Protein AF-0000000079921698 (afdb_homodimer)

Sequence (424 aa):
MKLTKLEHAALVLEESGRKLFVDPGSFTTPITDGAQADAIVVTHEHADHWTPEQLERIRSKSPDVQIFGPAGFASAASGFDVHVVKEGDRVEVGPFALEFFGSKHNEIHSSIPIIDNVGVLINNSVYYAGDSYTIPEGVDVDVMAVPAGAPWLKIGEVMDFVLAVKPRRTFPAHEMVLAKAGKEMANARIEWATTQNGGVFFPLAPGDTLDIMKLTKLEHAALVLEESGRKLFVDPGSFTTPITDGAQADAIVVTHEHADHWTPEQLERIRSKSPDVQIFGPAGFASAASGFDVHVVKEGDRVEVGPFALEFFGSKHNEIHSSIPIIDNVGVLINNSVYYAGDSYTIPEGVDVDVMAVPAGAPWLKIGEVMDFVLAVKPRRTFPAHEMVLAKAGKEMANARIEWATTQNGGVFFPLAPGDTLDI

Nearest PDB structures (foldseek):
  2i7t-assembly1_A  TM=4.892E-01  e=3.234E-06  Homo sapiens
  6flf-assembly1_A  TM=6.871E-01  e=3.183E-01  Vibrio phage phiVC8
  6fm3-assembly1_A-2  TM=6.922E-01  e=3.813E-01  Vibrio phage phiVC8
  6rm2-assembly1_A  TM=6.940E-01  e=6.172E-01  Vibrio phage phiVC8
  6fm0-assembly1_A  TM=3.144E-01  e=1.290E-01  Vibrio phage phiVC8

pLDDT: mean 98.56, std 0.6, range [95.44, 99.0]

Foldseek 3Di:
DKWAFAAFAWIWDDDPNAIEIWQPADRGDQDQPLARYFEYEFFAQDRSRHDPRNVCNNCVRVVNHAYEYAPRNCVNPVVDDYDHDDAQDWDDTPPKIKHKHDFWAADLDPVDDIGTGIWIDIPLEETEGPRDLTAPPPGAYAEYAQEQDDSRDDLVVSLVSCLVNQYQEYEYHNDSVDDPVSLVVSQVSSQVSNPVNPHHYDHDDHGDMDDD/DKWAFAAFAWIWDDDPNAIEIWQPADRGDADQPLARYFEYEFFAQDRSRHDPRNVCNNCVRVVNHAYEYAPRNCVNPVVDDYDHDDAQDWDDTPPKIKHKHDFWAADLDPVDDIGTGIWIDIPLEETEGPRDLTAPPPGAYAEYAQEQDDSRDDLVVSLVSCLVNQYQEYEYHNDSVDDPVSLVVSQVSSQVSNPVNPHHYDHDDHGDMDDD

Organism: NCBI:txid2079792

Radius of gyration: 23.83 Å; Cα contacts (8 Å, |Δi|>4): 1123; chains: 2; bounding box: 43×70×52 Å

Solvent-accessible surface area (backbone atoms only — not comparable to full-atom values): 20926 Å² total; per-residue (Å²): 78,40,37,32,35,41,36,27,52,18,35,38,38,36,42,96,84,31,28,36,40,31,15,53,15,67,67,30,77,84,58,80,83,22,56,53,28,45,34,35,41,32,30,33,64,52,49,59,27,34,38,72,67,44,51,48,43,26,35,75,53,15,77,80,41,42,37,36,25,18,62,54,23,39,64,73,41,64,91,50,81,54,47,71,50,49,54,75,41,70,47,80,49,85,86,40,38,38,36,31,34,48,60,49,32,53,62,43,34,96,89,47,83,72,47,43,18,27,16,42,31,43,62,81,30,41,34,38,33,53,67,36,80,58,68,63,79,97,53,78,37,43,32,30,52,36,68,53,47,53,60,55,43,31,49,33,59,46,28,51,42,39,54,70,52,51,31,47,24,38,29,65,20,30,37,64,37,30,19,73,66,30,45,52,54,37,49,53,47,48,36,54,29,27,44,75,70,72,19,46,64,42,87,59,48,66,71,35,71,47,84,96,78,40,35,32,37,39,36,26,52,18,35,38,39,37,42,96,84,30,29,36,39,31,15,50,16,67,67,29,77,86,57,80,83,24,55,51,29,46,35,35,40,30,31,32,62,53,48,61,28,33,37,73,66,45,51,47,42,25,35,75,54,14,78,81,42,41,35,35,26,19,61,54,23,39,64,71,41,65,92,50,82,54,48,69,49,50,54,75,43,72,47,78,49,85,86,41,38,40,38,31,34,50,59,50,33,53,62,44,33,93,91,46,84,71,47,44,19,28,16,43,32,43,63,81,30,40,34,38,34,54,67,38,80,57,68,63,79,97,55,79,37,42,33,30,52,36,68,52,50,52,58,56,40,31,48,33,60,48,29,50,42,39,54,70,53,51,29,46,24,36,30,64,21,29,37,63,37,30,19,72,66,31,45,53,55,36,48,54,47,48,34,54,29,29,43,74,69,73,18,46,63,43,88,59,49,66,70,35,70,46,84,95

Structure (mmCIF, N/CA/C/O backbone):
data_AF-0000000079921698-model_v1
#
loop_
_entity.id
_entity.type
_entity.pdbx_description
1 polymer 'MBL fold metallo-hydrolase'
#
loop_
_atom_site.group_PDB
_atom_site.id
_atom_site.type_symbol
_atom_site.label_atom_id
_atom_site.label_alt_id
_atom_site.label_comp_id
_atom_site.label_asym_id
_atom_site.label_entity_id
_atom_site.label_seq_id
_atom_site.pdbx_PDB_ins_code
_atom_site.Cartn_x
_atom_site.Cartn_y
_atom_site.Cartn_z
_atom_site.occupancy
_atom_site.B_iso_or_equiv
_atom_site.auth_seq_id
_atom_site.auth_comp_id
_atom_site.auth_asym_id
_atom_site.auth_atom_id
_atom_site.pdbx_PDB_model_num
ATOM 1 N N . MET A 1 1 ? 12.414 25.375 15.492 1 97.88 1 MET A N 1
ATOM 2 C CA . MET A 1 1 ? 11.188 24.594 15.547 1 97.88 1 MET A CA 1
ATOM 3 C C . MET A 1 1 ? 11.492 23.109 15.633 1 97.88 1 MET A C 1
ATOM 5 O O . MET A 1 1 ? 12.414 22.609 14.984 1 97.88 1 MET A O 1
ATOM 9 N N . LYS A 1 2 ? 10.758 22.375 16.562 1 98.62 2 LYS A N 1
ATOM 10 C CA . LYS A 1 2 ? 10.914 20.938 16.734 1 98.62 2 LYS A CA 1
ATOM 11 C C . LYS A 1 2 ? 9.719 20.188 16.172 1 98.62 2 LYS A C 1
ATOM 13 O O . LYS A 1 2 ? 8.57 20.484 16.5 1 98.62 2 LYS A O 1
ATOM 18 N N . LEU A 1 3 ? 10.023 19.25 15.32 1 98.88 3 LEU A N 1
ATOM 19 C CA . LEU A 1 3 ? 8.992 18.391 14.742 1 98.88 3 LEU A CA 1
ATOM 20 C C . LEU A 1 3 ? 9.008 17.016 15.375 1 98.88 3 LEU A C 1
ATOM 22 O O . LEU A 1 3 ? 10.062 16.391 15.5 1 98.88 3 LEU A O 1
ATOM 26 N N . THR A 1 4 ? 7.898 16.547 15.836 1 98.81 4 THR A N 1
ATOM 27 C CA . THR A 1 4 ? 7.711 15.172 16.297 1 98.81 4 THR A CA 1
ATOM 28 C C . THR A 1 4 ? 6.742 14.43 15.383 1 98.81 4 THR A C 1
ATOM 30 O O . THR A 1 4 ? 5.621 14.883 15.156 1 98.81 4 THR A O 1
ATOM 33 N N . LYS A 1 5 ? 7.238 13.352 14.867 1 98.81 5 LYS A N 1
ATOM 34 C CA . LYS A 1 5 ? 6.348 12.461 14.125 1 98.81 5 LYS A CA 1
ATOM 35 C C . LYS A 1 5 ? 5.57 11.547 15.07 1 98.81 5 LYS A C 1
ATOM 37 O O . LYS A 1 5 ? 6.168 10.844 15.891 1 98.81 5 LYS A O 1
ATOM 42 N N . LEU A 1 6 ? 4.297 11.602 15.023 1 98.69 6 LEU A N 1
ATOM 43 C CA . LEU A 1 6 ? 3.482 10.578 15.68 1 98.69 6 LEU A CA 1
ATOM 44 C C . LEU A 1 6 ? 3.111 9.469 14.695 1 98.69 6 LEU A C 1
ATOM 46 O O . LEU A 1 6 ? 3.771 9.297 13.672 1 98.69 6 LEU A O 1
ATOM 50 N N . GLU A 1 7 ? 2.145 8.641 15.102 1 98.62 7 GLU A N 1
ATOM 51 C CA . GLU A 1 7 ? 1.796 7.539 14.211 1 98.62 7 GLU A CA 1
ATOM 52 C C . GLU A 1 7 ? 1.041 8.039 12.984 1 98.62 7 GLU A C 1
ATOM 54 O O . GLU A 1 7 ? 0.283 9.008 13.062 1 98.62 7 GLU A O 1
ATOM 59 N N . HIS A 1 8 ? 1.249 7.359 11.844 1 98.38 8 HIS A N 1
ATOM 60 C CA . HIS A 1 8 ? 0.489 7.473 10.602 1 98.38 8 HIS A CA 1
ATOM 61 C C . HIS A 1 8 ? 0.68 8.844 9.961 1 98.38 8 HIS A C 1
ATOM 63 O O . HIS A 1 8 ? 1.734 9.125 9.391 1 98.38 8 HIS A O 1
ATOM 69 N N . ALA A 1 9 ? -0.215 9.828 10.18 1 98.5 9 ALA A N 1
ATOM 70 C CA . ALA A 1 9 ? -0.114 11.117 9.5 1 98.5 9 ALA A CA 1
ATOM 71 C C . ALA A 1 9 ? 0.046 12.25 10.508 1 98.5 9 ALA A C 1
ATOM 73 O O . ALA A 1 9 ? 0.216 13.414 10.125 1 98.5 9 ALA A O 1
ATOM 74 N N . ALA A 1 10 ? 0.049 11.953 11.789 1 98.88 10 ALA A N 1
ATOM 75 C CA . ALA A 1 10 ? -0.002 12.977 12.82 1 98.88 10 ALA A CA 1
ATOM 76 C C . ALA A 1 10 ? 1.385 13.555 13.094 1 98.88 10 ALA A C 1
ATOM 78 O O . ALA A 1 10 ? 2.359 12.805 13.219 1 98.88 10 ALA A O 1
ATOM 79 N N . LEU A 1 11 ? 1.464 14.844 13.18 1 98.88 11 LEU A N 1
ATOM 80 C CA . LEU A 1 11 ? 2.684 15.57 13.5 1 98.88 11 LEU A CA 1
ATOM 81 C C . LEU A 1 11 ? 2.436 16.562 14.633 1 98.88 11 LEU A C 1
ATOM 83 O O . LEU A 1 11 ? 1.338 17.109 14.75 1 98.88 11 LEU A O 1
ATOM 87 N N . VAL A 1 12 ? 3.445 16.797 15.359 1 98.88 12 VAL A N 1
ATOM 88 C CA . VAL A 1 12 ? 3.475 17.891 16.328 1 98.88 12 VAL A CA 1
ATOM 89 C C . VAL A 1 12 ? 4.668 18.797 16.031 1 98.88 12 VAL A C 1
ATOM 91 O O . VAL A 1 12 ? 5.805 18.328 15.938 1 98.88 12 VAL A O 1
ATOM 94 N N . LEU A 1 13 ? 4.406 20.016 15.836 1 98.88 13 LEU A N 1
ATOM 95 C CA . LEU A 1 13 ? 5.449 21.031 15.703 1 98.88 13 LEU A CA 1
ATOM 96 C C . LEU A 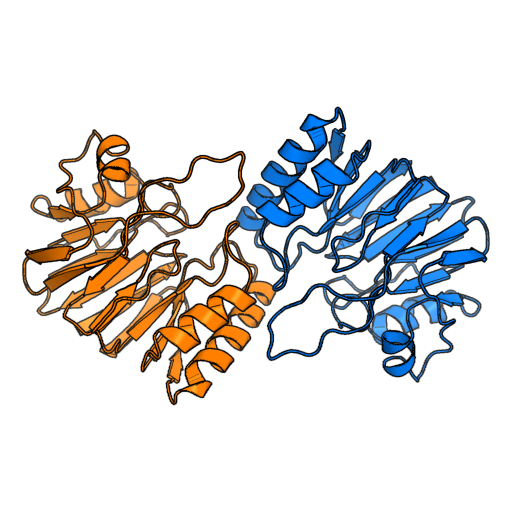1 13 ? 5.48 21.953 16.922 1 98.88 13 LEU A C 1
ATOM 98 O O . LEU A 1 13 ? 4.441 22.453 17.344 1 98.88 13 LEU A O 1
ATOM 102 N N . GLU A 1 14 ? 6.57 22.109 17.484 1 98.81 14 GLU A N 1
ATOM 103 C CA . GLU A 1 14 ? 6.742 22.984 18.656 1 98.81 14 GLU A CA 1
ATOM 104 C C . GLU A 1 14 ? 7.668 24.156 18.344 1 98.81 14 GLU A C 1
ATOM 106 O O . GLU A 1 14 ? 8.766 23.953 17.812 1 98.81 14 GLU A O 1
ATOM 111 N N . GLU A 1 15 ? 7.184 25.266 18.547 1 98.56 15 GLU A N 1
ATOM 112 C CA . GLU A 1 15 ? 7.918 26.516 18.375 1 98.56 15 GLU A CA 1
ATOM 113 C C . GLU A 1 15 ? 7.602 27.516 19.484 1 98.56 15 GLU A C 1
ATOM 115 O O . GLU A 1 15 ? 6.434 27.812 19.734 1 98.56 15 GLU A O 1
ATOM 120 N N . SER A 1 16 ? 8.695 28.016 20.25 1 98.19 16 SER A N 1
ATOM 121 C CA . SER A 1 16 ? 8.555 29 21.312 1 98.19 16 SER A CA 1
ATOM 122 C C . SER A 1 16 ? 7.574 28.531 22.391 1 98.19 16 SER A C 1
ATOM 124 O O . SER A 1 16 ? 6.715 29.297 22.828 1 98.19 16 SER A O 1
ATOM 126 N N . GLY A 1 17 ? 7.625 27.25 22.641 1 98 17 GLY A N 1
ATOM 127 C CA . GLY A 1 17 ? 6.832 26.672 23.719 1 98 17 GLY A CA 1
ATOM 128 C C . GLY A 1 17 ? 5.387 26.422 23.312 1 98 17 GLY A C 1
ATOM 129 O O . GLY A 1 17 ? 4.574 26 24.141 1 98 17 GLY A O 1
ATOM 130 N N . ARG A 1 18 ? 5.039 26.719 22.047 1 98.81 18 ARG A N 1
ATOM 131 C CA . ARG A 1 18 ? 3.689 26.516 21.531 1 98.81 18 ARG A CA 1
ATOM 132 C C . ARG A 1 18 ? 3.645 25.344 20.578 1 98.81 18 ARG A C 1
ATOM 134 O O . ARG A 1 18 ? 4.656 24.984 19.953 1 98.81 18 ARG A O 1
ATOM 141 N N . LYS A 1 19 ? 2.416 24.766 20.422 1 98.88 19 LYS A N 1
ATOM 142 C CA . LYS A 1 19 ? 2.291 23.562 19.609 1 98.88 19 LYS A CA 1
ATOM 143 C C . LYS A 1 19 ? 1.305 23.766 18.469 1 98.88 19 LYS A C 1
ATOM 145 O O . LYS A 1 19 ? 0.326 24.5 18.609 1 98.88 19 LYS A O 1
ATOM 150 N N . LEU A 1 20 ? 1.607 23.156 17.406 1 98.94 20 LEU A N 1
ATOM 151 C CA . LEU A 1 20 ? 0.725 22.922 16.266 1 98.94 20 LEU A CA 1
ATOM 152 C C . LEU A 1 20 ? 0.573 21.438 15.992 1 98.94 20 LEU A C 1
ATOM 154 O O . LEU A 1 20 ? 1.568 20.719 15.883 1 98.94 20 LEU A O 1
ATOM 158 N N . PHE A 1 21 ? -0.632 20.938 15.953 1 98.94 21 PHE A N 1
ATOM 159 C CA . PHE A 1 21 ? -0.908 19.547 15.578 1 98.94 21 PHE A CA 1
ATOM 160 C C . PHE A 1 21 ? -1.393 19.469 14.133 1 98.94 21 PHE A C 1
ATOM 162 O O . PHE A 1 21 ? -2.18 20.312 13.688 1 98.94 21 PHE A O 1
ATOM 169 N N . VAL A 1 22 ? -0.909 18.484 13.398 1 98.94 22 VAL A N 1
ATOM 170 C CA . VAL A 1 22 ? -1.373 18.203 12.047 1 98.94 22 VAL A CA 1
ATOM 171 C C . VAL A 1 22 ? -1.955 16.797 11.992 1 98.94 22 VAL A C 1
ATOM 173 O O . VAL A 1 22 ? -1.306 15.828 12.398 1 98.94 22 VAL A O 1
ATOM 176 N N . ASP A 1 23 ? -3.15 16.641 11.547 1 98.94 23 ASP A N 1
ATOM 177 C CA . ASP A 1 23 ? -3.828 15.398 11.195 1 98.94 23 ASP A CA 1
ATOM 178 C C . ASP A 1 23 ? -3.801 14.406 12.367 1 98.94 23 ASP A C 1
ATOM 180 O O . ASP A 1 23 ? -3.377 13.266 12.203 1 98.94 23 ASP A O 1
ATOM 184 N N . PRO A 1 24 ? -4.312 14.82 13.523 1 98.88 24 PRO A N 1
ATOM 185 C CA . PRO A 1 24 ? -4.457 13.867 14.633 1 98.88 24 PRO A CA 1
ATOM 186 C C . PRO A 1 24 ? -5.594 12.875 14.406 1 98.88 24 PRO A C 1
ATOM 188 O O . PRO A 1 24 ? -6.691 13.055 14.945 1 98.88 24 PRO A O 1
ATOM 191 N N . GLY A 1 25 ? -5.301 11.781 13.703 1 98.69 25 GLY A N 1
ATOM 192 C CA . GLY A 1 25 ? -6.328 10.852 13.242 1 98.69 25 GLY A CA 1
ATOM 193 C C . GLY A 1 25 ? -6.363 9.562 14.039 1 98.69 25 GLY A C 1
ATOM 194 O O . GLY A 1 25 ? -5.766 9.477 15.117 1 98.69 25 GLY A O 1
ATOM 195 N N . SER A 1 26 ? -7.094 8.516 13.602 1 98 26 SER A N 1
ATOM 196 C CA . SER A 1 26 ? -7.473 7.312 14.336 1 98 26 SER A CA 1
ATOM 197 C C . SER A 1 26 ? -6.301 6.344 14.445 1 98 26 SER A C 1
ATOM 199 O O . SER A 1 26 ? -6.273 5.492 15.336 1 98 26 SER A O 1
ATOM 201 N N . PHE A 1 27 ? -5.309 6.34 13.586 1 98.06 27 PHE A N 1
ATOM 202 C CA . PHE A 1 27 ? -4.164 5.445 13.688 1 98.06 27 PHE A CA 1
ATOM 203 C C . PHE A 1 27 ? -3.076 6.059 14.57 1 98.06 27 PHE A C 1
ATOM 205 O O . PHE A 1 27 ? -1.925 5.617 14.531 1 98.06 27 PHE A O 1
ATOM 212 N N . THR A 1 28 ? -3.398 6.996 15.352 1 98.38 28 THR A N 1
ATOM 213 C CA . THR A 1 28 ? -2.508 7.66 16.297 1 98.38 28 THR A CA 1
ATOM 214 C C . THR A 1 28 ? -2.953 7.398 17.734 1 98.38 28 THR A C 1
ATOM 216 O O . THR A 1 28 ? -4.137 7.531 18.047 1 98.38 28 THR A O 1
ATOM 219 N N . THR A 1 29 ? -1.989 6.984 18.562 1 98.25 29 THR A N 1
ATOM 220 C CA . THR A 1 29 ? -2.285 6.809 19.969 1 98.25 29 THR A CA 1
ATOM 221 C C . THR A 1 29 ? -2.914 8.07 20.562 1 98.25 29 THR A C 1
ATOM 223 O O . THR A 1 29 ? -2.578 9.188 20.141 1 98.25 29 THR A O 1
ATOM 226 N N . PRO A 1 30 ? -3.818 7.887 21.484 1 98.38 30 PRO A N 1
ATOM 227 C CA . PRO A 1 30 ? -4.453 9.062 22.078 1 98.38 30 PRO A CA 1
ATOM 228 C C . PRO A 1 30 ? -3.447 10.133 22.484 1 98.38 30 PRO A C 1
ATOM 230 O O . PRO A 1 30 ? -2.498 9.844 23.219 1 98.38 30 PRO A O 1
ATOM 233 N N . ILE A 1 31 ? -3.68 11.297 22.016 1 98.06 31 ILE A N 1
ATOM 234 C CA . ILE A 1 31 ? -2.816 12.43 22.328 1 98.06 31 ILE A CA 1
ATOM 235 C C . ILE A 1 31 ? -3.139 12.953 23.734 1 98.06 31 ILE A C 1
ATOM 237 O O . ILE A 1 31 ? -4.23 13.477 23.969 1 98.06 31 ILE A O 1
ATOM 241 N N . THR A 1 32 ? -2.246 12.844 24.594 1 96.12 32 THR A N 1
ATOM 242 C CA . THR A 1 32 ? -2.492 13.234 25.969 1 96.12 32 THR A CA 1
ATOM 243 C C . THR A 1 32 ? -1.805 14.555 26.297 1 96.12 32 THR A C 1
ATOM 245 O O . THR A 1 32 ? -2.178 15.234 27.25 1 96.12 32 THR A O 1
ATOM 248 N N . ASP A 1 33 ? -0.82 14.891 25.547 1 96.06 33 ASP A N 1
ATOM 249 C CA . ASP A 1 33 ? -0.105 16.141 25.75 1 96.06 33 ASP A CA 1
ATOM 250 C C . ASP A 1 33 ? -0.56 17.203 24.75 1 96.06 33 ASP A C 1
ATOM 252 O O . ASP A 1 33 ? 0.216 17.625 23.891 1 96.06 33 ASP A O 1
ATOM 256 N N . GLY A 1 34 ? -1.767 17.734 24.984 1 97.56 34 GLY A N 1
ATOM 257 C CA . GLY A 1 34 ? -2.377 18.688 24.062 1 97.56 34 GLY A CA 1
ATOM 258 C C . GLY A 1 34 ? -2.316 20.109 24.562 1 97.56 34 GLY A C 1
ATOM 259 O O . GLY A 1 34 ? -2.953 21 23.984 1 97.56 34 GLY A O 1
ATOM 260 N N . ALA A 1 35 ? -1.513 20.344 25.672 1 97.88 35 ALA A N 1
ATOM 261 C CA . ALA A 1 35 ? -1.434 21.688 26.25 1 97.88 35 ALA A CA 1
ATOM 262 C C . ALA A 1 35 ? -0.621 22.609 25.344 1 97.88 35 ALA A C 1
ATOM 264 O O . ALA A 1 35 ? 0.212 22.156 24.562 1 97.88 35 ALA A O 1
ATOM 265 N N . GLN A 1 36 ? -0.857 23.875 25.438 1 98.5 36 GLN A N 1
ATOM 266 C CA . GLN A 1 36 ? -0.126 24.922 24.75 1 98.5 36 GLN A CA 1
ATOM 267 C C . GLN A 1 36 ? -0.28 24.812 23.234 1 98.5 36 GLN A C 1
ATOM 269 O O . GLN A 1 36 ? 0.635 25.156 22.484 1 98.5 36 GLN A O 1
ATOM 274 N N . ALA A 1 37 ? -1.396 24.25 22.812 1 98.88 37 ALA A N 1
ATOM 275 C CA . ALA A 1 37 ? -1.679 24.172 21.375 1 98.88 37 ALA A CA 1
ATOM 276 C C . ALA A 1 37 ? -2.307 25.453 20.859 1 98.88 37 ALA A C 1
ATOM 278 O O . ALA A 1 37 ? -3.299 25.938 21.422 1 98.88 37 ALA A O 1
ATOM 279 N N . ASP A 1 38 ? -1.73 25.984 19.828 1 98.88 38 ASP A N 1
ATOM 280 C CA . ASP A 1 38 ? -2.295 27.188 19.203 1 98.88 38 ASP A CA 1
ATOM 281 C C . ASP A 1 38 ? -3.184 26.812 18.016 1 98.88 38 ASP A C 1
ATOM 283 O O . ASP A 1 38 ? -4.141 27.531 17.703 1 98.88 38 ASP A O 1
ATOM 287 N N . ALA A 1 39 ? -2.832 25.656 17.406 1 98.94 39 ALA A N 1
ATOM 288 C CA . ALA A 1 39 ? -3.555 25.328 16.188 1 98.94 39 ALA A CA 1
ATOM 289 C C . ALA A 1 39 ? -3.582 23.828 15.953 1 98.94 39 ALA A C 1
ATOM 291 O O . ALA A 1 39 ? -2.678 23.109 16.391 1 98.94 39 ALA A O 1
ATOM 292 N N . ILE A 1 40 ? -4.602 23.391 15.336 1 98.94 40 ILE A N 1
ATOM 293 C CA . ILE A 1 40 ? -4.723 22.078 14.703 1 98.94 40 ILE A CA 1
ATOM 294 C C . ILE A 1 40 ? -5.027 22.25 13.211 1 98.94 40 ILE A C 1
ATOM 296 O O . ILE A 1 40 ? -5.914 23.031 12.844 1 98.94 40 ILE A O 1
ATOM 300 N N . VAL A 1 41 ? -4.25 21.656 12.383 1 99 41 VAL A N 1
ATOM 301 C CA . VAL A 1 41 ? -4.555 21.609 10.953 1 99 41 VAL A CA 1
ATOM 302 C C . VAL A 1 41 ? -4.996 20.188 10.562 1 99 41 VAL A C 1
ATOM 304 O O . VAL A 1 41 ? -4.32 19.219 10.891 1 99 41 VAL A O 1
ATOM 307 N N . VAL A 1 42 ? -6.121 20.047 9.969 1 99 42 VAL A N 1
ATOM 308 C CA . VAL A 1 42 ? -6.613 18.797 9.398 1 99 42 VAL A CA 1
ATOM 309 C C . VAL A 1 42 ? -6.719 18.906 7.883 1 99 42 VAL A C 1
ATOM 311 O O . VAL A 1 42 ? -7.438 19.781 7.371 1 99 42 VAL A O 1
ATOM 314 N N . THR A 1 43 ? -6.066 18.047 7.219 1 98.94 43 THR A N 1
ATOM 315 C CA . THR A 1 43 ? -5.914 18.203 5.777 1 98.94 43 THR A CA 1
ATOM 316 C C . THR A 1 43 ? -7.203 17.828 5.055 1 98.94 43 THR A C 1
ATOM 318 O O . THR A 1 43 ? -7.52 18.391 4.004 1 98.94 43 THR A O 1
ATOM 321 N N . HIS A 1 44 ? -7.934 16.828 5.566 1 98.94 44 HIS A N 1
ATOM 322 C CA . HIS A 1 44 ? -9.188 16.422 4.945 1 98.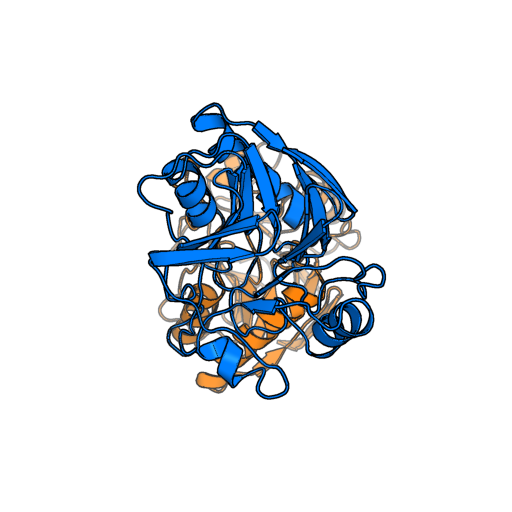94 44 HIS A CA 1
ATOM 323 C C . HIS A 1 44 ? -10.008 15.547 5.891 1 98.94 44 HIS A C 1
ATOM 325 O O . HIS A 1 44 ? -9.578 15.258 7.012 1 98.94 44 HIS A O 1
ATOM 331 N N . GLU A 1 45 ? -11.141 15.07 5.477 1 98.88 45 GLU A N 1
ATOM 332 C CA . GLU A 1 45 ? -12.18 14.617 6.398 1 98.88 45 GLU A CA 1
ATOM 333 C C . GLU A 1 45 ? -12.039 13.133 6.703 1 98.88 45 GLU A C 1
ATOM 335 O O . GLU A 1 45 ? -12.805 12.578 7.496 1 98.88 45 GLU A O 1
ATOM 340 N N . HIS A 1 46 ? -11.07 12.414 6.156 1 98.81 46 HIS A N 1
ATOM 341 C CA . HIS A 1 46 ? -10.961 10.992 6.453 1 98.81 46 HIS A CA 1
ATOM 342 C C . HIS A 1 46 ? -10.547 10.758 7.902 1 98.81 46 HIS A C 1
ATOM 344 O O . HIS A 1 46 ? -9.703 11.492 8.438 1 98.81 46 HIS A O 1
ATOM 350 N N . ALA A 1 47 ? -10.977 9.711 8.469 1 98.5 47 ALA A N 1
ATOM 351 C CA . ALA A 1 47 ? -10.852 9.422 9.898 1 98.5 47 ALA A CA 1
ATOM 352 C C . ALA A 1 47 ? -9.391 9.203 10.281 1 98.5 47 ALA A C 1
ATOM 354 O O . ALA A 1 47 ? -9 9.469 11.422 1 98.5 47 ALA A O 1
ATOM 355 N N . ASP A 1 48 ? -8.617 8.711 9.352 1 98.62 48 ASP A N 1
ATOM 356 C CA . ASP A 1 48 ? -7.215 8.484 9.688 1 98.62 48 ASP A CA 1
ATOM 357 C C . ASP A 1 48 ? -6.449 9.797 9.781 1 98.62 48 ASP A C 1
ATOM 359 O O . ASP A 1 48 ? -5.297 9.828 10.219 1 98.62 48 ASP A O 1
ATOM 363 N N . HIS A 1 49 ? -7.117 10.938 9.539 1 98.88 49 HIS A N 1
ATOM 364 C CA . HIS A 1 49 ? -6.484 12.25 9.633 1 98.88 49 HIS A CA 1
ATOM 365 C C . HIS A 1 49 ? -7.105 13.078 10.758 1 98.88 49 HIS A C 1
ATOM 367 O O . HIS A 1 49 ? -6.531 14.078 11.18 1 98.88 49 HIS A O 1
ATOM 373 N N . TRP A 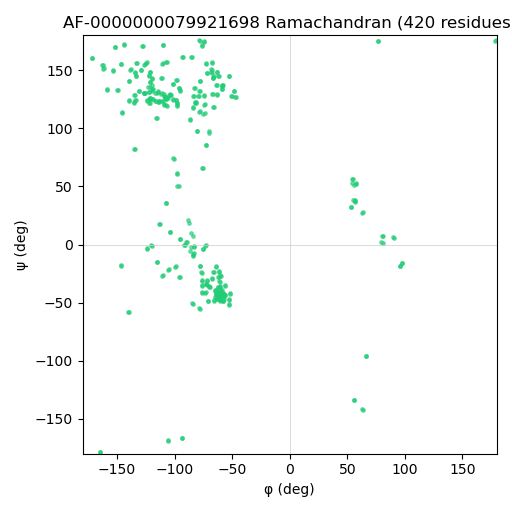1 50 ? -8.219 12.672 11.234 1 98.81 50 TRP A N 1
ATOM 374 C CA . TRP A 1 50 ? -8.805 13.336 12.398 1 98.81 50 TRP A CA 1
ATOM 375 C C . TRP A 1 50 ? -9.867 12.453 13.047 1 98.81 50 TRP A C 1
ATOM 377 O O . TRP A 1 50 ? -10.461 11.602 12.391 1 98.81 50 TRP A O 1
ATOM 387 N N . THR A 1 51 ? -10.023 12.633 14.328 1 98.75 51 THR A N 1
ATOM 388 C CA . THR A 1 51 ? -11.195 12.125 15.031 1 98.75 51 THR A CA 1
ATOM 389 C C . THR A 1 51 ? -11.711 13.148 16.031 1 98.75 51 THR A C 1
ATOM 391 O O . THR A 1 51 ? -10.945 13.969 16.547 1 98.75 51 THR A O 1
ATOM 394 N N . PRO A 1 52 ? -13.016 13.078 16.25 1 98.69 52 PRO A N 1
ATOM 395 C CA . PRO A 1 52 ? -13.531 13.969 17.297 1 98.69 52 PRO A CA 1
ATOM 396 C C . PRO A 1 52 ? -12.828 13.766 18.641 1 98.69 52 PRO A C 1
ATOM 398 O O . PRO A 1 52 ? -12.609 14.727 19.375 1 98.69 52 PRO A O 1
ATOM 401 N N . GLU A 1 53 ? -12.484 12.516 18.938 1 98.56 53 GLU A N 1
ATOM 402 C CA . GLU A 1 53 ? -11.844 12.203 20.203 1 98.56 53 GLU A CA 1
ATOM 403 C C . GLU A 1 53 ? -10.469 12.867 20.312 1 98.56 53 GLU A C 1
ATOM 405 O O . GLU A 1 53 ? -10.125 13.438 21.344 1 98.56 53 GLU A O 1
ATOM 410 N N . GLN A 1 54 ? -9.688 12.773 19.25 1 98.81 54 GLN A N 1
ATOM 411 C CA . GLN A 1 54 ? -8.367 13.406 19.25 1 98.81 54 GLN A CA 1
ATOM 412 C C . GLN A 1 54 ? -8.484 14.922 19.391 1 98.81 54 GLN A C 1
ATOM 414 O O . GLN A 1 54 ? -7.746 15.539 20.156 1 98.81 54 GLN A O 1
ATOM 419 N N . LEU A 1 55 ? -9.398 15.508 18.609 1 98.81 55 LEU A N 1
ATOM 420 C CA . LEU A 1 55 ? -9.594 16.953 18.672 1 98.81 55 LEU A CA 1
ATOM 421 C C . LEU A 1 55 ? -10.008 17.375 20.078 1 98.81 55 LEU A C 1
ATOM 423 O O . LEU A 1 55 ? -9.508 18.375 20.594 1 98.81 55 LEU A O 1
ATOM 427 N N . GLU A 1 56 ? -10.906 16.641 20.703 1 98.44 56 GLU A N 1
ATOM 428 C CA . GLU A 1 56 ? -11.391 16.969 22.047 1 98.44 56 GLU A CA 1
ATOM 429 C C . GLU A 1 56 ? -10.266 16.859 23.062 1 98.44 56 GLU A C 1
ATOM 431 O O . GLU A 1 56 ? -10.195 17.656 24.016 1 98.44 56 GLU A O 1
ATOM 436 N N . ARG A 1 57 ? -9.438 15.867 22.906 1 98.56 57 ARG A N 1
ATOM 437 C CA . ARG A 1 57 ? -8.312 15.688 23.828 1 98.56 57 ARG A CA 1
ATOM 438 C C . ARG A 1 57 ? -7.395 16.906 23.797 1 98.56 57 ARG A C 1
ATOM 440 O O . ARG A 1 57 ? -6.902 17.344 24.844 1 98.56 57 ARG A O 1
ATOM 447 N N . ILE A 1 58 ? -7.148 17.406 22.609 1 98.75 58 ILE A N 1
ATOM 448 C CA . ILE A 1 58 ? -6.285 18.578 22.469 1 98.75 58 ILE A CA 1
ATOM 449 C C . ILE A 1 58 ? -7.012 19.812 23 1 98.75 58 ILE A C 1
ATOM 451 O O . ILE A 1 58 ? -6.465 20.562 23.797 1 98.75 58 ILE A O 1
ATOM 455 N N . ARG A 1 59 ? -8.242 20.016 22.594 1 98.19 59 ARG A N 1
ATOM 456 C CA . ARG A 1 59 ? -9.031 21.203 22.953 1 98.19 59 ARG A CA 1
ATOM 457 C C . ARG A 1 59 ? -9.25 21.281 24.453 1 98.19 59 ARG A C 1
ATOM 459 O O . ARG A 1 59 ? -9.266 22.375 25.031 1 98.19 59 ARG A O 1
ATOM 466 N N . SER A 1 60 ? -9.438 20.141 25.094 1 98.06 60 SER A N 1
ATOM 467 C CA . SER A 1 60 ? -9.672 20.125 26.531 1 98.06 60 SER A CA 1
ATOM 468 C C . SER A 1 60 ? -8.484 20.688 27.297 1 98.06 60 SER A C 1
ATOM 470 O O . SER A 1 60 ? -8.648 21.25 28.391 1 98.06 60 SER A O 1
ATOM 472 N N . LYS A 1 61 ? -7.332 20.578 26.75 1 98.56 61 LYS A N 1
ATOM 473 C CA . LYS A 1 61 ? -6.113 21.062 27.391 1 98.56 61 LYS A CA 1
ATOM 474 C C . LYS A 1 61 ? -5.711 22.422 26.844 1 98.56 61 LYS A C 1
ATOM 476 O O . LYS A 1 61 ? -4.918 23.141 27.469 1 98.56 61 LYS A O 1
ATOM 481 N N . SER A 1 62 ? -6.242 22.75 25.688 1 98.75 62 SER A N 1
ATOM 482 C CA . SER A 1 62 ? -6.031 24.031 25.031 1 98.75 62 SER A CA 1
ATOM 483 C C . SER A 1 62 ? -7.344 24.594 24.5 1 98.75 62 SER A C 1
ATOM 485 O O . SER A 1 62 ? -7.582 24.594 23.281 1 98.75 62 SER A O 1
ATOM 487 N N . PRO A 1 63 ? -8.125 25.219 25.297 1 97.81 63 PRO A N 1
ATOM 488 C CA . PRO A 1 63 ? -9.484 25.594 24.938 1 97.81 63 PRO A CA 1
ATOM 489 C C . PRO A 1 63 ? -9.523 26.656 23.828 1 97.81 63 PRO A C 1
ATOM 491 O O . PRO A 1 63 ? -10.531 26.781 23.125 1 97.81 63 PRO A O 1
ATOM 494 N N . ASP A 1 64 ? -8.484 27.422 23.656 1 98.06 64 ASP A N 1
ATOM 495 C CA . ASP A 1 64 ? -8.469 28.5 22.688 1 98.06 64 ASP A CA 1
ATOM 496 C C . ASP A 1 64 ? -7.848 28.047 21.359 1 98.06 64 ASP A C 1
ATOM 498 O O . ASP A 1 64 ? -7.629 28.859 20.453 1 98.06 64 ASP A O 1
ATOM 502 N N . VAL A 1 65 ? -7.527 26.719 21.297 1 98.81 65 VAL A N 1
ATOM 503 C CA . VAL A 1 65 ? -6.871 26.219 20.109 1 98.81 65 VAL A CA 1
ATOM 504 C C . VAL A 1 65 ? -7.742 26.484 18.875 1 98.81 65 VAL A C 1
ATOM 506 O O . VAL A 1 65 ? -8.961 26.328 18.938 1 98.81 65 VAL A O 1
ATOM 509 N N . GLN A 1 66 ? -7.168 26.922 17.812 1 98.94 66 GLN A N 1
ATOM 510 C CA . GLN A 1 66 ? -7.867 27.141 16.547 1 98.94 66 GLN A CA 1
ATOM 511 C C . GLN A 1 66 ? -7.711 25.938 15.617 1 98.94 66 GLN A C 1
ATOM 513 O O . GLN A 1 66 ? -6.625 25.359 15.516 1 98.94 66 GLN A O 1
ATOM 518 N N . ILE A 1 67 ? -8.773 25.531 15.016 1 98.94 67 ILE A N 1
ATOM 519 C CA . ILE A 1 67 ? -8.781 24.375 14.117 1 98.94 67 ILE A CA 1
ATOM 520 C C . ILE A 1 67 ? -8.953 24.844 12.672 1 98.94 67 ILE A C 1
ATOM 522 O O . ILE A 1 67 ? -9.867 25.625 12.375 1 98.94 67 ILE A O 1
ATOM 526 N N . PHE A 1 68 ? -8.062 24.422 11.781 1 99 68 PHE A N 1
ATOM 527 C CA . PHE A 1 68 ? -8.094 24.828 10.383 1 99 68 PHE A CA 1
ATOM 528 C C . PHE A 1 68 ? -8.258 23.609 9.477 1 99 68 PHE A C 1
ATOM 530 O O . PHE A 1 68 ? -7.68 22.547 9.734 1 99 68 PHE A O 1
ATOM 537 N N . GLY A 1 69 ? -8.977 23.688 8.422 1 98.94 69 GLY A N 1
ATOM 538 C CA . GLY A 1 69 ? -9.109 22.656 7.406 1 98.94 69 GLY A CA 1
ATOM 539 C C . GLY A 1 69 ? -10.055 23.047 6.285 1 98.94 69 GLY A C 1
ATOM 540 O O . GLY A 1 69 ? -10.641 24.125 6.312 1 98.94 69 GLY A O 1
ATOM 541 N N . PRO A 1 70 ? -10.195 22.25 5.285 1 98.94 70 PRO A N 1
ATOM 542 C CA . PRO A 1 70 ? -11.055 22.578 4.152 1 98.94 70 PRO A CA 1
ATOM 543 C C . PRO A 1 70 ? -12.539 22.406 4.465 1 98.94 70 PRO A C 1
ATOM 545 O O . PRO A 1 70 ? -12.891 21.859 5.52 1 98.94 70 PRO A O 1
ATOM 548 N N . ALA A 1 71 ? -13.383 22.844 3.535 1 98.81 71 ALA A N 1
ATOM 549 C CA . ALA A 1 71 ? -14.828 22.875 3.734 1 98.81 71 ALA A CA 1
ATOM 550 C C . ALA A 1 71 ? -15.375 21.484 4.031 1 98.81 71 ALA A C 1
ATOM 552 O O . ALA A 1 71 ? -16.266 21.328 4.863 1 98.81 71 ALA A O 1
ATOM 553 N N . GLY A 1 72 ? -14.914 20.5 3.293 1 98.75 72 GLY A N 1
ATOM 554 C CA . GLY A 1 72 ? -15.375 19.141 3.533 1 98.75 72 GLY A CA 1
ATOM 555 C C . GLY A 1 72 ? -15.141 18.672 4.957 1 98.75 72 GLY A C 1
ATOM 556 O O . GLY A 1 72 ? -16 18.031 5.551 1 98.75 72 GLY A O 1
ATOM 557 N N . PHE A 1 73 ? -13.992 18.984 5.449 1 98.81 73 PHE A N 1
ATOM 558 C CA . PHE A 1 73 ? -13.695 18.656 6.84 1 98.81 73 PHE A CA 1
ATOM 559 C C . PHE A 1 73 ? -14.586 19.453 7.785 1 98.81 73 PHE A C 1
ATOM 561 O O . PHE A 1 73 ? -15.133 18.906 8.742 1 98.81 73 PHE A O 1
ATOM 568 N N . ALA A 1 74 ? -14.695 20.734 7.586 1 98.88 74 ALA A N 1
ATOM 569 C CA . ALA A 1 74 ? -15.555 21.562 8.43 1 98.88 74 ALA A CA 1
ATOM 570 C C . ALA A 1 74 ? -16.969 20.984 8.523 1 98.88 74 ALA A C 1
ATOM 572 O O . ALA A 1 74 ? -17.562 20.984 9.602 1 98.88 74 ALA A O 1
ATOM 573 N N . SER A 1 75 ? -17.469 20.531 7.414 1 98.69 75 SER A N 1
ATOM 574 C CA . SER A 1 75 ? -18.797 19.922 7.383 1 98.69 75 SER A CA 1
ATOM 575 C C . SER A 1 75 ? -18.844 18.641 8.219 1 98.69 75 SER A C 1
ATOM 577 O O . SER A 1 75 ? -19.828 18.391 8.914 1 98.69 75 SER A O 1
ATOM 579 N N . ALA A 1 76 ? -17.797 17.859 8.156 1 98.56 76 ALA A N 1
ATOM 580 C CA . ALA A 1 76 ? -17.719 16.594 8.891 1 98.56 76 ALA A CA 1
ATOM 581 C C . ALA A 1 76 ? -17.547 16.844 10.383 1 98.56 76 ALA A C 1
ATOM 583 O O . ALA A 1 76 ? -18.031 16.047 11.211 1 98.56 76 ALA A O 1
ATOM 584 N N . ALA A 1 77 ? -16.859 17.844 10.695 1 98.38 77 ALA A N 1
ATOM 585 C CA . ALA A 1 77 ? -16.562 18.188 12.086 1 98.38 77 ALA A CA 1
ATOM 586 C C . ALA A 1 77 ? -17.516 19.25 12.609 1 98.38 77 ALA A C 1
ATOM 588 O O . ALA A 1 77 ? -17.094 20.266 13.172 1 98.38 77 ALA A O 1
ATOM 589 N N . SER A 1 78 ? -18.75 19.078 12.453 1 95.44 78 SER A N 1
ATOM 590 C CA . SER A 1 78 ? -19.781 20.078 12.727 1 95.44 78 SER A CA 1
ATOM 591 C C . SER A 1 78 ? -19.812 20.438 14.211 1 95.44 78 SER A C 1
ATOM 593 O O . SER A 1 78 ? -20.297 21.5 14.586 1 95.44 78 SER A O 1
ATOM 595 N N . GLY A 1 79 ? -19.266 19.609 15.078 1 95.56 79 GLY A N 1
ATOM 596 C CA . GLY A 1 79 ? -19.234 19.875 16.5 1 95.56 79 GLY A CA 1
ATOM 597 C C . GLY A 1 79 ? -18.094 20.781 16.922 1 95.56 79 GLY A C 1
ATOM 598 O O . GLY A 1 79 ? -17.984 21.156 18.094 1 95.56 79 GLY A O 1
ATOM 599 N N . PHE A 1 80 ? -17.328 21.125 15.969 1 98.25 80 PHE A N 1
ATOM 600 C CA . PHE A 1 80 ? -16.172 21.969 16.234 1 98.25 80 PHE A CA 1
ATOM 601 C C . PHE A 1 80 ? -16.234 23.266 15.422 1 98.25 80 PHE A C 1
ATOM 603 O O . PHE A 1 80 ? -16.875 23.297 14.367 1 98.25 80 PHE A O 1
ATOM 610 N N . ASP A 1 81 ? -15.695 24.359 15.945 1 98 81 ASP A N 1
ATOM 611 C CA . ASP A 1 81 ? -15.531 25.609 15.203 1 98 81 ASP A CA 1
ATOM 612 C C . ASP A 1 81 ? -14.297 25.562 14.312 1 98 81 ASP A C 1
ATOM 614 O O . ASP A 1 81 ? -13.18 25.828 14.766 1 98 81 ASP A O 1
ATOM 618 N N . VAL A 1 82 ? -14.508 25.25 13.039 1 98.88 82 VAL A N 1
ATOM 619 C CA . VAL A 1 82 ? -13.406 25.062 12.102 1 98.88 82 VAL A CA 1
ATOM 620 C C . VAL A 1 82 ? -13.25 26.328 11.242 1 98.88 82 VAL A C 1
ATOM 622 O O . VAL A 1 82 ? -14.227 26.812 10.672 1 98.88 82 VAL A O 1
ATOM 625 N N . HIS A 1 83 ? -12.078 26.906 11.211 1 98.88 83 HIS A N 1
ATOM 626 C CA . HIS A 1 83 ? -11.734 27.922 10.219 1 98.88 83 HIS A CA 1
ATOM 627 C C . HIS A 1 83 ? -11.469 27.281 8.859 1 98.88 83 HIS A C 1
ATOM 629 O O . HIS A 1 83 ? -10.461 26.609 8.664 1 98.88 83 HIS A O 1
ATOM 635 N N . VAL A 1 84 ? -12.352 27.562 7.914 1 98.94 84 VAL A N 1
ATOM 636 C CA . VAL A 1 84 ? -12.219 26.969 6.586 1 98.94 84 VAL A CA 1
ATOM 637 C C . VAL A 1 84 ? -11.086 27.656 5.824 1 98.94 84 VAL A C 1
ATOM 639 O O . VAL A 1 84 ? -11.016 28.875 5.77 1 98.94 84 VAL A O 1
ATOM 642 N N . VAL A 1 85 ? -10.18 26.859 5.301 1 98.94 85 VAL A N 1
ATOM 643 C CA . VAL A 1 85 ? -9.062 27.375 4.52 1 98.94 85 VAL A CA 1
ATOM 644 C C . VAL A 1 85 ? -9.055 26.719 3.139 1 98.94 85 VAL A C 1
ATOM 646 O O . VAL A 1 85 ? -9.625 25.641 2.951 1 98.94 85 VAL A O 1
ATOM 649 N N . LYS A 1 86 ? -8.445 27.375 2.17 1 98.75 86 LYS A N 1
ATOM 650 C CA . LYS A 1 86 ? -8.312 26.906 0.793 1 98.75 86 LYS A CA 1
ATOM 651 C C . LYS A 1 86 ? -6.965 27.312 0.206 1 98.75 86 LYS A C 1
ATOM 653 O O . LYS A 1 86 ? -6.176 28 0.86 1 98.75 86 LYS A O 1
ATOM 658 N N . GLU A 1 87 ? -6.715 26.797 -0.954 1 98.5 87 GLU A N 1
ATOM 659 C CA . GLU A 1 87 ? -5.477 27.125 -1.646 1 98.5 87 GLU A CA 1
ATOM 660 C C . GLU A 1 87 ? -5.242 28.641 -1.65 1 98.5 87 GLU A C 1
ATOM 662 O O . GLU A 1 87 ? -6.152 29.406 -1.961 1 98.5 87 GLU A O 1
ATOM 667 N N . GLY A 1 88 ? -4.059 29 -1.299 1 98.19 88 GLY A N 1
ATOM 668 C CA . GLY A 1 88 ? -3.67 30.406 -1.363 1 98.19 88 GLY A CA 1
ATOM 669 C C . GLY A 1 88 ? -3.822 31.125 -0.039 1 98.19 88 GLY A C 1
ATOM 670 O O . GLY A 1 88 ? -3.254 32.188 0.156 1 98.19 88 GLY A O 1
ATOM 671 N N . ASP A 1 89 ? -4.602 30.594 0.894 1 98.81 89 ASP A N 1
ATOM 672 C CA . ASP A 1 89 ? -4.781 31.234 2.195 1 98.81 89 ASP A CA 1
ATOM 673 C C . ASP A 1 89 ? -3.48 31.234 2.994 1 98.81 89 ASP A C 1
ATOM 675 O O . ASP A 1 89 ? -2.693 30.281 2.902 1 98.81 89 ASP A O 1
ATOM 679 N N . ARG A 1 90 ? -3.262 32.25 3.727 1 98.75 90 ARG A N 1
ATOM 680 C CA . ARG A 1 90 ? -2.188 32.406 4.703 1 98.75 90 ARG A CA 1
ATOM 681 C C . ARG A 1 90 ? -2.742 32.812 6.066 1 98.75 90 ARG A C 1
ATOM 683 O O . ARG A 1 90 ? -3.617 33.688 6.164 1 98.75 90 ARG A O 1
ATOM 690 N N . VAL A 1 91 ? -2.307 32.094 7.043 1 98.75 91 VAL A N 1
ATOM 691 C CA . VAL A 1 91 ? -2.801 32.312 8.398 1 98.75 91 VAL A CA 1
ATOM 692 C C . VAL A 1 91 ? -1.624 32.406 9.367 1 98.75 91 VAL A C 1
ATOM 694 O O . VAL A 1 91 ? -0.664 31.656 9.273 1 98.75 91 VAL A O 1
ATOM 697 N N . GLU A 1 92 ? -1.659 33.406 10.18 1 98.81 92 GLU A N 1
ATOM 698 C CA . GLU A 1 92 ? -0.745 33.469 11.312 1 98.81 92 GLU A CA 1
ATOM 699 C C . GLU A 1 92 ? -1.454 33.125 12.617 1 98.81 92 GLU A C 1
ATOM 701 O O . GLU A 1 92 ? -2.508 33.688 12.93 1 98.81 92 GLU A O 1
ATOM 706 N N . VAL A 1 93 ? -0.894 32.219 13.375 1 98.75 93 VAL A N 1
ATOM 707 C CA . VAL A 1 93 ? -1.462 31.766 14.641 1 98.75 93 VAL A CA 1
ATOM 708 C C . VAL A 1 93 ? -0.341 31.438 15.625 1 98.75 93 VAL A C 1
ATOM 710 O O . VAL A 1 93 ? 0.397 30.469 15.438 1 98.75 93 VAL A O 1
ATOM 713 N N . GLY A 1 94 ? -0.232 32.188 16.656 1 98.5 94 GLY A N 1
ATOM 714 C CA . GLY A 1 94 ? 0.953 32.062 17.484 1 98.5 94 GLY A CA 1
ATOM 715 C C . GLY A 1 94 ? 2.246 32.25 16.719 1 98.5 94 GLY A C 1
ATOM 716 O O . GLY A 1 94 ? 2.408 33.219 15.969 1 98.5 94 GLY A O 1
ATOM 717 N N . PRO A 1 95 ? 3.172 31.344 16.984 1 98.81 95 PRO A N 1
ATOM 718 C CA . PRO A 1 95 ? 4.441 31.453 16.266 1 98.81 95 PRO A CA 1
ATOM 719 C C . PRO A 1 95 ? 4.402 30.75 14.906 1 98.81 95 PRO A C 1
ATOM 721 O O . PRO A 1 95 ? 5.438 30.609 14.25 1 98.81 95 PRO A O 1
ATOM 724 N N . PHE A 1 96 ? 3.273 30.328 14.469 1 98.88 96 PHE A N 1
ATOM 725 C CA . PHE A 1 96 ? 3.178 29.531 13.25 1 98.88 96 PHE A CA 1
ATOM 726 C C . PHE A 1 96 ? 2.596 30.344 12.109 1 98.88 96 PHE A C 1
ATOM 728 O O . PHE A 1 96 ? 1.562 31 12.266 1 98.88 96 PHE A O 1
ATOM 735 N N . ALA A 1 97 ? 3.312 30.391 10.992 1 98.88 97 ALA A N 1
ATOM 736 C CA . ALA A 1 97 ? 2.801 30.859 9.711 1 98.88 97 ALA A CA 1
ATOM 737 C C . ALA A 1 97 ? 2.383 29.688 8.828 1 98.88 97 ALA A C 1
ATOM 739 O O . ALA A 1 97 ? 3.197 28.812 8.516 1 98.88 97 ALA A O 1
ATOM 740 N N . LEU A 1 98 ? 1.119 29.641 8.453 1 98.94 98 LEU A N 1
ATOM 741 C CA . LEU A 1 98 ? 0.56 28.547 7.672 1 98.94 98 LEU A CA 1
ATOM 742 C C . LEU A 1 98 ? 0.19 29.016 6.27 1 98.94 98 LEU A C 1
ATOM 744 O O . LEU A 1 98 ? -0.412 30.078 6.105 1 98.94 98 LEU A O 1
ATOM 748 N N . GLU A 1 99 ? 0.62 28.328 5.293 1 98.94 99 GLU A N 1
ATOM 749 C CA . GLU A 1 99 ? 0.187 28.516 3.914 1 98.94 99 GLU A CA 1
ATOM 750 C C . GLU A 1 99 ? -0.415 27.25 3.336 1 98.94 99 GLU A C 1
ATOM 752 O O . GLU A 1 99 ? 0.118 26.156 3.541 1 98.94 99 GLU A O 1
ATOM 757 N N . PHE A 1 100 ? -1.518 27.406 2.664 1 98.94 100 PHE A N 1
ATOM 758 C CA . PHE A 1 100 ? -2.266 26.219 2.242 1 98.94 100 PHE A CA 1
ATOM 759 C C . PHE A 1 100 ? -2.219 26.062 0.728 1 98.94 100 PHE A C 1
ATOM 761 O O . PHE A 1 100 ? -2.215 27.062 -0.006 1 98.94 100 PHE A O 1
ATOM 768 N N . PHE A 1 101 ? -2.146 24.844 0.25 1 98.88 101 PHE A N 1
ATOM 769 C CA . PHE A 1 101 ? -1.995 24.516 -1.16 1 98.88 101 PHE A CA 1
ATOM 770 C C . PHE A 1 101 ? -2.957 23.406 -1.558 1 98.88 101 PHE A C 1
ATOM 772 O O . PHE A 1 101 ? -3.262 22.516 -0.752 1 98.88 101 PHE A O 1
ATOM 779 N N . GLY A 1 102 ? -3.414 23.438 -2.812 1 98.75 102 GLY A N 1
ATOM 780 C CA . GLY A 1 102 ? -4.242 22.375 -3.352 1 98.75 102 GLY A CA 1
ATOM 781 C C . GLY A 1 102 ? -5.68 22.422 -2.869 1 98.75 102 GLY A C 1
ATOM 782 O O . GLY A 1 102 ? -6.02 23.25 -2.012 1 98.75 102 GLY A O 1
ATOM 783 N N . SER A 1 103 ? -6.543 21.469 -3.453 1 98.69 103 SER A N 1
ATOM 784 C CA . SER A 1 103 ? -7.961 21.578 -3.125 1 98.69 103 SER A CA 1
ATOM 785 C C . SER A 1 103 ? -8.625 20.219 -3.064 1 98.69 103 SER A C 1
ATOM 787 O O . SER A 1 103 ? -9.734 20.078 -2.543 1 98.69 103 SER A O 1
ATOM 789 N N . LYS A 1 104 ? -7.965 19.219 -3.652 1 98.81 104 LYS A N 1
ATOM 790 C CA . LYS A 1 104 ? -8.664 17.938 -3.752 1 98.81 104 LYS A CA 1
ATOM 791 C C . LYS A 1 104 ? -7.758 16.781 -3.33 1 98.81 104 LYS A C 1
ATOM 793 O O . LYS A 1 104 ? -6.543 16.828 -3.535 1 98.81 104 LYS A O 1
ATOM 798 N N . HIS A 1 105 ? -8.367 15.805 -2.719 1 98.88 105 HIS A N 1
ATOM 799 C CA . HIS A 1 105 ? -7.781 14.492 -2.469 1 98.88 105 HIS A CA 1
ATOM 800 C C . HIS A 1 105 ? -7.449 13.781 -3.775 1 98.88 105 HIS A C 1
ATOM 802 O O . HIS A 1 105 ? -8.164 13.93 -4.766 1 98.88 105 HIS A O 1
ATOM 808 N N . ASN A 1 106 ? -6.348 13 -3.814 1 98.75 106 ASN A N 1
ATOM 809 C CA . ASN A 1 106 ? -6.129 12.133 -4.969 1 98.75 106 ASN A CA 1
ATOM 810 C C . ASN A 1 106 ? -7.23 11.086 -5.102 1 98.75 106 ASN A C 1
ATOM 812 O O . ASN A 1 106 ? -7.805 10.656 -4.098 1 98.75 106 ASN A O 1
ATOM 816 N N . GLU A 1 107 ? -7.492 10.742 -6.32 1 98.56 107 GLU A N 1
ATOM 817 C CA . GLU A 1 107 ? -8.562 9.781 -6.59 1 98.56 107 GLU A CA 1
ATOM 818 C C . GLU A 1 107 ? -8.211 8.398 -6.051 1 98.56 107 GLU A C 1
ATOM 820 O O . GLU A 1 107 ? -7.105 7.902 -6.266 1 98.56 107 GLU A O 1
ATOM 825 N N . ILE A 1 108 ? -9.094 7.828 -5.332 1 98.5 108 ILE A N 1
ATOM 826 C CA . ILE A 1 108 ? -8.945 6.445 -4.895 1 98.5 108 ILE A CA 1
ATOM 827 C C . ILE A 1 108 ? -9.445 5.5 -5.984 1 98.5 108 ILE A C 1
ATOM 829 O O . ILE A 1 108 ? -8.727 4.59 -6.402 1 98.5 108 ILE A O 1
ATOM 833 N N . HIS A 1 109 ? -10.602 5.746 -6.457 1 98.69 109 HIS A N 1
ATOM 834 C CA . HIS A 1 109 ? -11.281 5.023 -7.527 1 98.69 109 HIS A CA 1
ATOM 835 C C . HIS A 1 109 ? -12.438 5.844 -8.094 1 98.69 109 HIS A C 1
ATOM 837 O O . HIS A 1 109 ? -13.016 6.676 -7.395 1 98.69 109 HIS A O 1
ATOM 843 N N . SER A 1 110 ? -12.797 5.586 -9.352 1 98.31 110 SER A N 1
ATOM 844 C CA . SER A 1 110 ? -13.828 6.359 -10.023 1 98.31 110 SER A CA 1
ATOM 845 C C . SER A 1 110 ? -15.172 6.23 -9.312 1 98.31 110 SER A C 1
ATOM 847 O O . SER A 1 110 ? -16.031 7.109 -9.422 1 98.31 110 SER A O 1
ATOM 849 N N . SER A 1 111 ? -15.406 5.145 -8.516 1 98.31 111 SER A N 1
ATOM 850 C CA . SER A 1 111 ? -16.656 4.918 -7.809 1 98.31 111 SER A CA 1
ATOM 851 C C . SER A 1 111 ? -16.688 5.664 -6.48 1 98.31 111 SER A C 1
ATOM 853 O O . SER A 1 111 ? -17.719 5.695 -5.801 1 98.31 111 SER A O 1
ATOM 855 N N . ILE A 1 112 ? -15.617 6.238 -6.086 1 98.31 112 ILE A N 1
ATOM 856 C CA . ILE A 1 112 ? -15.5 6.922 -4.805 1 98.31 112 ILE A CA 1
ATOM 857 C C . ILE A 1 112 ? -15.391 8.43 -5.031 1 98.31 112 ILE A C 1
ATOM 859 O O . ILE A 1 112 ? -14.5 8.898 -5.738 1 98.31 112 ILE A O 1
ATOM 863 N N . PRO A 1 113 ? -16.281 9.211 -4.434 1 98 113 PRO A N 1
ATOM 864 C CA . PRO A 1 113 ? -16.188 10.664 -4.613 1 98 113 PRO A CA 1
ATOM 865 C C . PRO A 1 113 ? -14.859 11.234 -4.156 1 98 113 PRO A C 1
ATOM 867 O O . PRO A 1 113 ? -14.312 10.805 -3.139 1 98 113 PRO A O 1
ATOM 870 N N . ILE A 1 114 ? -14.367 12.117 -4.965 1 98.69 114 ILE A N 1
ATOM 871 C CA . ILE A 1 114 ? -13.164 12.844 -4.566 1 98.69 114 ILE A CA 1
ATOM 872 C C . ILE A 1 114 ? -13.531 13.938 -3.564 1 98.69 114 ILE A C 1
ATOM 874 O O . ILE A 1 114 ? -14.453 14.719 -3.799 1 98.69 114 ILE A O 1
ATOM 878 N N . ILE A 1 115 ? -12.852 14.07 -2.479 1 98.75 115 ILE A N 1
ATOM 879 C CA . ILE A 1 115 ? -13.211 15 -1.409 1 98.75 115 ILE A CA 1
ATOM 880 C C . ILE A 1 115 ? -12.195 16.141 -1.343 1 98.75 115 ILE A C 1
ATOM 882 O O . ILE A 1 115 ? -11.195 16.125 -2.068 1 98.75 115 ILE A O 1
ATOM 886 N N . ASP A 1 116 ? -12.484 17.125 -0.54 1 98.88 116 ASP A N 1
ATOM 887 C CA . ASP A 1 116 ? -11.578 18.25 -0.333 1 98.88 116 ASP A CA 1
ATOM 888 C C . ASP A 1 116 ? -10.305 17.797 0.379 1 98.88 116 ASP A C 1
ATOM 890 O O . ASP A 1 116 ? -10.336 16.906 1.222 1 98.88 116 ASP A O 1
ATOM 894 N N . ASN A 1 117 ? -9.227 18.344 0.023 1 98.94 117 ASN A N 1
ATOM 895 C CA . ASN A 1 117 ? -7.918 18.172 0.646 1 98.94 117 ASN A CA 1
ATOM 896 C C . ASN A 1 117 ? -7.062 19.422 0.511 1 98.94 117 ASN A C 1
ATOM 898 O O . ASN A 1 117 ? -7 20.031 -0.561 1 98.94 117 ASN A O 1
ATOM 902 N N . VAL A 1 118 ? -6.402 19.906 1.583 1 98.88 118 VAL A N 1
ATOM 903 C CA . VAL A 1 118 ? -5.398 20.953 1.491 1 98.88 118 VAL A CA 1
ATOM 904 C C . VAL A 1 118 ? -4.066 20.453 2.049 1 98.88 118 VAL A C 1
ATOM 906 O O . VAL A 1 118 ? -4.043 19.703 3.021 1 98.88 118 VAL A O 1
ATOM 909 N N . GLY A 1 119 ? -3.004 20.828 1.378 1 98.88 119 GLY A N 1
ATOM 910 C CA . GLY A 1 119 ? -1.683 20.766 1.981 1 98.88 119 GLY A CA 1
ATOM 911 C C . GLY A 1 119 ? -1.337 21.984 2.807 1 98.88 119 GLY A C 1
ATOM 912 O O . GLY A 1 119 ? -1.966 23.031 2.662 1 98.88 119 GLY A O 1
ATOM 913 N N . VAL A 1 120 ? -0.329 21.859 3.701 1 98.94 120 VAL A N 1
ATOM 914 C CA . VAL A 1 120 ? 0.038 22.984 4.562 1 98.94 120 VAL A CA 1
ATOM 915 C C . VAL A 1 120 ? 1.558 23.125 4.602 1 98.94 120 VAL A C 1
ATOM 917 O O . VAL A 1 120 ? 2.279 22.141 4.719 1 98.94 120 VAL A O 1
ATOM 920 N N . LEU A 1 121 ? 2.037 24.297 4.348 1 98.94 121 LEU A N 1
ATOM 921 C CA . LEU A 1 121 ? 3.406 24.719 4.617 1 98.94 121 LEU A CA 1
ATOM 922 C C . LEU A 1 121 ? 3.486 25.484 5.938 1 98.94 121 LEU A C 1
ATOM 924 O O . LEU A 1 121 ? 2.775 26.469 6.133 1 98.94 121 LEU A O 1
ATOM 928 N N . ILE A 1 122 ? 4.301 24.984 6.828 1 98.94 122 ILE A N 1
ATOM 929 C CA . ILE A 1 122 ? 4.406 25.547 8.172 1 98.94 122 ILE A CA 1
ATOM 930 C C . ILE A 1 122 ? 5.73 26.297 8.312 1 98.94 122 ILE A C 1
ATOM 932 O O . ILE A 1 122 ? 6.805 25.703 8.148 1 98.94 122 ILE A O 1
ATOM 936 N N . ASN A 1 123 ? 5.676 27.594 8.602 1 98.75 123 ASN A N 1
ATOM 937 C CA . ASN A 1 123 ? 6.816 28.469 8.836 1 98.75 123 ASN A CA 1
ATOM 938 C C . ASN A 1 123 ? 7.797 28.438 7.664 1 98.75 123 ASN A C 1
ATOM 940 O O . ASN A 1 123 ? 9.008 28.375 7.867 1 98.75 123 ASN A O 1
ATOM 944 N N . ASN A 1 124 ? 7.219 28.375 6.473 1 98.19 124 ASN A N 1
ATOM 945 C CA . ASN A 1 124 ? 8.016 28.359 5.25 1 98.19 124 ASN A CA 1
ATOM 946 C C . ASN A 1 124 ? 9.078 27.266 5.289 1 98.19 124 ASN A C 1
ATOM 948 O O . ASN A 1 124 ? 10.18 27.453 4.77 1 98.19 124 ASN A O 1
ATOM 952 N N . SER A 1 125 ? 8.773 26.141 5.965 1 98.44 125 SER A N 1
ATOM 953 C CA . SER A 1 125 ? 9.805 25.125 6.176 1 98.44 125 SER A CA 1
ATOM 954 C C . SER A 1 125 ? 9.242 23.719 6.012 1 98.44 125 SER A C 1
ATOM 956 O O . SER A 1 125 ? 9.68 22.969 5.137 1 98.44 125 SER A O 1
ATOM 958 N N . VAL A 1 126 ? 8.234 23.328 6.766 1 98.94 126 VAL A N 1
ATOM 959 C CA . VAL A 1 126 ? 7.699 21.969 6.781 1 98.94 126 VAL A CA 1
ATOM 960 C C . VAL A 1 126 ? 6.457 21.891 5.895 1 98.94 126 VAL A C 1
ATOM 962 O O . VAL A 1 126 ? 5.5 22.641 6.09 1 98.94 126 VAL A O 1
ATOM 965 N N . TYR A 1 127 ? 6.496 20.969 4.945 1 98.94 127 TYR A N 1
ATOM 966 C CA . TYR A 1 127 ? 5.367 20.828 4.035 1 98.94 127 TYR A CA 1
ATOM 967 C C . TYR A 1 127 ? 4.758 19.422 4.141 1 98.94 127 TYR A C 1
ATOM 969 O O . TYR A 1 127 ? 5.48 18.422 4.18 1 98.94 127 TYR A O 1
ATOM 977 N N . TYR A 1 128 ? 3.465 19.344 4.223 1 98.94 128 TYR A N 1
ATOM 978 C CA . TYR A 1 128 ? 2.67 18.125 4.145 1 98.94 128 TYR A CA 1
ATOM 979 C C . TYR A 1 128 ? 1.453 18.328 3.248 1 98.94 128 TYR A C 1
ATOM 981 O O . TYR A 1 128 ? 0.619 19.188 3.508 1 98.94 128 TYR A O 1
ATOM 989 N N . ALA A 1 129 ? 1.288 17.562 2.232 1 98.88 129 ALA A N 1
ATOM 990 C CA . ALA A 1 129 ? 0.277 17.766 1.197 1 98.88 129 ALA A CA 1
ATOM 991 C C . ALA A 1 129 ? -1.024 17.047 1.556 1 98.88 129 ALA A C 1
ATOM 993 O O . ALA A 1 129 ? -2.002 17.109 0.805 1 98.88 129 ALA A O 1
ATOM 994 N N . GLY A 1 130 ? -1.09 16.375 2.787 1 98.75 130 GLY A N 1
ATOM 995 C CA . GLY A 1 130 ? -2.199 15.445 2.984 1 98.75 130 GLY A CA 1
ATOM 996 C C . GLY A 1 130 ? -2.189 14.281 2.016 1 98.75 130 GLY A C 1
ATOM 997 O O . GLY A 1 130 ? -1.142 13.68 1.77 1 98.75 130 GLY A O 1
ATOM 998 N N . ASP A 1 131 ? -3.383 13.914 1.59 1 98.81 131 ASP A N 1
ATOM 999 C CA . ASP A 1 131 ? -3.484 12.773 0.685 1 98.81 131 ASP A CA 1
ATOM 1000 C C . ASP A 1 131 ? -3.594 13.234 -0.767 1 98.81 131 ASP A C 1
ATOM 1002 O O . ASP A 1 131 ? -4.582 12.945 -1.442 1 98.81 131 ASP A O 1
ATOM 1006 N N . SER A 1 132 ? -2.557 13.938 -1.223 1 98.81 132 SER A N 1
ATOM 1007 C CA . SER A 1 132 ? -2.441 14.445 -2.586 1 98.81 132 SER A CA 1
ATOM 1008 C C . SER A 1 132 ? -0.981 14.562 -3.008 1 98.81 132 SER A C 1
ATOM 1010 O O . SER A 1 132 ? -0.076 14.406 -2.186 1 98.81 132 SER A O 1
ATOM 1012 N N . TYR A 1 133 ? -0.793 14.805 -4.27 1 98.81 133 TYR A N 1
ATOM 1013 C CA . TYR A 1 133 ? 0.53 15.094 -4.809 1 98.81 133 TYR A CA 1
ATOM 1014 C C . TYR A 1 133 ? 0.659 16.562 -5.176 1 98.81 133 TYR A C 1
ATOM 1016 O O . TYR A 1 133 ? 1.243 16.906 -6.203 1 98.81 133 TYR A O 1
ATOM 1024 N N . THR A 1 134 ? 0.035 17.422 -4.383 1 98.81 134 THR A N 1
ATOM 1025 C CA . THR A 1 134 ? 0.071 18.859 -4.633 1 98.81 134 THR A CA 1
ATOM 1026 C C . THR A 1 134 ? 1.484 19.406 -4.449 1 98.81 134 THR A C 1
ATOM 1028 O O . THR A 1 134 ? 2.059 19.312 -3.363 1 98.81 134 THR A O 1
ATOM 1031 N N . ILE A 1 135 ? 2.043 19.938 -5.465 1 98.75 135 ILE A N 1
ATOM 1032 C CA . ILE A 1 135 ? 3.34 20.609 -5.414 1 98.75 135 ILE A CA 1
ATOM 1033 C C . ILE A 1 135 ? 3.16 22.062 -4.961 1 98.75 135 ILE A C 1
ATOM 1035 O O . ILE A 1 135 ? 2.4 22.812 -5.566 1 98.75 135 ILE A O 1
ATOM 1039 N N . PRO A 1 136 ? 3.748 22.391 -3.844 1 98.5 136 PRO A N 1
ATOM 1040 C CA . PRO A 1 136 ? 3.674 23.797 -3.449 1 98.5 136 PRO A CA 1
ATOM 1041 C C . PRO A 1 136 ? 4.512 24.703 -4.348 1 98.5 136 PRO A C 1
ATOM 1043 O O . PRO A 1 136 ? 5.703 24.891 -4.102 1 98.5 136 PRO A O 1
ATOM 1046 N N . GLU A 1 137 ? 3.9 25.312 -5.297 1 96 137 GLU A N 1
ATOM 1047 C CA . GLU A 1 137 ? 4.605 26.109 -6.297 1 96 137 GLU A CA 1
ATOM 1048 C C . GLU A 1 137 ? 5.289 27.312 -5.656 1 96 137 GLU A C 1
ATOM 1050 O O . GLU A 1 137 ? 4.734 27.953 -4.758 1 96 137 GLU A O 1
ATOM 1055 N N . GLY A 1 138 ? 6.512 27.547 -6.086 1 95.5 138 GLY A N 1
ATOM 1056 C CA . GLY A 1 138 ? 7.25 28.719 -5.668 1 95.5 138 GLY A CA 1
ATOM 1057 C C . GLY A 1 138 ? 7.891 28.578 -4.301 1 95.5 138 GLY A C 1
ATOM 1058 O O . GLY A 1 138 ? 8.383 29.547 -3.732 1 95.5 138 GLY A O 1
ATOM 1059 N N . VAL A 1 139 ? 7.832 27.438 -3.77 1 97 139 VAL A N 1
ATOM 1060 C CA . VAL A 1 139 ? 8.367 27.219 -2.43 1 97 139 VAL A CA 1
ATOM 1061 C C . VAL A 1 139 ? 9.562 26.266 -2.5 1 97 139 VAL A C 1
ATOM 1063 O O . VAL A 1 139 ? 9.508 25.234 -3.186 1 97 139 VAL A O 1
ATOM 1066 N N 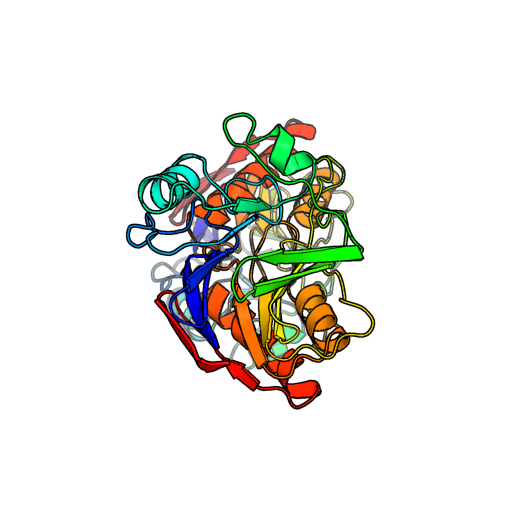. ASP A 1 140 ? 10.625 26.609 -1.874 1 97.56 140 ASP A N 1
ATOM 1067 C CA . ASP A 1 140 ? 11.695 25.672 -1.58 1 97.56 140 ASP A CA 1
ATOM 1068 C C . ASP A 1 140 ? 11.43 24.922 -0.272 1 97.56 140 ASP A C 1
ATOM 1070 O O . ASP A 1 140 ? 11.609 25.484 0.812 1 97.56 140 ASP A O 1
ATOM 1074 N N . VAL A 1 141 ? 11.086 23.672 -0.366 1 98.75 141 VAL A N 1
ATOM 1075 C CA . VAL A 1 141 ? 10.648 22.906 0.8 1 98.75 141 VAL A CA 1
ATOM 1076 C C . VAL A 1 141 ? 11.867 22.406 1.576 1 98.75 141 VAL A C 1
ATOM 1078 O O . VAL A 1 141 ? 12.703 21.672 1.033 1 98.75 141 VAL A O 1
ATOM 1081 N N . ASP A 1 142 ? 11.938 22.766 2.832 1 98.81 142 ASP A N 1
ATOM 1082 C CA . ASP A 1 142 ? 13.016 22.312 3.703 1 98.81 142 ASP A CA 1
ATOM 1083 C C . ASP A 1 142 ? 12.781 20.875 4.168 1 98.81 142 ASP A C 1
ATOM 1085 O O . ASP A 1 142 ? 13.633 20 3.965 1 98.81 142 ASP A O 1
ATOM 1089 N N . VAL A 1 143 ? 11.641 20.625 4.77 1 98.94 143 VAL A N 1
ATOM 1090 C CA . VAL A 1 143 ? 11.266 19.297 5.262 1 98.94 143 VAL A CA 1
ATOM 1091 C C . VAL A 1 143 ? 9.906 18.906 4.691 1 98.94 143 VAL A C 1
ATOM 1093 O O . VAL A 1 143 ? 8.953 19.688 4.742 1 98.94 143 VAL A O 1
ATOM 1096 N N . MET A 1 144 ? 9.836 17.734 4.148 1 98.94 144 MET A N 1
ATOM 1097 C CA . MET A 1 144 ? 8.578 17.234 3.588 1 98.94 144 MET A CA 1
ATOM 1098 C C . MET A 1 144 ? 8.156 15.938 4.254 1 98.94 144 MET A C 1
ATOM 1100 O O . MET A 1 144 ? 8.953 14.992 4.34 1 98.94 144 MET A O 1
ATOM 1104 N N . ALA A 1 145 ? 6.973 15.883 4.852 1 98.94 145 ALA A N 1
ATOM 1105 C CA . ALA A 1 145 ? 6.328 14.617 5.203 1 98.94 145 ALA A CA 1
ATOM 1106 C C . ALA A 1 145 ? 5.773 13.922 3.965 1 98.94 145 ALA A C 1
ATOM 1108 O O . ALA A 1 145 ? 4.93 14.477 3.258 1 98.94 145 ALA A O 1
ATOM 1109 N N . VAL A 1 146 ? 6.25 12.711 3.693 1 98.94 146 VAL A N 1
ATOM 1110 C CA . VAL A 1 146 ? 5.938 12.039 2.439 1 98.94 146 VAL A CA 1
ATOM 1111 C C . VAL A 1 146 ? 4.984 10.875 2.703 1 98.94 146 VAL A C 1
ATOM 1113 O O . VAL A 1 146 ? 5.301 9.969 3.48 1 98.94 146 VAL A O 1
ATOM 1116 N N . PRO A 1 147 ? 3.797 10.898 2.082 1 98.81 147 PRO A N 1
ATOM 1117 C CA . PRO A 1 147 ? 2.932 9.727 2.254 1 98.81 147 PRO A CA 1
ATOM 1118 C C . PRO A 1 147 ? 3.586 8.438 1.775 1 98.81 147 PRO A C 1
ATOM 1120 O O . PRO A 1 147 ? 4.109 8.383 0.659 1 98.81 147 PRO A O 1
ATOM 1123 N N . ALA A 1 148 ? 3.494 7.406 2.586 1 98.69 148 ALA A N 1
ATOM 1124 C CA . ALA A 1 148 ? 4.25 6.188 2.303 1 98.69 148 ALA A CA 1
ATOM 1125 C C . ALA A 1 148 ? 3.318 5.047 1.898 1 98.69 148 ALA A C 1
ATOM 1127 O O . ALA A 1 148 ? 3.736 4.113 1.213 1 98.69 148 ALA A O 1
ATOM 1128 N N . GLY A 1 149 ? 2.121 5.105 2.352 1 98.44 149 GLY A N 1
ATOM 1129 C CA . GLY A 1 149 ? 1.165 4.047 2.061 1 98.44 149 GLY A CA 1
ATOM 1130 C C . GLY A 1 149 ? -0.278 4.492 2.205 1 98.44 149 GLY A C 1
ATOM 1131 O O . GLY A 1 149 ? -0.649 5.094 3.215 1 98.44 149 GLY A O 1
ATOM 1132 N N . ALA A 1 150 ? -1.07 4.184 1.281 1 98.38 150 ALA A N 1
ATOM 1133 C CA . ALA A 1 150 ? -2.492 4.512 1.221 1 98.38 150 ALA A CA 1
ATOM 1134 C C . ALA A 1 150 ? -3.168 3.809 0.047 1 98.38 150 ALA A C 1
ATOM 1136 O O . ALA A 1 150 ? -2.506 3.42 -0.917 1 98.38 150 ALA A O 1
ATOM 1137 N N . PRO A 1 151 ? -4.492 3.68 0.094 1 97.94 151 PRO A N 1
ATOM 1138 C CA . PRO A 1 151 ? -5.219 3.066 -1.021 1 97.94 151 PRO A CA 1
ATOM 1139 C C . PRO A 1 151 ? -5.051 3.834 -2.33 1 97.94 151 PRO A C 1
ATOM 1141 O O . PRO A 1 151 ? -5.066 3.234 -3.408 1 97.94 151 PRO A O 1
ATOM 1144 N N . TRP A 1 152 ? -4.891 5.125 -2.262 1 98.38 152 TRP A N 1
ATOM 1145 C CA . TRP A 1 152 ? -4.891 5.973 -3.449 1 98.38 152 TRP A CA 1
ATOM 1146 C C . TRP A 1 152 ? -3.5 6.047 -4.066 1 98.38 152 TRP A C 1
ATOM 1148 O O . TRP A 1 152 ? -3.322 6.625 -5.145 1 98.38 152 TRP A O 1
ATOM 1158 N N . LEU A 1 153 ? -2.521 5.449 -3.398 1 97.38 153 LEU A N 1
ATOM 1159 C CA . LEU A 1 153 ? -1.15 5.762 -3.783 1 97.38 153 LEU A CA 1
ATOM 1160 C C . LEU A 1 153 ? -0.411 4.508 -4.234 1 97.38 153 LEU A C 1
ATOM 1162 O O . LEU A 1 153 ? -0.608 3.43 -3.664 1 97.38 153 LEU A O 1
ATOM 1166 N N . LYS A 1 154 ? 0.376 4.492 -5.281 1 98 154 LYS A N 1
ATOM 1167 C CA . LYS A 1 154 ? 1.467 3.572 -5.598 1 98 154 LYS A CA 1
ATOM 1168 C C . LYS A 1 154 ? 2.82 4.273 -5.504 1 98 154 LYS A C 1
ATOM 1170 O O . LYS A 1 154 ? 2.916 5.48 -5.719 1 98 154 LYS A O 1
ATOM 1175 N N . ILE A 1 155 ? 3.848 3.586 -5.293 1 98.81 155 ILE A N 1
ATOM 1176 C CA . ILE A 1 155 ? 5.102 4.168 -4.824 1 98.81 155 ILE A CA 1
ATOM 1177 C C . ILE A 1 155 ? 5.746 4.973 -5.949 1 98.81 155 ILE A C 1
ATOM 1179 O O . ILE A 1 155 ? 6.422 5.973 -5.695 1 98.81 155 ILE A O 1
ATOM 1183 N N . GLY A 1 156 ? 5.535 4.574 -7.164 1 98.88 156 GLY A N 1
ATOM 1184 C CA . GLY A 1 156 ? 6.121 5.309 -8.273 1 98.88 156 GLY A CA 1
ATOM 1185 C C . GLY A 1 156 ? 5.668 6.758 -8.328 1 98.88 156 GLY A C 1
ATOM 1186 O O . GLY A 1 156 ? 6.465 7.652 -8.625 1 98.88 156 GLY A O 1
ATOM 1187 N N . GLU A 1 157 ? 4.426 6.98 -8.047 1 98.81 157 GLU A N 1
ATOM 1188 C CA . GLU A 1 157 ? 3.891 8.336 -8.023 1 98.81 157 GLU A CA 1
ATOM 1189 C C . GLU A 1 157 ? 4.449 9.133 -6.852 1 98.81 157 GLU A C 1
ATOM 1191 O O . GLU A 1 157 ? 4.68 10.344 -6.961 1 98.81 157 GLU A O 1
ATOM 1196 N N . VAL A 1 158 ? 4.648 8.492 -5.723 1 98.88 158 VAL A N 1
ATOM 1197 C CA . VAL A 1 158 ? 5.277 9.125 -4.57 1 98.88 158 VAL A CA 1
ATOM 1198 C C . VAL A 1 158 ? 6.688 9.578 -4.938 1 98.88 158 VAL A C 1
ATOM 1200 O O . VAL A 1 158 ? 7.082 10.711 -4.629 1 98.88 158 VAL A O 1
ATOM 1203 N N . MET A 1 159 ? 7.391 8.688 -5.586 1 98.94 159 MET A N 1
ATOM 1204 C CA . MET A 1 159 ? 8.742 9.016 -6.031 1 98.94 159 MET A CA 1
ATOM 1205 C C . MET A 1 159 ? 8.734 10.242 -6.938 1 98.94 159 MET A C 1
ATOM 1207 O O . MET A 1 159 ? 9.523 11.172 -6.738 1 98.94 159 MET A O 1
ATOM 1211 N N . ASP A 1 160 ? 7.852 10.25 -7.883 1 98.94 160 ASP A N 1
ATOM 1212 C CA . ASP A 1 160 ? 7.758 11.383 -8.805 1 98.94 160 ASP A CA 1
ATOM 1213 C C . ASP A 1 160 ? 7.426 12.672 -8.062 1 98.94 160 ASP A C 1
ATOM 1215 O O . ASP A 1 160 ? 7.93 13.742 -8.406 1 98.94 160 ASP A O 1
ATOM 1219 N N . PHE A 1 161 ? 6.535 12.562 -7.102 1 98.94 161 PHE A N 1
ATOM 1220 C CA . PHE A 1 161 ? 6.156 13.695 -6.266 1 98.94 161 PHE A CA 1
ATOM 1221 C C . PHE A 1 161 ? 7.375 14.273 -5.555 1 98.94 161 PHE A C 1
ATOM 1223 O O . PHE A 1 161 ? 7.605 15.484 -5.602 1 98.94 161 PHE A O 1
ATOM 1230 N N . VAL A 1 162 ? 8.195 13.453 -4.926 1 98.94 162 VAL A N 1
ATOM 1231 C CA . VAL A 1 162 ? 9.398 13.867 -4.215 1 98.94 162 VAL A CA 1
ATOM 1232 C C . VAL A 1 162 ? 10.398 14.477 -5.199 1 98.94 162 VAL A C 1
ATOM 1234 O O . VAL A 1 162 ? 11 15.516 -4.918 1 98.94 162 VAL A O 1
ATOM 1237 N N . LEU A 1 163 ? 10.562 13.852 -6.363 1 98.88 163 LEU A N 1
ATOM 1238 C CA . LEU A 1 163 ? 11.469 14.352 -7.387 1 98.88 163 LEU A CA 1
ATOM 1239 C C . LEU A 1 163 ? 11.062 15.75 -7.84 1 98.88 163 LEU A C 1
ATOM 1241 O O . LEU A 1 163 ? 11.914 16.578 -8.148 1 98.88 163 LEU A O 1
ATOM 1245 N N . ALA A 1 164 ? 9.773 15.961 -7.891 1 98.81 164 ALA A N 1
ATOM 1246 C CA . ALA A 1 164 ? 9.25 17.234 -8.375 1 98.81 164 ALA A CA 1
ATOM 1247 C C . ALA A 1 164 ? 9.406 18.328 -7.32 1 98.81 164 ALA A C 1
ATOM 1249 O O . ALA A 1 164 ? 9.75 19.469 -7.641 1 98.81 164 ALA A O 1
ATOM 1250 N N . VAL A 1 165 ? 9.133 18.031 -6.035 1 98.88 165 VAL A N 1
ATOM 1251 C CA . VAL A 1 165 ? 9.141 19.016 -4.949 1 98.88 165 VAL A CA 1
ATOM 1252 C C . VAL A 1 165 ? 10.578 19.344 -4.562 1 98.88 165 VAL A C 1
ATOM 1254 O O . VAL A 1 165 ? 10.875 20.469 -4.148 1 98.88 165 VAL A O 1
ATOM 1257 N N . LYS A 1 166 ? 11.523 18.438 -4.68 1 98.69 166 LYS A N 1
ATOM 1258 C CA . LYS A 1 166 ? 12.945 18.578 -4.379 1 98.69 166 LYS A CA 1
ATOM 1259 C C . LYS A 1 166 ? 13.156 19.078 -2.949 1 98.69 166 LYS A C 1
ATOM 1261 O O . LYS A 1 166 ? 13.883 20.031 -2.717 1 98.69 166 LYS A O 1
ATOM 1266 N N . PRO A 1 167 ? 12.539 18.375 -1.979 1 98.94 167 PRO A N 1
ATOM 1267 C CA . PRO A 1 167 ? 12.75 18.797 -0.588 1 98.94 167 PRO A CA 1
ATOM 1268 C C . PRO A 1 167 ? 14.18 18.547 -0.108 1 98.94 167 PRO A C 1
ATOM 1270 O O . PRO A 1 167 ? 14.828 17.594 -0.56 1 98.94 167 PRO A O 1
ATOM 1273 N N . ARG A 1 168 ? 14.648 19.359 0.814 1 98.81 168 ARG A N 1
ATOM 1274 C CA . ARG A 1 168 ? 15.977 19.172 1.389 1 98.81 168 ARG A CA 1
ATOM 1275 C C . ARG A 1 168 ? 16 17.969 2.332 1 98.81 168 ARG A C 1
ATOM 1277 O O . ARG A 1 168 ? 17.016 17.266 2.422 1 98.81 168 ARG A O 1
ATOM 1284 N N . ARG A 1 169 ? 14.945 17.734 2.992 1 98.94 169 ARG A N 1
ATOM 1285 C CA . ARG A 1 169 ? 14.773 16.641 3.943 1 98.94 169 ARG A CA 1
ATOM 1286 C C . ARG A 1 169 ? 13.398 16.016 3.812 1 98.94 169 ARG A C 1
ATOM 1288 O O . ARG A 1 169 ? 12.406 16.719 3.566 1 98.94 169 ARG A O 1
ATOM 1295 N N . THR A 1 170 ? 13.375 14.695 3.939 1 98.94 170 THR A N 1
ATOM 1296 C CA . THR A 1 170 ? 12.086 14 3.916 1 98.94 170 THR A CA 1
ATOM 1297 C C . THR A 1 170 ? 11.992 12.984 5.051 1 98.94 170 THR A C 1
ATOM 1299 O O . THR A 1 170 ? 13.016 12.555 5.59 1 98.94 170 THR A O 1
ATOM 1302 N N . PHE A 1 171 ? 10.836 12.656 5.434 1 98.94 171 PHE A N 1
ATOM 1303 C CA . PHE A 1 171 ? 10.516 11.516 6.281 1 98.94 171 PHE A CA 1
ATOM 1304 C C . PHE A 1 171 ? 9.164 10.922 5.906 1 98.94 171 PHE A C 1
ATOM 1306 O O . PHE A 1 171 ? 8.328 11.602 5.309 1 98.94 171 PHE A O 1
ATOM 1313 N N . PRO A 1 172 ? 8.945 9.625 6.203 1 98.94 172 PRO A N 1
ATOM 1314 C CA . PRO A 1 172 ? 7.68 9.008 5.809 1 98.94 172 PRO A CA 1
ATOM 1315 C C . PRO A 1 172 ? 6.523 9.383 6.738 1 98.94 172 PRO A C 1
ATOM 1317 O O . PRO A 1 172 ? 6.719 9.508 7.949 1 98.94 172 PRO A O 1
ATOM 1320 N N . ALA A 1 173 ? 5.375 9.609 6.188 1 98.69 173 ALA A N 1
ATOM 1321 C CA . ALA A 1 173 ? 4.098 9.758 6.879 1 98.69 173 ALA A CA 1
ATOM 1322 C C . ALA A 1 173 ? 3.043 8.828 6.281 1 98.69 173 ALA A C 1
ATOM 1324 O O . ALA A 1 173 ? 3.297 8.148 5.281 1 98.69 173 ALA A O 1
ATOM 1325 N N . HIS A 1 174 ? 1.876 8.75 6.969 1 98.69 174 HIS A N 1
ATOM 1326 C CA . HIS A 1 174 ? 0.768 7.941 6.469 1 98.69 174 HIS A CA 1
ATOM 1327 C C . HIS A 1 174 ? 1.186 6.488 6.277 1 98.69 174 HIS A C 1
ATOM 1329 O O . HIS A 1 174 ? 0.995 5.918 5.203 1 98.69 174 HIS A O 1
ATOM 1335 N N . GLU A 1 175 ? 1.744 5.82 7.238 1 98.25 175 GLU A N 1
ATOM 1336 C CA . GLU A 1 175 ? 2.453 4.574 6.977 1 98.25 175 GLU A CA 1
ATOM 1337 C C . GLU A 1 175 ? 1.895 3.432 7.82 1 98.25 175 GLU A C 1
ATOM 1339 O O . GLU A 1 175 ? 2.328 2.285 7.688 1 98.25 175 GLU A O 1
ATOM 1344 N N . MET A 1 176 ? 0.921 3.723 8.711 1 98.5 176 MET A N 1
ATOM 1345 C CA . MET A 1 176 ? 0.515 2.705 9.672 1 98.5 176 MET A CA 1
ATOM 1346 C C . MET A 1 176 ? -0.352 1.642 9.008 1 98.5 176 MET A C 1
ATOM 1348 O O . MET A 1 176 ? -0.633 0.602 9.609 1 98.5 176 MET A O 1
ATOM 1352 N N . VAL A 1 177 ? -0.683 1.79 7.777 1 98.56 177 VAL A N 1
ATOM 1353 C CA . VAL A 1 177 ? -1.398 0.763 7.031 1 98.56 177 VAL A CA 1
ATOM 1354 C C . VAL A 1 177 ? -0.41 -0.268 6.492 1 98.56 177 VAL A C 1
ATOM 1356 O O . VAL A 1 177 ? -0.812 -1.319 5.988 1 98.56 177 VAL A O 1
ATOM 1359 N N . LEU A 1 178 ? 0.847 0.009 6.594 1 98.69 178 LEU A N 1
ATOM 1360 C CA . LEU A 1 178 ? 1.91 -0.876 6.133 1 98.69 178 LEU A CA 1
ATOM 1361 C C . LEU A 1 178 ? 2.477 -1.695 7.285 1 98.69 178 LEU A C 1
ATOM 1363 O O . LEU A 1 178 ? 2.625 -1.187 8.398 1 98.69 178 LEU A O 1
ATOM 1367 N N . ALA A 1 179 ? 2.791 -2.943 6.992 1 98.62 179 ALA A N 1
ATOM 1368 C CA . ALA A 1 179 ? 3.605 -3.744 7.902 1 98.62 179 ALA A CA 1
ATOM 1369 C C . ALA A 1 179 ? 5.07 -3.312 7.852 1 98.62 179 ALA A C 1
ATOM 1371 O O . ALA A 1 179 ? 5.434 -2.42 7.082 1 98.62 179 ALA A O 1
ATOM 1372 N N . LYS A 1 180 ? 5.871 -3.906 8.719 1 98.12 180 LYS A N 1
ATOM 1373 C CA . LYS A 1 180 ? 7.285 -3.545 8.773 1 98.12 180 LYS A CA 1
ATOM 1374 C C . LYS A 1 180 ? 7.934 -3.637 7.398 1 98.12 180 LYS A C 1
ATOM 1376 O O . LYS A 1 180 ? 8.617 -2.709 6.969 1 98.12 180 LYS A O 1
ATOM 1381 N N . ALA A 1 181 ? 7.703 -4.73 6.695 1 98.12 181 ALA A N 1
ATOM 1382 C CA . ALA A 1 181 ? 8.305 -4.922 5.375 1 98.12 181 ALA A CA 1
ATOM 1383 C C . ALA A 1 181 ? 7.824 -3.854 4.395 1 98.12 181 ALA A C 1
ATOM 1385 O O . ALA A 1 181 ? 8.609 -3.354 3.584 1 98.12 181 ALA A O 1
ATOM 1386 N N . GLY A 1 182 ? 6.516 -3.549 4.453 1 98.5 182 GLY A N 1
ATOM 1387 C CA . GLY A 1 182 ? 5.973 -2.496 3.609 1 98.5 182 GLY A CA 1
ATOM 1388 C C . GLY A 1 182 ? 6.59 -1.136 3.883 1 98.5 182 GLY A C 1
ATOM 1389 O O . GLY A 1 182 ? 6.887 -0.384 2.951 1 98.5 182 GLY A O 1
ATOM 1390 N N . LYS A 1 183 ? 6.777 -0.81 5.168 1 98.75 183 LYS A N 1
ATOM 1391 C CA . LYS A 1 183 ? 7.402 0.455 5.539 1 98.75 183 LYS A CA 1
ATOM 1392 C C . LYS A 1 183 ? 8.836 0.532 5.02 1 98.75 183 LYS A C 1
ATOM 1394 O O . LYS A 1 183 ? 9.266 1.571 4.508 1 98.75 183 LYS A O 1
ATOM 1399 N N . GLU A 1 184 ? 9.555 -0.562 5.148 1 98.56 184 GLU A N 1
ATOM 1400 C CA . GLU A 1 184 ? 10.938 -0.594 4.688 1 98.56 184 GLU A CA 1
ATOM 1401 C C . GLU A 1 184 ? 11.023 -0.396 3.176 1 98.56 184 GLU A C 1
ATOM 1403 O O . GLU A 1 184 ? 11.898 0.32 2.688 1 98.56 184 GLU A O 1
ATOM 1408 N N . MET A 1 185 ? 10.156 -1.02 2.439 1 98.5 185 MET A N 1
ATOM 1409 C CA . MET A 1 185 ? 10.125 -0.872 0.987 1 98.5 185 MET A CA 1
ATOM 1410 C C . MET A 1 185 ? 9.82 0.569 0.593 1 98.5 185 MET A C 1
ATOM 1412 O O . MET A 1 185 ? 10.484 1.135 -0.278 1 98.5 185 MET A O 1
ATOM 1416 N N . ALA A 1 186 ? 8.812 1.166 1.217 1 98.81 186 ALA A N 1
ATOM 1417 C CA . ALA A 1 186 ? 8.453 2.553 0.928 1 98.81 186 ALA A CA 1
ATOM 1418 C C . ALA A 1 186 ? 9.609 3.498 1.26 1 98.81 186 ALA A C 1
ATOM 1420 O O . ALA A 1 186 ? 9.938 4.383 0.467 1 98.81 186 ALA A O 1
ATOM 1421 N N . ASN A 1 187 ? 10.18 3.293 2.418 1 98.94 187 ASN A N 1
ATOM 1422 C CA . ASN A 1 187 ? 11.297 4.129 2.848 1 98.94 187 ASN A CA 1
ATOM 1423 C C . ASN A 1 187 ? 12.438 4.105 1.83 1 98.94 187 ASN A C 1
ATOM 1425 O O . ASN A 1 187 ? 13.008 5.148 1.512 1 98.94 187 ASN A O 1
ATOM 1429 N N . ALA A 1 188 ? 12.727 2.949 1.362 1 98.88 188 ALA A N 1
ATOM 1430 C CA . ALA A 1 188 ? 13.82 2.82 0.403 1 98.88 188 ALA A CA 1
ATOM 1431 C C . ALA A 1 188 ? 13.547 3.641 -0.854 1 98.88 188 ALA A C 1
ATOM 1433 O O . ALA A 1 188 ? 14.461 4.27 -1.401 1 98.88 188 ALA A O 1
ATOM 1434 N N . ARG A 1 189 ? 12.367 3.615 -1.322 1 98.88 189 ARG A N 1
ATOM 1435 C CA . ARG A 1 189 ? 12 4.316 -2.551 1 98.88 189 ARG A CA 1
ATOM 1436 C C . ARG A 1 189 ? 11.938 5.824 -2.32 1 98.88 189 ARG A C 1
ATOM 1438 O O . ARG A 1 189 ? 12.359 6.605 -3.176 1 98.88 189 ARG A O 1
ATOM 1445 N N . ILE A 1 190 ? 11.383 6.25 -1.185 1 98.94 190 ILE A N 1
ATOM 1446 C CA . ILE A 1 190 ? 11.359 7.668 -0.834 1 98.94 190 ILE A CA 1
ATOM 1447 C C . ILE A 1 190 ? 12.781 8.188 -0.694 1 98.94 190 ILE A C 1
ATOM 1449 O O . ILE A 1 190 ? 13.102 9.281 -1.174 1 98.94 190 ILE A O 1
ATOM 1453 N N . GLU A 1 191 ? 13.609 7.406 -0.061 1 98.94 191 GLU A N 1
ATOM 1454 C CA . GLU A 1 191 ? 15.016 7.789 0.087 1 98.94 191 GLU A CA 1
ATOM 1455 C C . GLU A 1 191 ? 15.688 7.938 -1.272 1 98.94 191 GLU A C 1
ATOM 1457 O O . GLU A 1 191 ? 16.406 8.914 -1.509 1 98.94 191 GLU A O 1
ATOM 1462 N N . TRP A 1 192 ? 15.492 6.961 -2.119 1 98.94 192 TRP A N 1
ATOM 1463 C CA . TRP A 1 192 ? 16.062 7.055 -3.459 1 98.94 192 TRP A CA 1
ATOM 1464 C C . TRP A 1 192 ? 15.672 8.367 -4.129 1 98.94 192 TRP A C 1
ATOM 1466 O O . TRP A 1 192 ? 16.531 9.094 -4.637 1 98.94 192 TRP A O 1
ATOM 1476 N N . ALA A 1 193 ? 14.398 8.688 -4.156 1 98.94 193 ALA A N 1
ATOM 1477 C CA . ALA A 1 193 ? 13.914 9.898 -4.816 1 98.94 193 ALA A CA 1
ATOM 1478 C C . ALA A 1 193 ? 14.508 11.148 -4.172 1 98.94 193 ALA A C 1
ATOM 1480 O O . ALA A 1 193 ? 14.922 12.078 -4.867 1 98.94 193 ALA A O 1
ATOM 1481 N N . THR A 1 194 ? 14.508 11.172 -2.838 1 98.94 194 THR A N 1
ATOM 1482 C CA . THR A 1 194 ? 15 12.312 -2.08 1 98.94 194 THR A CA 1
ATOM 1483 C C . THR A 1 194 ? 16.453 12.609 -2.436 1 98.94 194 THR A C 1
ATOM 1485 O O . THR A 1 194 ? 16.828 13.766 -2.645 1 98.94 194 THR A O 1
ATOM 1488 N N . THR A 1 195 ? 17.219 11.602 -2.57 1 98.88 195 THR A N 1
ATOM 1489 C CA . THR A 1 195 ? 18.656 11.773 -2.73 1 98.88 195 THR A CA 1
ATOM 1490 C C . THR A 1 195 ? 19 12.188 -4.16 1 98.88 195 THR A C 1
ATOM 1492 O O . THR A 1 195 ? 20.078 12.711 -4.418 1 98.88 195 THR A O 1
ATOM 1495 N N . GLN A 1 196 ? 18.109 11.977 -5.125 1 98.69 196 GLN A N 1
ATOM 1496 C CA . GLN A 1 196 ? 18.359 12.359 -6.512 1 98.69 196 GLN A CA 1
ATOM 1497 C C . GLN A 1 196 ? 18.609 13.859 -6.633 1 98.69 196 GLN A C 1
ATOM 1499 O O . GLN A 1 196 ? 19.281 14.312 -7.562 1 98.69 196 GLN A O 1
ATOM 1504 N N . ASN A 1 197 ? 18.047 14.625 -5.715 1 97.31 197 ASN A N 1
ATOM 1505 C CA . ASN A 1 197 ? 18.219 16.078 -5.758 1 97.31 197 ASN A CA 1
ATOM 1506 C C . ASN A 1 197 ? 19.047 16.578 -4.578 1 97.31 197 ASN A C 1
ATOM 1508 O O . ASN A 1 197 ? 18.938 17.734 -4.188 1 97.31 197 ASN A O 1
ATOM 1512 N N . GLY A 1 198 ? 19.75 15.688 -3.941 1 98.5 198 GLY A N 1
ATOM 1513 C CA . GLY A 1 198 ? 20.719 16.062 -2.92 1 98.5 198 GLY A CA 1
ATOM 1514 C C . GLY A 1 198 ? 20.109 16.141 -1.53 1 98.5 198 GLY A C 1
ATOM 1515 O O . GLY A 1 198 ? 20.766 16.578 -0.585 1 98.5 198 GLY A O 1
ATOM 1516 N N . GLY A 1 199 ? 18.875 15.75 -1.378 1 98.88 199 GLY A N 1
ATOM 1517 C CA . GLY A 1 199 ? 18.234 15.797 -0.073 1 98.88 199 GLY A CA 1
ATOM 1518 C C . GLY A 1 199 ? 18.641 14.648 0.83 1 98.88 199 GLY A C 1
ATOM 1519 O O . GLY A 1 199 ? 19.375 13.758 0.412 1 98.88 199 GLY A O 1
ATOM 1520 N N . VAL A 1 200 ? 18.156 14.695 2.061 1 98.88 200 VAL A N 1
ATOM 1521 C CA . VAL A 1 200 ? 18.438 13.672 3.062 1 98.88 200 VAL A CA 1
ATOM 1522 C C . VAL A 1 200 ? 17.125 13.07 3.564 1 98.88 200 VAL A C 1
ATOM 1524 O O . VAL A 1 200 ? 16.188 13.805 3.904 1 98.88 200 VAL A O 1
ATOM 1527 N N . PHE A 1 201 ? 17.078 11.82 3.588 1 98.94 201 PHE A N 1
ATOM 1528 C CA . PHE A 1 201 ? 15.906 11.086 4.074 1 98.94 201 PHE A CA 1
ATOM 1529 C C . PHE A 1 201 ? 16.078 10.703 5.535 1 98.94 201 PHE A C 1
ATOM 1531 O O . PHE A 1 201 ? 17.125 10.172 5.926 1 98.94 201 PHE A O 1
ATOM 1538 N N . PHE A 1 202 ? 15.102 10.938 6.348 1 98.94 202 PHE A N 1
ATOM 1539 C CA . PHE A 1 202 ? 15.07 10.547 7.75 1 98.94 202 PHE A CA 1
ATOM 1540 C C . PHE A 1 202 ? 13.969 9.523 8.008 1 98.94 202 PHE A C 1
ATOM 1542 O O . PHE A 1 202 ? 12.781 9.859 7.949 1 98.94 202 PHE A O 1
ATOM 1549 N N . PRO A 1 203 ? 14.289 8.273 8.266 1 98.75 203 PRO A N 1
ATOM 1550 C CA . PRO A 1 203 ? 13.258 7.27 8.547 1 98.75 203 PRO A CA 1
ATOM 1551 C C . PRO A 1 203 ? 12.672 7.402 9.953 1 98.75 203 PRO A C 1
ATOM 1553 O O . PRO A 1 203 ? 12.773 6.477 10.758 1 98.75 203 PRO A O 1
ATOM 1556 N N . LEU A 1 204 ? 12.016 8.477 10.164 1 98.81 204 LEU A N 1
ATOM 1557 C CA . LEU A 1 204 ? 11.461 8.75 11.477 1 98.81 204 LEU A CA 1
ATOM 1558 C C . LEU A 1 204 ? 10.414 7.703 11.852 1 98.81 204 LEU A C 1
ATOM 1560 O O . LEU A 1 204 ? 9.531 7.383 11.055 1 98.81 204 LEU A O 1
ATOM 1564 N N . ALA A 1 205 ? 10.555 7.148 13.016 1 98.31 205 ALA A N 1
ATOM 1565 C CA . ALA A 1 205 ? 9.523 6.312 13.633 1 98.31 205 ALA A CA 1
ATOM 1566 C C . ALA A 1 205 ? 8.625 7.141 14.547 1 98.31 205 ALA A C 1
ATOM 1568 O O . ALA A 1 205 ? 8.961 8.273 14.898 1 98.31 205 ALA A O 1
ATOM 1569 N N . PRO A 1 206 ? 7.445 6.598 14.859 1 98.25 206 PRO A N 1
ATOM 1570 C CA . PRO A 1 206 ? 6.582 7.328 15.797 1 98.25 206 PRO A CA 1
ATOM 1571 C C . PRO A 1 206 ? 7.316 7.754 17.062 1 98.25 206 PRO A C 1
ATOM 1573 O O . PRO A 1 206 ? 7.977 6.93 17.703 1 98.25 206 PRO A O 1
ATOM 1576 N N . GLY A 1 207 ? 7.227 8.977 17.359 1 98.38 207 GLY A N 1
ATOM 1577 C CA . GLY A 1 207 ? 7.871 9.523 18.547 1 98.38 207 GLY A CA 1
ATOM 1578 C C . GLY A 1 207 ? 9.211 10.172 18.25 1 98.38 207 GLY A C 1
ATOM 1579 O O . GLY A 1 207 ? 9.727 10.93 19.062 1 98.38 207 GLY A O 1
ATOM 1580 N N . ASP A 1 208 ? 9.781 9.906 17.094 1 98.81 208 ASP A N 1
ATOM 1581 C CA . ASP A 1 208 ? 11.047 10.523 16.703 1 98.81 208 ASP A CA 1
ATOM 1582 C C . ASP A 1 208 ? 10.875 12.016 16.469 1 98.81 208 ASP A C 1
ATOM 1584 O O . ASP A 1 208 ? 9.781 12.484 16.141 1 98.81 208 ASP A O 1
ATOM 1588 N N . THR A 1 209 ? 11.945 12.719 16.594 1 98.69 209 THR A N 1
ATOM 1589 C CA . THR A 1 209 ? 11.922 14.164 16.422 1 98.69 209 THR A CA 1
ATOM 1590 C C . THR A 1 209 ? 12.953 14.602 15.383 1 98.69 209 THR A C 1
ATOM 1592 O O . THR A 1 209 ? 13.883 13.852 15.07 1 98.69 209 THR A O 1
ATOM 1595 N N . LEU A 1 210 ? 12.719 15.656 14.828 1 98.56 210 LEU A N 1
ATOM 1596 C CA . LEU A 1 210 ? 13.617 16.344 13.922 1 98.56 210 LEU A CA 1
ATOM 1597 C C . LEU A 1 210 ? 13.688 17.828 14.25 1 98.56 210 LEU A C 1
ATOM 1599 O O . LEU A 1 210 ? 12.656 18.5 14.352 1 98.56 210 LEU A O 1
ATOM 1603 N N . ASP A 1 211 ? 14.891 18.344 14.484 1 98 211 ASP A N 1
ATOM 1604 C CA . ASP A 1 211 ? 15.07 19.781 14.672 1 98 211 ASP A CA 1
ATOM 1605 C C . ASP A 1 211 ? 15.086 20.5 13.328 1 98 211 ASP A C 1
ATOM 1607 O O . ASP A 1 211 ? 15.836 20.141 12.422 1 98 211 ASP A O 1
ATOM 1611 N N . ILE A 1 212 ? 14.273 21.5 13.203 1 96.81 212 ILE A N 1
ATOM 1612 C CA . ILE A 1 212 ? 14.102 22.234 11.953 1 96.81 212 ILE A CA 1
ATOM 1613 C C . ILE A 1 212 ? 14.734 23.625 12.078 1 96.81 212 ILE A C 1
ATOM 1615 O O . ILE A 1 212 ? 14.43 24.359 13.008 1 96.81 212 ILE A O 1
ATOM 1619 N N . MET B 1 1 ? -10.641 -29.969 -6.438 1 97.94 1 MET B N 1
ATOM 1620 C CA . MET B 1 1 ? -9.352 -29.359 -6.137 1 97.94 1 MET B CA 1
ATOM 1621 C C . MET B 1 1 ? -9.438 -28.484 -4.887 1 97.94 1 MET B C 1
ATOM 1623 O O . MET B 1 1 ? -10.438 -27.797 -4.684 1 97.94 1 MET B O 1
ATOM 1627 N N . LYS B 1 2 ? -8.406 -28.609 -3.965 1 98.69 2 LYS B N 1
ATOM 1628 C CA . LYS B 1 2 ? -8.352 -27.812 -2.742 1 98.69 2 LYS B CA 1
ATOM 1629 C C . LYS B 1 2 ? -7.254 -26.766 -2.826 1 98.69 2 LYS B C 1
ATOM 1631 O O . LYS B 1 2 ? -6.105 -27.078 -3.146 1 98.69 2 LYS B O 1
ATOM 1636 N N . LEU B 1 3 ? -7.645 -25.547 -2.576 1 98.88 3 LEU B N 1
ATOM 1637 C CA . LEU B 1 3 ? -6.695 -24.453 -2.559 1 98.88 3 LEU B CA 1
ATOM 1638 C C . LEU B 1 3 ? -6.383 -24.016 -1.129 1 98.88 3 LEU B C 1
ATOM 1640 O O . LEU B 1 3 ? -7.293 -23.844 -0.317 1 98.88 3 LEU B O 1
ATOM 1644 N N . THR B 1 4 ? -5.148 -23.922 -0.783 1 98.81 4 THR B N 1
ATOM 1645 C CA . THR B 1 4 ? -4.68 -23.344 0.474 1 98.81 4 THR B CA 1
ATOM 1646 C C . THR B 1 4 ? -3.898 -22.062 0.224 1 98.81 4 THR B C 1
ATOM 1648 O O . THR B 1 4 ? -2.934 -22.062 -0.544 1 98.81 4 THR B O 1
ATOM 1651 N N . LYS B 1 5 ? -4.383 -21.031 0.829 1 98.88 5 LYS B N 1
ATOM 1652 C CA . LYS B 1 5 ? -3.613 -19.797 0.809 1 98.88 5 LYS B CA 1
ATOM 1653 C C . LYS B 1 5 ? -2.518 -19.812 1.87 1 98.88 5 LYS B C 1
ATOM 1655 O O . LYS B 1 5 ? -2.791 -20.031 3.051 1 98.88 5 LYS B O 1
ATOM 1660 N N . LEU B 1 6 ? -1.301 -19.656 1.483 1 98.69 6 LEU B N 1
ATOM 1661 C CA . LEU B 1 6 ? -0.229 -19.375 2.434 1 98.69 6 LEU B CA 1
ATOM 1662 C C . LEU B 1 6 ? 0.006 -17.875 2.564 1 98.69 6 LEU B C 1
ATOM 1664 O O . LEU B 1 6 ? -0.869 -17.078 2.229 1 98.69 6 LEU B O 1
ATOM 1668 N N . GLU B 1 7 ? 1.129 -17.516 3.182 1 98.62 7 GLU B N 1
ATOM 1669 C CA . GLU B 1 7 ? 1.363 -16.094 3.375 1 98.62 7 GLU B CA 1
ATOM 1670 C C . GLU B 1 7 ? 1.711 -15.398 2.055 1 98.62 7 GLU B C 1
ATOM 1672 O O . GLU B 1 7 ? 2.334 -16 1.181 1 98.62 7 GLU B O 1
ATOM 1677 N N . HIS B 1 8 ? 1.318 -14.125 1.918 1 98.31 8 HIS B N 1
ATOM 1678 C CA . HIS B 1 8 ? 1.713 -13.188 0.878 1 98.31 8 HIS B CA 1
ATOM 1679 C C . HIS B 1 8 ? 1.19 -13.617 -0.487 1 98.31 8 HIS B C 1
ATOM 1681 O O . HIS B 1 8 ? -0.004 -13.492 -0.768 1 98.31 8 HIS B O 1
ATOM 1687 N N . ALA B 1 9 ? 1.972 -14.328 -1.333 1 98.5 9 ALA B N 1
ATOM 1688 C CA . ALA B 1 9 ? 1.537 -14.68 -2.682 1 98.5 9 ALA B CA 1
ATOM 1689 C C . ALA B 1 9 ? 1.518 -16.188 -2.871 1 98.5 9 ALA B C 1
ATOM 1691 O O . ALA B 1 9 ? 1.128 -16.688 -3.932 1 98.5 9 ALA B O 1
ATOM 1692 N N . ALA B 1 10 ? 1.878 -16.938 -1.855 1 98.88 10 ALA B N 1
ATOM 1693 C CA . ALA B 1 10 ? 2.074 -18.391 -1.999 1 98.88 10 ALA B CA 1
ATOM 1694 C C . ALA B 1 10 ? 0.748 -19.125 -1.902 1 98.88 10 ALA B C 1
ATOM 1696 O O . ALA B 1 10 ? -0.065 -18.859 -1.017 1 98.88 10 ALA B O 1
ATOM 1697 N N . LEU B 1 11 ? 0.546 -20.047 -2.791 1 98.88 11 LEU B N 1
ATOM 1698 C CA . LEU B 1 11 ? -0.625 -20.922 -2.822 1 98.88 11 LEU B CA 1
ATOM 1699 C C . LEU B 1 11 ? -0.214 -22.375 -2.939 1 98.88 11 LEU B C 1
ATOM 1701 O O . LEU B 1 11 ? 0.805 -22.703 -3.559 1 98.88 11 LEU B O 1
ATOM 1705 N N . VAL B 1 12 ? -1.025 -23.203 -2.404 1 98.88 12 VAL B N 1
ATOM 1706 C CA . VAL B 1 12 ? -0.935 -24.641 -2.631 1 98.88 12 VAL B CA 1
ATOM 1707 C C . VAL B 1 12 ? -2.262 -25.156 -3.176 1 98.88 12 VAL B C 1
ATOM 1709 O O . VAL B 1 12 ? -3.318 -24.922 -2.586 1 98.88 12 VAL B O 1
ATOM 1712 N N . LEU B 1 13 ? -2.211 -25.781 -4.281 1 98.88 13 LEU B N 1
ATOM 1713 C CA . LEU B 1 13 ? -3.371 -26.469 -4.844 1 98.88 13 LEU B CA 1
ATOM 1714 C C . LEU B 1 13 ? -3.195 -27.969 -4.773 1 98.88 13 LEU B C 1
ATOM 1716 O O . LEU B 1 13 ? -2.148 -28.5 -5.16 1 98.88 13 LEU B O 1
ATOM 1720 N N . GLU B 1 14 ? -4.121 -28.641 -4.273 1 98.81 14 GLU B N 1
ATOM 1721 C CA . GLU B 1 14 ? -4.09 -30.094 -4.16 1 98.81 14 GLU B CA 1
ATOM 1722 C C . GLU B 1 14 ? -5.199 -30.734 -4.988 1 98.81 14 GLU B C 1
ATOM 1724 O O . GLU B 1 14 ? -6.363 -30.344 -4.887 1 98.81 14 GLU B O 1
ATOM 1729 N N . GLU B 1 15 ? -4.809 -31.562 -5.824 1 98.56 15 GLU B N 1
ATOM 1730 C CA . GLU B 1 15 ? -5.711 -32.344 -6.676 1 98.56 15 GLU B CA 1
ATOM 1731 C C . GLU B 1 15 ? -5.234 -33.781 -6.812 1 98.56 15 GLU B C 1
ATOM 1733 O O . GLU B 1 15 ? -4.086 -34.031 -7.18 1 98.56 15 GLU B O 1
ATOM 1738 N N . SER B 1 16 ? -6.16 -34.812 -6.441 1 98.19 16 SER B N 1
ATOM 1739 C CA . SER B 1 16 ? -5.867 -36.219 -6.566 1 98.19 16 SER B CA 1
ATOM 1740 C C . SER B 1 16 ? -4.598 -36.594 -5.805 1 98.19 16 SER B C 1
ATOM 1742 O O . SER B 1 16 ? -3.75 -37.312 -6.324 1 98.19 16 SER B O 1
ATOM 1744 N N . GLY B 1 17 ? -4.434 -35.969 -4.676 1 98 17 GLY B N 1
ATOM 1745 C CA . GLY B 1 17 ? -3.33 -36.281 -3.785 1 98 17 GLY B CA 1
ATOM 1746 C C . GLY B 1 17 ? -2.016 -35.656 -4.215 1 98 17 GLY B C 1
ATOM 1747 O O . GLY B 1 17 ? -0.977 -35.906 -3.598 1 98 17 GLY B O 1
ATOM 1748 N N . ARG B 1 18 ? -2.039 -34.875 -5.309 1 98.81 18 ARG B N 1
ATOM 1749 C CA . ARG B 1 18 ? -0.849 -34.188 -5.816 1 98.81 18 ARG B CA 1
ATOM 1750 C C . ARG B 1 18 ? -0.911 -32.719 -5.543 1 98.81 18 ARG B C 1
ATOM 1752 O O . ARG B 1 18 ? -1.996 -32.125 -5.402 1 98.81 18 ARG B O 1
ATOM 1759 N N . LYS B 1 19 ? 0.301 -32.062 -5.523 1 98.88 19 LYS B N 1
ATOM 1760 C CA . LYS B 1 19 ? 0.359 -30.672 -5.152 1 98.88 19 LYS B CA 1
ATOM 1761 C C . LYS B 1 19 ? 0.986 -29.828 -6.266 1 98.88 19 LYS B C 1
ATOM 1763 O O . LYS B 1 19 ? 1.871 -30.297 -6.98 1 98.88 19 LYS B O 1
ATOM 1768 N N . LEU B 1 20 ? 0.502 -28.672 -6.371 1 98.94 20 LEU B N 1
ATOM 1769 C CA . LEU B 1 20 ? 1.082 -27.562 -7.129 1 98.94 20 LEU B CA 1
ATOM 1770 C C . LEU B 1 20 ? 1.335 -26.359 -6.227 1 98.94 20 LEU B C 1
ATOM 1772 O O . LEU B 1 20 ? 0.441 -25.922 -5.496 1 98.94 20 LEU B O 1
ATOM 1776 N N . PHE B 1 21 ? 2.541 -25.859 -6.188 1 98.94 21 PHE B N 1
ATOM 1777 C CA . PHE B 1 21 ? 2.875 -24.641 -5.453 1 98.94 21 PHE B CA 1
ATOM 1778 C C . PHE B 1 21 ? 2.979 -23.453 -6.402 1 98.94 21 PHE B C 1
ATOM 1780 O O . PHE B 1 21 ? 3.52 -23.578 -7.504 1 98.94 21 PHE B O 1
ATOM 1787 N N . VAL B 1 22 ? 2.443 -22.328 -5.988 1 98.94 22 VAL B N 1
ATOM 1788 C CA . VAL B 1 22 ? 2.572 -21.062 -6.723 1 98.94 22 VAL B CA 1
ATOM 1789 C C . VAL B 1 22 ? 3.283 -20.031 -5.855 1 98.94 22 VAL B C 1
ATOM 1791 O O . VAL B 1 22 ? 2.881 -19.781 -4.715 1 98.94 22 VAL B O 1
ATOM 1794 N N . ASP B 1 23 ? 4.332 -19.453 -6.332 1 98.94 23 ASP B N 1
ATOM 1795 C CA . ASP B 1 23 ? 5.039 -18.297 -5.789 1 98.94 23 ASP B CA 1
ATOM 1796 C C . ASP B 1 23 ? 5.434 -18.531 -4.332 1 98.94 23 ASP B C 1
ATOM 1798 O O . ASP B 1 23 ? 5.121 -17.719 -3.463 1 98.94 23 ASP B O 1
ATOM 1802 N N . PRO B 1 24 ? 6.168 -19.609 -4.062 1 98.88 24 PRO B N 1
ATOM 1803 C CA . PRO B 1 24 ? 6.707 -19.797 -2.717 1 98.88 24 PRO B CA 1
ATOM 1804 C C . PRO B 1 24 ? 7.859 -18.844 -2.402 1 98.88 24 PRO B C 1
ATOM 1806 O O . PRO B 1 24 ? 9.031 -19.234 -2.486 1 98.88 24 PRO B O 1
ATOM 1809 N N . GLY B 1 25 ? 7.535 -17.641 -1.939 1 98.69 25 GLY B N 1
ATOM 1810 C CA . GLY B 1 25 ? 8.516 -16.578 -1.792 1 98.69 25 GLY B CA 1
ATOM 1811 C C . GLY B 1 25 ? 8.906 -16.312 -0.349 1 98.69 25 GLY B C 1
ATOM 1812 O O . GLY B 1 25 ? 8.609 -17.125 0.533 1 98.69 25 GLY B O 1
ATOM 1813 N N . SER B 1 26 ? 9.617 -15.203 -0.021 1 98 26 SER B N 1
ATOM 1814 C CA . SER B 1 26 ? 10.305 -14.914 1.234 1 98 26 SER B CA 1
ATOM 1815 C C . SER B 1 26 ? 9.32 -14.492 2.32 1 98 26 SER B C 1
ATOM 1817 O O . SER B 1 26 ? 9.617 -14.602 3.512 1 98 26 SER B O 1
ATOM 1819 N N . PHE B 1 27 ? 8.156 -13.977 2.047 1 98.06 27 PHE B N 1
ATOM 1820 C CA . PHE B 1 27 ? 7.188 -13.602 3.066 1 98.06 27 PHE B CA 1
ATOM 1821 C C . PHE B 1 27 ? 6.289 -14.781 3.414 1 98.06 27 PHE B C 1
ATOM 1823 O O . PHE B 1 27 ? 5.207 -14.602 3.977 1 98.06 27 PHE B O 1
ATOM 1830 N N . THR B 1 28 ? 6.699 -15.945 3.143 1 98.38 28 THR B N 1
ATOM 1831 C CA . THR B 1 28 ? 6.008 -17.188 3.453 1 98.38 28 THR B CA 1
ATOM 1832 C C . THR B 1 28 ? 6.836 -18.047 4.414 1 98.38 28 THR B C 1
ATOM 1834 O O . THR B 1 28 ? 8.039 -18.234 4.211 1 98.38 28 THR B O 1
ATOM 1837 N N . THR B 1 29 ? 6.184 -18.516 5.477 1 98.25 29 THR B N 1
ATOM 1838 C CA . THR B 1 29 ? 6.852 -19.422 6.402 1 98.25 29 THR B CA 1
ATOM 1839 C C . THR B 1 29 ? 7.449 -20.609 5.656 1 98.25 29 THR B C 1
ATOM 1841 O O . THR B 1 29 ? 6.887 -21.062 4.656 1 98.25 29 THR B O 1
ATOM 1844 N N . PRO B 1 30 ? 8.57 -21.062 6.125 1 98.38 30 PRO B N 1
ATOM 1845 C CA . PRO B 1 30 ? 9.195 -22.203 5.449 1 98.38 30 PRO B CA 1
ATOM 1846 C C . PRO B 1 30 ? 8.203 -23.328 5.156 1 98.38 30 PRO B C 1
ATOM 1848 O O . PRO B 1 30 ? 7.516 -23.812 6.066 1 98.38 30 PRO B O 1
ATOM 1851 N N . ILE B 1 31 ? 8.172 -23.719 3.928 1 98.06 31 ILE B N 1
ATOM 1852 C CA . ILE B 1 31 ? 7.289 -24.797 3.496 1 98.06 31 ILE B CA 1
ATOM 1853 C C . ILE B 1 31 ? 7.895 -26.141 3.881 1 98.06 31 ILE B C 1
ATOM 1855 O O . ILE B 1 31 ? 8.93 -26.531 3.338 1 98.06 31 ILE B O 1
ATOM 1859 N N . THR B 1 32 ? 7.273 -26.797 4.734 1 96.12 32 THR B N 1
ATOM 1860 C CA . THR B 1 32 ? 7.824 -28.062 5.23 1 96.12 32 THR B CA 1
ATOM 1861 C C . THR B 1 32 ? 7.09 -29.25 4.629 1 96.12 32 THR B C 1
ATOM 1863 O O . THR B 1 32 ? 7.609 -30.375 4.617 1 96.12 32 THR B O 1
ATOM 1866 N N . ASP B 1 33 ? 5.914 -29.047 4.168 1 95.94 33 ASP B N 1
ATOM 1867 C CA . ASP B 1 33 ? 5.133 -30.109 3.541 1 95.94 33 ASP B CA 1
ATOM 1868 C C . ASP B 1 33 ? 5.18 -30 2.02 1 95.94 33 ASP B C 1
ATOM 1870 O O . ASP B 1 33 ? 4.164 -29.734 1.378 1 95.94 33 ASP B O 1
ATOM 1874 N N . GLY B 1 34 ? 6.332 -30.375 1.461 1 97.56 34 GLY B N 1
ATOM 1875 C CA . GLY B 1 34 ? 6.562 -30.234 0.032 1 97.56 34 GLY B CA 1
ATOM 1876 C C . GLY B 1 34 ? 6.469 -31.547 -0.715 1 97.56 34 GLY B C 1
ATOM 1877 O O . GLY B 1 34 ? 6.832 -31.625 -1.89 1 97.56 34 GLY B O 1
ATOM 1878 N N . ALA B 1 35 ? 5.957 -32.625 -0.009 1 97.81 35 ALA B N 1
ATOM 1879 C CA . ALA B 1 35 ? 5.867 -33.938 -0.643 1 97.81 35 ALA B CA 1
ATOM 1880 C C . ALA B 1 35 ? 4.746 -33.969 -1.677 1 97.81 35 ALA B C 1
ATOM 1882 O O . ALA B 1 35 ? 3.803 -33.188 -1.604 1 97.81 35 ALA B O 1
ATOM 1883 N N . GLN B 1 36 ? 4.848 -34.844 -2.621 1 98.5 36 GLN B N 1
ATOM 1884 C CA . GLN B 1 36 ? 3.842 -35.094 -3.645 1 98.5 36 GLN B CA 1
ATOM 1885 C C . GLN B 1 36 ? 3.617 -33.875 -4.527 1 98.5 36 GLN B C 1
ATOM 1887 O O . GLN B 1 36 ? 2.506 -33.656 -5.016 1 98.5 36 GLN B O 1
ATOM 1892 N N . ALA B 1 37 ? 4.629 -33.062 -4.652 1 98.88 37 ALA B N 1
ATOM 1893 C CA . ALA B 1 37 ? 4.547 -31.906 -5.543 1 98.88 37 ALA B CA 1
ATOM 1894 C C . ALA B 1 37 ? 4.863 -32.281 -6.984 1 98.88 37 ALA B C 1
ATOM 1896 O O . ALA B 1 37 ? 5.902 -32.906 -7.254 1 98.88 37 ALA B O 1
ATOM 1897 N N . ASP B 1 38 ? 3.984 -31.922 -7.855 1 98.88 38 ASP B N 1
ATOM 1898 C CA . ASP B 1 38 ? 4.223 -32.188 -9.273 1 98.88 38 ASP B CA 1
ATOM 1899 C C . ASP B 1 38 ? 4.812 -30.953 -9.961 1 98.88 38 ASP B C 1
ATOM 1901 O O . ASP B 1 38 ? 5.559 -31.062 -10.93 1 98.88 38 ASP B O 1
ATOM 1905 N N . ALA B 1 39 ? 4.461 -29.781 -9.391 1 98.94 39 ALA B N 1
ATOM 1906 C CA . ALA B 1 39 ? 4.875 -28.562 -10.094 1 98.94 39 ALA B CA 1
ATOM 1907 C C . ALA B 1 39 ? 5.023 -27.406 -9.117 1 98.94 39 ALA B C 1
ATOM 1909 O O . ALA B 1 39 ? 4.352 -27.359 -8.086 1 98.94 39 ALA B O 1
ATOM 1910 N N . ILE B 1 40 ? 5.891 -26.531 -9.422 1 98.94 40 ILE B N 1
ATOM 1911 C CA . ILE B 1 40 ? 6.004 -25.188 -8.867 1 98.94 40 ILE B CA 1
ATOM 1912 C C . ILE B 1 40 ? 5.891 -24.156 -9.984 1 98.94 40 ILE B C 1
ATOM 1914 O O . ILE B 1 40 ? 6.559 -24.266 -11.016 1 98.94 40 ILE B O 1
ATOM 1918 N N . VAL B 1 41 ? 5.004 -23.234 -9.852 1 99 41 VAL B N 1
ATOM 1919 C CA . VAL B 1 41 ? 4.934 -22.094 -10.766 1 99 41 VAL B CA 1
ATOM 1920 C C . VAL B 1 41 ? 5.418 -20.828 -10.07 1 99 41 VAL B C 1
ATOM 1922 O O . VAL B 1 41 ? 4.973 -20.516 -8.961 1 99 41 VAL B O 1
ATOM 1925 N N . VAL B 1 42 ? 6.367 -20.156 -10.609 1 99 42 VAL B N 1
ATOM 1926 C CA . VAL B 1 42 ? 6.84 -18.859 -10.148 1 99 42 VAL B CA 1
ATOM 1927 C C . VAL B 1 42 ? 6.531 -17.781 -11.195 1 99 42 VAL B C 1
ATOM 1929 O O . VAL B 1 42 ? 6.98 -17.891 -12.344 1 99 42 VAL B O 1
ATOM 1932 N N . THR B 1 43 ? 5.84 -16.797 -10.797 1 98.94 43 THR B N 1
ATOM 1933 C CA . THR B 1 43 ? 5.301 -15.836 -11.75 1 98.94 43 THR B CA 1
ATOM 1934 C C . THR B 1 43 ? 6.398 -14.906 -12.242 1 98.94 43 THR B C 1
ATOM 1936 O O . THR B 1 43 ? 6.359 -14.445 -13.391 1 98.94 43 THR B O 1
ATOM 1939 N N . HIS B 1 44 ? 7.352 -14.547 -11.375 1 98.94 44 HIS B N 1
ATOM 1940 C CA . HIS B 1 44 ? 8.445 -13.664 -11.773 1 98.94 44 HIS B CA 1
ATOM 1941 C C . HIS B 1 44 ? 9.578 -13.703 -10.758 1 98.94 44 HIS B C 1
ATOM 1943 O O . HIS B 1 44 ? 9.492 -14.406 -9.742 1 98.94 44 HIS B O 1
ATOM 1949 N N . GLU B 1 45 ? 10.609 -12.953 -10.953 1 98.88 45 GLU B N 1
ATOM 1950 C CA . GLU B 1 45 ? 11.898 -13.219 -10.32 1 98.88 45 GLU B CA 1
ATOM 1951 C C . GLU B 1 45 ? 12.023 -12.492 -8.984 1 98.88 45 GLU B C 1
ATOM 1953 O O . GLU B 1 45 ? 13.023 -12.641 -8.281 1 98.88 45 GLU B O 1
ATOM 1958 N N . HIS B 1 46 ? 11.047 -11.727 -8.539 1 98.75 46 HIS B N 1
ATOM 1959 C CA . HIS B 1 46 ? 11.18 -11.031 -7.262 1 98.75 46 HIS B CA 1
ATOM 1960 C C . HIS B 1 46 ? 11.188 -12.016 -6.098 1 98.75 46 HIS B C 1
ATOM 1962 O O . HIS B 1 46 ? 10.43 -12.984 -6.094 1 98.75 46 HIS B O 1
ATOM 1968 N N . ALA B 1 47 ? 11.891 -11.695 -5.074 1 98.5 47 ALA B N 1
ATOM 1969 C CA . ALA B 1 47 ? 12.164 -12.594 -3.953 1 98.5 47 ALA B CA 1
ATOM 1970 C C . ALA B 1 47 ? 10.891 -12.898 -3.172 1 98.5 47 ALA B C 1
ATOM 1972 O O . ALA B 1 47 ? 10.766 -13.969 -2.572 1 98.5 47 ALA B O 1
ATOM 1973 N N . ASP B 1 48 ? 9.969 -11.984 -3.168 1 98.62 48 ASP B N 1
ATOM 1974 C CA . ASP B 1 48 ? 8.742 -12.242 -2.428 1 98.62 48 ASP B CA 1
ATOM 1975 C C . ASP B 1 48 ? 7.867 -13.266 -3.158 1 98.62 48 ASP B C 1
ATOM 1977 O O . ASP B 1 48 ? 6.875 -13.75 -2.607 1 98.62 48 ASP B O 1
ATOM 1981 N N . HIS B 1 49 ? 8.305 -13.75 -4.332 1 98.88 49 HIS B N 1
ATOM 1982 C CA . HIS B 1 49 ? 7.566 -14.75 -5.086 1 98.88 49 HIS B CA 1
ATOM 1983 C C . HIS B 1 49 ? 8.352 -16.062 -5.176 1 98.88 49 HIS B C 1
ATOM 1985 O O . HIS B 1 49 ? 7.789 -17.094 -5.52 1 98.88 49 HIS B O 1
ATOM 1991 N N . TRP B 1 50 ? 9.586 -16.016 -4.875 1 98.81 50 TRP B N 1
ATOM 1992 C CA . TRP B 1 50 ? 10.367 -17.25 -4.812 1 98.81 50 TRP B CA 1
ATOM 1993 C C . TRP B 1 50 ? 11.648 -17.031 -4.02 1 98.81 50 TRP B C 1
ATOM 1995 O O . TRP B 1 50 ? 12.156 -15.914 -3.934 1 98.81 50 TRP B O 1
ATOM 2005 N N . THR B 1 51 ? 12.117 -18.094 -3.408 1 98.81 51 THR B N 1
ATOM 2006 C CA . THR B 1 51 ? 13.484 -18.156 -2.896 1 98.81 51 THR B CA 1
ATOM 2007 C C . THR B 1 51 ? 14.117 -19.516 -3.18 1 98.81 51 THR B C 1
ATOM 2009 O O . THR B 1 51 ? 13.414 -20.516 -3.281 1 98.81 51 THR B O 1
ATOM 2012 N N . PRO B 1 52 ? 15.43 -19.469 -3.336 1 98.69 52 PRO B N 1
ATOM 2013 C CA . PRO B 1 52 ? 16.078 -20.781 -3.488 1 98.69 52 PRO B CA 1
ATOM 2014 C C . PRO B 1 52 ? 15.781 -21.719 -2.33 1 98.69 52 PRO B C 1
ATOM 2016 O O . PRO B 1 52 ? 15.648 -22.938 -2.539 1 98.69 52 PRO B O 1
ATOM 2019 N N . GLU B 1 53 ? 15.672 -21.156 -1.13 1 98.56 53 GLU B N 1
ATOM 2020 C CA . GLU B 1 53 ? 15.422 -21.984 0.048 1 98.56 53 GLU B CA 1
ATOM 2021 C C . GLU B 1 53 ? 14.055 -22.656 -0.033 1 98.56 53 GLU B C 1
ATOM 2023 O O . GLU B 1 53 ? 13.93 -23.859 0.265 1 98.56 53 GLU B O 1
ATOM 2028 N N . GLN B 1 54 ? 13.039 -21.922 -0.404 1 98.81 54 GLN B N 1
ATOM 2029 C CA . GLN B 1 54 ? 11.703 -22.484 -0.536 1 98.81 54 GLN B CA 1
ATOM 2030 C C . GLN B 1 54 ? 11.664 -23.562 -1.615 1 98.81 54 GLN B C 1
ATOM 2032 O O . GLN B 1 54 ? 11.086 -24.625 -1.415 1 98.81 54 GLN B O 1
ATOM 2037 N N . LEU B 1 55 ? 12.273 -23.234 -2.775 1 98.81 55 LEU B N 1
ATOM 2038 C CA . LEU B 1 55 ? 12.305 -24.219 -3.861 1 98.81 55 LEU B CA 1
ATOM 2039 C C . LEU B 1 55 ? 13.016 -25.5 -3.424 1 98.81 55 LEU B C 1
ATOM 2041 O O . LEU B 1 55 ? 12.547 -26.594 -3.725 1 98.81 55 LEU B O 1
ATOM 2045 N N . GLU B 1 56 ? 14.117 -25.375 -2.723 1 98.44 56 GLU B N 1
ATOM 2046 C CA . GLU B 1 56 ? 14.883 -26.531 -2.268 1 98.44 56 GLU B CA 1
ATOM 2047 C C . GLU B 1 56 ? 14.086 -27.359 -1.265 1 98.44 56 GLU B C 1
ATOM 2049 O O . GLU B 1 56 ? 14.164 -28.578 -1.269 1 98.44 56 GLU B O 1
ATOM 2054 N N . ARG B 1 57 ? 13.383 -26.688 -0.4 1 98.5 57 ARG B N 1
ATOM 2055 C CA . ARG B 1 57 ? 12.562 -27.391 0.58 1 98.5 57 ARG B CA 1
ATOM 2056 C C . ARG B 1 57 ? 11.523 -28.266 -0.106 1 98.5 57 ARG B C 1
ATOM 2058 O O . ARG B 1 57 ? 11.273 -29.391 0.33 1 98.5 57 ARG B O 1
ATOM 2065 N N . ILE B 1 58 ? 10.914 -27.75 -1.137 1 98.75 58 ILE B N 1
ATOM 2066 C CA . ILE B 1 58 ? 9.914 -28.516 -1.873 1 98.75 58 ILE B CA 1
ATOM 2067 C C . ILE B 1 58 ? 10.594 -29.625 -2.66 1 98.75 58 ILE B C 1
ATOM 2069 O O . ILE B 1 58 ? 10.18 -30.781 -2.584 1 98.75 58 ILE B O 1
ATOM 2073 N N . ARG B 1 59 ? 11.648 -29.312 -3.387 1 98.19 59 ARG B N 1
ATOM 2074 C CA . ARG B 1 59 ? 12.352 -30.266 -4.25 1 98.19 59 ARG B CA 1
ATOM 2075 C C . ARG B 1 59 ? 12.938 -31.406 -3.443 1 98.19 59 ARG B C 1
ATOM 2077 O O . ARG B 1 59 ? 12.969 -32.562 -3.914 1 98.19 59 ARG B O 1
ATOM 2084 N N . SER B 1 60 ? 13.422 -31.125 -2.254 1 98 60 SER B N 1
ATOM 2085 C CA . SER B 1 60 ? 14.023 -32.156 -1.415 1 98 60 SER B CA 1
ATOM 2086 C C . SER B 1 60 ? 13.016 -33.25 -1.062 1 98 60 SER B C 1
ATOM 2088 O O . SER B 1 60 ? 13.383 -34.406 -0.862 1 98 60 SER B O 1
ATOM 2090 N N . LYS B 1 61 ? 11.781 -32.906 -1.027 1 98.56 61 LYS B N 1
ATOM 2091 C CA . LYS B 1 61 ? 10.727 -33.844 -0.681 1 98.56 61 LYS B CA 1
ATOM 2092 C C . LYS B 1 61 ? 10.039 -34.375 -1.932 1 98.56 61 LYS B C 1
ATOM 2094 O O . LYS B 1 61 ? 9.352 -35.406 -1.878 1 98.56 61 LYS B O 1
ATOM 2099 N N . SER B 1 62 ? 10.211 -33.656 -3.01 1 98.75 62 SER B N 1
ATOM 2100 C CA . SER B 1 62 ? 9.688 -34.031 -4.32 1 98.75 62 SER B CA 1
ATOM 2101 C C . SER B 1 62 ? 10.742 -33.844 -5.406 1 98.75 62 SER B C 1
ATOM 2103 O O . SER B 1 62 ? 10.656 -32.906 -6.207 1 98.75 62 SER B O 1
ATOM 2105 N N . PRO B 1 63 ? 11.617 -34.75 -5.586 1 97.88 63 PRO B N 1
ATOM 2106 C CA . PRO B 1 63 ? 12.781 -34.562 -6.449 1 97.88 63 PRO B CA 1
ATOM 2107 C C . PRO B 1 63 ? 12.414 -34.406 -7.922 1 97.88 63 PRO B C 1
ATOM 2109 O O . PRO B 1 63 ? 13.18 -33.844 -8.703 1 97.88 63 PRO B O 1
ATOM 2112 N N . ASP B 1 64 ? 11.281 -34.906 -8.336 1 98.06 64 ASP B N 1
ATOM 2113 C CA . ASP B 1 64 ? 10.891 -34.906 -9.742 1 98.06 64 ASP B CA 1
ATOM 2114 C C . ASP B 1 64 ? 10.008 -33.688 -10.039 1 98.06 64 ASP B C 1
ATOM 2116 O O . ASP B 1 64 ? 9.469 -33.562 -11.141 1 98.06 64 ASP B O 1
ATOM 2120 N N . VAL B 1 65 ? 9.836 -32.812 -9.016 1 98.81 65 VAL B N 1
ATOM 2121 C CA . VAL B 1 65 ? 8.953 -31.672 -9.195 1 98.81 65 VAL B CA 1
ATOM 2122 C C . VAL B 1 65 ? 9.445 -30.828 -10.367 1 98.81 65 VAL B C 1
ATOM 2124 O O . VAL B 1 65 ? 10.648 -30.625 -10.539 1 98.81 65 VAL B O 1
ATOM 2127 N N . GLN B 1 66 ? 8.57 -30.391 -11.203 1 98.94 66 GLN B N 1
ATOM 2128 C CA . GLN B 1 66 ? 8.891 -29.5 -12.312 1 98.94 66 GLN B CA 1
ATOM 2129 C C . GLN B 1 66 ? 8.641 -28.047 -11.953 1 98.94 66 GLN B C 1
ATOM 2131 O O . GLN B 1 66 ? 7.641 -27.719 -11.305 1 98.94 66 GLN B O 1
ATOM 2136 N N . ILE B 1 67 ? 9.562 -27.203 -12.281 1 98.94 67 ILE B N 1
ATOM 2137 C CA . ILE B 1 67 ? 9.469 -25.781 -11.977 1 98.94 67 ILE B CA 1
ATOM 2138 C C . ILE B 1 67 ? 9.219 -24.984 -13.258 1 98.94 67 ILE B C 1
ATOM 2140 O O . ILE B 1 67 ? 9.922 -25.172 -14.258 1 98.94 67 ILE B O 1
ATOM 2144 N N . PHE B 1 68 ? 8.18 -24.141 -13.266 1 99 68 PHE B N 1
ATOM 2145 C CA . PHE B 1 68 ? 7.805 -23.344 -14.43 1 99 68 PHE B CA 1
ATOM 2146 C C . PHE B 1 68 ? 7.875 -21.859 -14.117 1 99 68 PHE B C 1
ATOM 2148 O O . PHE B 1 68 ? 7.508 -21.438 -13.023 1 99 68 PHE B O 1
ATOM 2155 N N . GLY B 1 69 ? 8.273 -21.047 -15.016 1 98.94 69 GLY B N 1
ATOM 2156 C CA . GLY B 1 69 ? 8.266 -19.594 -14.906 1 98.94 69 GLY B CA 1
ATOM 2157 C C . GLY B 1 69 ? 8.836 -18.906 -16.125 1 98.94 69 GLY B C 1
ATOM 2158 O O . GLY B 1 69 ? 9.273 -19.562 -17.078 1 98.94 69 GLY B O 1
ATOM 2159 N N . PRO B 1 70 ? 8.805 -17.609 -16.188 1 98.94 70 PRO B N 1
ATOM 2160 C CA . PRO B 1 70 ? 9.305 -16.875 -17.359 1 98.94 70 PRO B CA 1
ATOM 2161 C C . PRO B 1 70 ? 10.828 -16.812 -17.406 1 98.94 70 PRO B C 1
ATOM 2163 O O . PRO B 1 70 ? 11.492 -17.203 -16.453 1 98.94 70 PRO B O 1
ATOM 2166 N N . ALA B 1 71 ? 11.336 -16.328 -18.516 1 98.81 71 ALA B N 1
ATOM 2167 C CA . ALA B 1 71 ? 12.773 -16.328 -18.797 1 98.81 71 ALA B CA 1
ATOM 2168 C C . ALA B 1 71 ? 13.539 -15.57 -17.719 1 98.81 71 ALA B C 1
ATOM 2170 O O . ALA B 1 71 ? 14.633 -15.977 -17.312 1 98.81 71 ALA B O 1
ATOM 2171 N N . GLY B 1 72 ? 13.023 -14.43 -17.328 1 98.69 72 GLY B N 1
ATOM 2172 C CA . GLY B 1 72 ? 13.688 -13.664 -16.281 1 98.69 72 GLY B CA 1
ATOM 2173 C C . GLY B 1 72 ? 13.883 -14.445 -15 1 98.69 72 GLY B C 1
ATOM 2174 O O . GLY B 1 72 ? 14.938 -14.359 -14.367 1 98.69 72 GLY B O 1
ATOM 2175 N N . PHE B 1 73 ? 12.867 -15.148 -14.625 1 98.81 73 PHE B N 1
ATOM 2176 C CA . PHE B 1 73 ? 12.984 -16 -13.445 1 98.81 73 PHE B CA 1
ATOM 2177 C C . PHE B 1 73 ? 13.984 -17.125 -13.695 1 98.81 73 PHE B C 1
ATOM 2179 O O . PHE B 1 73 ? 14.82 -17.422 -12.836 1 98.81 73 PHE B O 1
ATOM 2186 N N . ALA B 1 74 ? 13.891 -17.797 -14.789 1 98.88 74 ALA B N 1
ATOM 2187 C CA . ALA B 1 74 ? 14.828 -18.875 -15.109 1 98.88 74 ALA B CA 1
ATOM 2188 C C . ALA B 1 74 ? 16.266 -18.391 -14.984 1 98.88 74 ALA B C 1
ATOM 2190 O O . ALA B 1 74 ? 17.125 -19.125 -14.469 1 98.88 74 ALA B O 1
ATOM 2191 N N . SER B 1 75 ? 16.531 -17.219 -15.461 1 98.69 75 SER B N 1
ATOM 2192 C CA . SER B 1 75 ? 17.875 -16.625 -15.367 1 98.69 75 SER B CA 1
ATOM 2193 C C . SER B 1 75 ? 18.281 -16.422 -13.914 1 98.69 75 SER B C 1
ATOM 2195 O O . SER B 1 75 ? 19.422 -16.656 -13.547 1 98.69 75 SER B O 1
ATOM 2197 N N . ALA B 1 76 ? 17.344 -15.961 -13.094 1 98.5 76 ALA B N 1
ATOM 2198 C CA . ALA B 1 76 ? 17.609 -15.695 -11.688 1 98.5 76 ALA B CA 1
ATOM 2199 C C . ALA B 1 76 ? 17.812 -17 -10.906 1 98.5 76 ALA B C 1
ATOM 2201 O O . ALA B 1 76 ? 18.578 -17.031 -9.945 1 98.5 76 ALA B O 1
ATOM 2202 N N . ALA B 1 77 ? 17.094 -17.969 -11.281 1 98.38 77 ALA B N 1
ATOM 2203 C CA . ALA B 1 77 ? 17.125 -19.266 -10.609 1 98.38 77 ALA B CA 1
ATOM 2204 C C . ALA B 1 77 ? 18.062 -20.234 -11.336 1 98.38 77 ALA B C 1
ATOM 2206 O O . ALA B 1 77 ? 17.672 -21.375 -11.633 1 98.38 77 ALA B O 1
ATOM 2207 N N . SER B 1 78 ? 19.219 -19.859 -11.617 1 95.5 78 SER B N 1
ATOM 2208 C CA . SER B 1 78 ? 20.156 -20.609 -12.461 1 95.5 78 SER B CA 1
ATOM 2209 C C . SER B 1 78 ? 20.531 -21.938 -11.828 1 95.5 78 SER B C 1
ATOM 2211 O O . SER B 1 78 ? 20.953 -22.859 -12.516 1 95.5 78 SER B O 1
ATOM 2213 N N . GLY B 1 79 ? 20.328 -22.109 -10.539 1 95.56 79 GLY B N 1
ATOM 2214 C CA . GLY B 1 79 ? 20.641 -23.359 -9.859 1 95.56 79 GLY B CA 1
ATOM 2215 C C . GLY B 1 79 ? 19.531 -24.406 -9.977 1 95.56 79 GLY B C 1
ATOM 2216 O O . GLY B 1 79 ? 19.703 -25.531 -9.523 1 95.56 79 GLY B O 1
ATOM 2217 N N . PHE B 1 80 ? 18.531 -24.016 -10.617 1 98.19 80 PHE B N 1
ATOM 2218 C CA . PHE B 1 80 ? 17.375 -24.891 -10.789 1 98.19 80 PHE B CA 1
ATOM 2219 C C . PHE B 1 80 ? 17.094 -25.125 -12.266 1 98.19 80 PHE B C 1
ATOM 2221 O O . PHE B 1 80 ? 17.422 -24.281 -13.109 1 98.19 80 PHE B O 1
ATOM 2228 N N . ASP B 1 81 ? 16.578 -26.297 -12.633 1 98 81 ASP B N 1
ATOM 2229 C CA . ASP B 1 81 ? 16.078 -26.578 -13.977 1 98 81 ASP B CA 1
ATOM 2230 C C . ASP B 1 81 ? 14.672 -26.031 -14.164 1 98 81 ASP B C 1
ATOM 2232 O O . ASP B 1 81 ? 13.695 -26.688 -13.797 1 98 81 ASP B O 1
ATOM 2236 N N . VAL B 1 82 ? 14.578 -24.844 -14.773 1 98.88 82 VAL B N 1
ATOM 2237 C CA . VAL B 1 82 ? 13.305 -24.172 -14.93 1 98.88 82 VAL B CA 1
ATOM 2238 C C . VAL B 1 82 ? 12.789 -24.359 -16.359 1 98.88 82 VAL B C 1
ATOM 2240 O O . VAL B 1 82 ? 13.516 -24.141 -17.328 1 98.88 82 VAL B O 1
ATOM 2243 N N . HIS B 1 83 ? 11.594 -24.875 -16.5 1 98.88 83 HIS B N 1
ATOM 2244 C CA . HIS B 1 83 ? 10.883 -24.828 -17.781 1 98.88 83 HIS B CA 1
ATOM 2245 C C . HIS B 1 83 ? 10.359 -23.422 -18.078 1 98.88 83 HIS B C 1
ATOM 2247 O O . HIS B 1 83 ? 9.422 -22.969 -17.422 1 98.88 83 HIS B O 1
ATOM 2253 N N . VAL B 1 84 ? 10.914 -22.797 -19.094 1 98.94 84 VAL B N 1
ATOM 2254 C CA . VAL B 1 84 ? 10.516 -21.438 -19.438 1 98.94 84 VAL B CA 1
ATOM 2255 C C . VAL B 1 84 ? 9.148 -21.453 -20.109 1 98.94 84 VAL B C 1
ATOM 2257 O O . VAL B 1 84 ? 8.914 -22.219 -21.047 1 98.94 84 VAL B O 1
ATOM 2260 N N . VAL B 1 85 ? 8.25 -20.641 -19.609 1 98.94 85 VAL B N 1
ATOM 2261 C CA . VAL B 1 85 ? 6.914 -20.531 -20.172 1 98.94 85 VAL B CA 1
ATOM 2262 C C . VAL B 1 85 ? 6.625 -19.062 -20.531 1 98.94 85 VAL B C 1
ATOM 2264 O O . VAL B 1 85 ? 7.254 -18.156 -20 1 98.94 85 VAL B O 1
ATOM 2267 N N . LYS B 1 86 ? 5.719 -18.844 -21.453 1 98.75 86 LYS B N 1
ATOM 2268 C CA . LYS B 1 86 ? 5.289 -17.531 -21.922 1 98.75 86 LYS B CA 1
ATOM 2269 C C . LYS B 1 86 ? 3.797 -17.516 -22.234 1 98.75 86 LYS B C 1
ATOM 2271 O O . LYS B 1 86 ? 3.129 -18.547 -22.141 1 98.75 86 LYS B O 1
ATOM 2276 N N . GLU B 1 87 ? 3.316 -16.344 -22.484 1 98.5 87 GLU B N 1
ATOM 2277 C CA . GLU B 1 87 ? 1.907 -16.203 -22.844 1 98.5 87 GLU B CA 1
ATOM 2278 C C . GLU B 1 87 ? 1.505 -17.203 -23.922 1 98.5 87 GLU B C 1
ATOM 2280 O O . GLU B 1 87 ? 2.203 -17.359 -24.922 1 98.5 87 GLU B O 1
ATOM 2285 N N . GLY B 1 88 ? 0.425 -17.844 -23.672 1 98.19 88 GLY B N 1
ATOM 2286 C CA . GLY B 1 88 ? -0.128 -18.766 -24.656 1 98.19 88 GLY B CA 1
ATOM 2287 C C . GLY B 1 88 ? 0.271 -20.203 -24.422 1 98.19 88 GLY B C 1
ATOM 2288 O O . GLY B 1 88 ? -0.351 -21.125 -24.953 1 98.19 88 GLY B O 1
ATOM 2289 N N . ASP B 1 89 ? 1.321 -20.469 -23.656 1 98.81 89 ASP B N 1
ATOM 2290 C CA . ASP B 1 89 ? 1.754 -21.828 -23.391 1 98.81 89 ASP B CA 1
ATOM 2291 C C . ASP B 1 89 ? 0.712 -22.578 -22.562 1 98.81 89 ASP B C 1
ATOM 2293 O O . ASP B 1 89 ? 0.045 -21.984 -21.703 1 98.81 89 ASP B O 1
ATOM 2297 N N . ARG B 1 90 ? 0.56 -23.828 -22.828 1 98.69 90 ARG B N 1
ATOM 2298 C CA . ARG B 1 90 ? -0.237 -24.797 -22.062 1 98.69 90 ARG B CA 1
ATOM 2299 C C . ARG B 1 90 ? 0.599 -26 -21.672 1 98.69 90 ARG B C 1
ATOM 2301 O O . ARG B 1 90 ? 1.356 -26.531 -22.484 1 98.69 90 ARG B O 1
ATOM 2308 N N . VAL B 1 91 ? 0.522 -26.312 -20.422 1 98.75 91 VAL B N 1
ATOM 2309 C CA . VAL B 1 91 ? 1.322 -27.406 -19.891 1 98.75 91 VAL B CA 1
ATOM 2310 C C . VAL B 1 91 ? 0.434 -28.344 -19.062 1 98.75 91 VAL B C 1
ATOM 2312 O O . VAL B 1 91 ? -0.417 -27.891 -18.297 1 98.75 91 VAL B O 1
ATOM 2315 N N . GLU B 1 92 ? 0.557 -29.594 -19.312 1 98.81 92 GLU B N 1
ATOM 2316 C CA . GLU B 1 92 ? -0.037 -30.594 -18.438 1 98.81 92 GLU B CA 1
ATOM 2317 C C . GLU B 1 92 ? 1.021 -31.25 -17.547 1 98.81 92 GLU B C 1
ATOM 2319 O O . GLU B 1 92 ? 2.049 -31.719 -18.047 1 98.81 92 GLU B O 1
ATOM 2324 N N . VAL B 1 93 ? 0.788 -31.281 -16.266 1 98.81 93 VAL B N 1
ATOM 2325 C CA . VAL B 1 93 ? 1.712 -31.875 -15.305 1 98.81 93 VAL B CA 1
ATOM 2326 C C . VAL B 1 93 ? 0.928 -32.531 -14.164 1 98.81 93 VAL B C 1
ATOM 2328 O O . VAL B 1 93 ? 0.285 -31.828 -13.375 1 98.81 93 VAL B O 1
ATOM 2331 N N . GLY B 1 94 ? 1 -33.781 -14.062 1 98.5 94 GLY B N 1
ATOM 2332 C CA . GLY B 1 94 ? 0.093 -34.469 -13.156 1 98.5 94 GLY B CA 1
ATOM 2333 C C . GLY B 1 94 ? -1.367 -34.188 -13.43 1 98.5 94 GLY B C 1
ATOM 2334 O O . GLY B 1 94 ? -1.827 -34.281 -14.57 1 98.5 94 GLY B O 1
ATOM 2335 N N . PRO B 1 95 ? -2.076 -33.906 -12.352 1 98.81 95 PRO B N 1
ATOM 2336 C CA . PRO B 1 95 ? -3.492 -33.562 -12.539 1 98.81 95 PRO B CA 1
ATOM 2337 C C . PRO B 1 95 ? -3.723 -32.094 -12.875 1 98.81 95 PRO B C 1
ATOM 2339 O O . PRO B 1 95 ? -4.867 -31.641 -12.898 1 98.81 95 PRO B O 1
ATOM 2342 N N . PHE B 1 96 ? -2.705 -31.375 -13.102 1 98.88 96 PHE B N 1
ATOM 2343 C CA . PHE B 1 96 ? -2.832 -29.922 -13.273 1 98.88 96 PHE B CA 1
ATOM 2344 C C . PHE B 1 96 ? -2.666 -29.547 -14.742 1 98.88 96 PHE B C 1
ATOM 2346 O O . PHE B 1 96 ? -1.709 -29.969 -15.391 1 98.88 96 PHE B O 1
ATOM 2353 N N . ALA B 1 97 ? -3.641 -28.828 -15.273 1 98.88 97 ALA B N 1
ATOM 2354 C CA . ALA B 1 97 ? -3.537 -28.109 -16.547 1 98.88 97 ALA B CA 1
ATOM 2355 C C . ALA B 1 97 ? -3.225 -26.641 -16.312 1 98.88 97 ALA B C 1
ATOM 2357 O O . ALA B 1 97 ? -3.984 -25.938 -15.656 1 98.88 97 ALA B O 1
ATOM 2358 N N . LEU B 1 98 ? -2.105 -26.188 -16.828 1 98.94 98 LEU B N 1
ATOM 2359 C CA . LEU B 1 98 ? -1.641 -24.812 -16.641 1 98.94 98 LEU B CA 1
ATOM 2360 C C . LEU B 1 98 ? -1.703 -24.031 -17.953 1 98.94 98 LEU B C 1
ATOM 2362 O O . LEU B 1 98 ? -1.291 -24.531 -19 1 98.94 98 LEU B O 1
ATOM 2366 N N . GLU B 1 99 ? -2.277 -22.891 -17.906 1 98.94 99 GLU B N 1
ATOM 2367 C CA . GLU B 1 99 ? -2.242 -21.938 -19.016 1 98.94 99 GLU B CA 1
ATOM 2368 C C . GLU B 1 99 ? -1.66 -20.594 -18.578 1 98.94 99 GLU B C 1
ATOM 2370 O O . GLU B 1 99 ? -1.987 -20.094 -17.5 1 98.94 99 GLU B O 1
ATOM 2375 N N . PHE B 1 100 ? -0.801 -20.078 -19.391 1 98.94 100 PHE B N 1
ATOM 2376 C CA . PHE B 1 100 ? -0.053 -18.891 -18.969 1 98.94 100 PHE B CA 1
ATOM 2377 C C . PHE B 1 100 ? -0.47 -17.672 -19.766 1 98.94 100 PHE B C 1
ATOM 2379 O O . PHE B 1 100 ? -0.776 -17.766 -20.953 1 98.94 100 PHE B O 1
ATOM 2386 N N . PHE B 1 101 ? -0.523 -16.516 -19.125 1 98.88 101 PHE B N 1
ATOM 2387 C CA . PHE B 1 101 ? -0.991 -15.266 -19.703 1 98.88 101 PHE B CA 1
ATOM 2388 C C . PHE B 1 101 ? -0.041 -14.125 -19.359 1 98.88 101 PHE B C 1
ATOM 2390 O O . PHE B 1 101 ? 0.555 -14.109 -18.281 1 98.88 101 PHE B O 1
ATOM 2397 N N . GLY B 1 102 ? 0.067 -13.164 -20.281 1 98.75 102 GLY B N 1
ATOM 2398 C CA . GLY B 1 102 ? 0.845 -11.961 -20.031 1 98.75 102 GLY B CA 1
ATOM 2399 C C . GLY B 1 102 ? 2.342 -12.188 -20.141 1 98.75 102 GLY B C 1
ATOM 2400 O O . GLY B 1 102 ? 2.793 -13.32 -20.328 1 98.75 102 GLY B O 1
ATOM 2401 N N . SER B 1 103 ? 3.137 -11.016 -20.016 1 98.62 103 SER B N 1
ATOM 2402 C CA . SER B 1 103 ? 4.566 -11.164 -20.266 1 98.62 103 SER B CA 1
ATOM 2403 C C . SER B 1 103 ? 5.379 -10.227 -19.375 1 98.62 103 SER B C 1
ATOM 2405 O O . SER B 1 103 ? 6.594 -10.398 -19.234 1 98.62 103 SER B O 1
ATOM 2407 N N . LYS B 1 104 ? 4.719 -9.211 -18.828 1 98.81 104 LYS B N 1
ATOM 2408 C CA . LYS B 1 104 ? 5.512 -8.219 -18.109 1 98.81 104 LYS B CA 1
ATOM 2409 C C . LYS B 1 104 ? 4.891 -7.887 -16.766 1 98.81 104 LYS B C 1
ATOM 2411 O O . LYS B 1 104 ? 3.668 -7.914 -16.609 1 98.81 104 LYS B O 1
ATOM 2416 N N . HIS B 1 105 ? 5.746 -7.637 -15.812 1 98.88 105 HIS B N 1
ATOM 2417 C CA . HIS B 1 105 ? 5.402 -7.035 -14.523 1 98.88 105 HIS B CA 1
ATOM 2418 C C . HIS B 1 105 ? 4.832 -5.633 -14.711 1 98.88 105 HIS B C 1
ATOM 2420 O O . HIS B 1 105 ? 5.254 -4.898 -15.609 1 98.88 105 HIS B O 1
ATOM 2426 N N . ASN B 1 106 ? 3.857 -5.227 -13.867 1 98.75 106 ASN B N 1
ATOM 2427 C CA . ASN B 1 106 ? 3.451 -3.822 -13.875 1 98.75 106 ASN B CA 1
ATOM 2428 C C . ASN B 1 106 ? 4.598 -2.908 -13.453 1 98.75 106 ASN B C 1
ATOM 2430 O O . ASN B 1 106 ? 5.457 -3.305 -12.664 1 98.75 106 ASN B O 1
ATOM 2434 N N . GLU B 1 107 ? 4.578 -1.74 -14.008 1 98.56 107 GLU B N 1
ATOM 2435 C CA . GLU B 1 107 ? 5.648 -0.784 -13.734 1 98.56 107 GLU B CA 1
ATOM 2436 C C . GLU B 1 107 ? 5.617 -0.318 -12.281 1 98.56 107 GLU B C 1
ATOM 2438 O O . GLU B 1 107 ? 4.562 0.043 -11.766 1 98.56 107 GLU B O 1
ATOM 2443 N N . ILE B 1 108 ? 6.703 -0.376 -11.641 1 98.44 108 ILE B N 1
ATOM 2444 C CA . ILE B 1 108 ? 6.844 0.191 -10.305 1 98.44 108 ILE B CA 1
ATOM 2445 C C . ILE B 1 108 ? 7.152 1.683 -10.406 1 98.44 108 ILE B C 1
ATOM 2447 O O . ILE B 1 108 ? 6.461 2.508 -9.805 1 98.44 108 ILE B O 1
ATOM 2451 N N . HIS B 1 109 ? 8.133 2.016 -11.18 1 98.69 109 HIS B N 1
ATOM 2452 C CA . HIS B 1 109 ? 8.594 3.367 -11.477 1 98.69 109 HIS B CA 1
ATOM 2453 C C . HIS B 1 109 ? 9.453 3.393 -12.734 1 98.69 109 HIS B C 1
ATOM 2455 O O . HIS B 1 109 ? 10.094 2.395 -13.07 1 98.69 109 HIS B O 1
ATOM 2461 N N . SER B 1 110 ? 9.508 4.535 -13.406 1 98.31 110 SER B N 1
ATOM 2462 C CA . SER B 1 110 ? 10.234 4.656 -14.664 1 98.31 110 SER B CA 1
ATOM 2463 C C . SER B 1 110 ? 11.719 4.371 -14.469 1 98.31 110 SER B C 1
ATOM 2465 O O . SER B 1 110 ? 12.406 3.982 -15.414 1 98.31 110 SER B O 1
ATOM 2467 N N . SER B 1 111 ? 12.281 4.527 -13.227 1 98.31 111 SER B N 1
ATOM 2468 C CA . SER B 1 111 ? 13.695 4.297 -12.945 1 98.31 111 SER B CA 1
ATOM 2469 C C . SER B 1 111 ? 13.977 2.818 -12.695 1 98.31 111 SER B C 1
ATOM 2471 O O . SER B 1 111 ? 15.133 2.414 -12.57 1 98.31 111 SER B O 1
ATOM 2473 N N . ILE B 1 112 ? 12.969 2.016 -12.617 1 98.31 112 ILE B N 1
ATOM 2474 C CA . ILE B 1 112 ? 13.109 0.596 -12.305 1 98.31 112 ILE B CA 1
ATOM 2475 C C . ILE B 1 112 ? 12.766 -0.233 -13.547 1 98.31 112 ILE B C 1
ATOM 2477 O O . ILE B 1 112 ? 11.672 -0.121 -14.094 1 98.31 112 ILE B O 1
ATOM 2481 N N . PRO B 1 113 ? 13.688 -1.069 -13.992 1 97.94 113 PRO B N 1
ATOM 2482 C CA . PRO B 1 113 ? 13.383 -1.896 -15.164 1 97.94 113 PRO B CA 1
ATOM 2483 C C . PRO B 1 113 ? 12.156 -2.779 -14.961 1 97.94 113 PRO B C 1
ATOM 2485 O O . PRO B 1 113 ? 11.953 -3.324 -13.875 1 97.94 113 PRO B O 1
ATOM 2488 N N . ILE B 1 114 ? 11.359 -2.828 -15.984 1 98.69 114 ILE B N 1
ATOM 2489 C CA . ILE B 1 114 ? 10.227 -3.744 -15.961 1 98.69 114 ILE B CA 1
ATOM 2490 C C . ILE B 1 114 ? 10.703 -5.164 -16.266 1 98.69 114 ILE B C 1
ATOM 2492 O O . ILE B 1 114 ? 11.43 -5.391 -17.234 1 98.69 114 ILE B O 1
ATOM 2496 N N . ILE B 1 115 ? 10.32 -6.145 -15.508 1 98.75 115 ILE B N 1
ATOM 2497 C CA . ILE B 1 115 ? 10.828 -7.504 -15.641 1 98.75 115 ILE B CA 1
ATOM 2498 C C . ILE B 1 115 ? 9.734 -8.414 -16.188 1 98.75 115 ILE B C 1
ATOM 2500 O O . ILE B 1 115 ? 8.594 -7.984 -16.375 1 98.75 115 ILE B O 1
ATOM 2504 N N . ASP B 1 116 ? 10.109 -9.625 -16.516 1 98.88 116 ASP B N 1
ATOM 2505 C CA . ASP B 1 116 ? 9.164 -10.625 -17 1 98.88 116 ASP B CA 1
ATOM 2506 C C . ASP B 1 116 ? 8.18 -11.023 -15.898 1 98.88 116 ASP B C 1
ATOM 2508 O O . ASP B 1 116 ? 8.539 -11.055 -14.719 1 98.88 116 ASP B O 1
ATOM 2512 N N . ASN B 1 117 ? 6.988 -11.25 -16.25 1 98.94 117 ASN B N 1
ATOM 2513 C CA . ASN B 1 117 ? 5.914 -11.75 -15.391 1 98.94 117 ASN B CA 1
ATOM 2514 C C . ASN B 1 117 ? 4.906 -12.57 -16.188 1 98.94 117 ASN B C 1
ATOM 2516 O O . ASN B 1 117 ? 4.5 -12.172 -17.281 1 98.94 117 ASN B O 1
ATOM 2520 N N . VAL B 1 118 ? 4.492 -13.758 -15.719 1 98.88 118 VAL B N 1
ATOM 2521 C CA . VAL B 1 118 ? 3.377 -14.5 -16.297 1 98.88 118 VAL B CA 1
ATOM 2522 C C . VAL B 1 118 ? 2.305 -14.742 -15.242 1 98.88 118 VAL B C 1
ATOM 2524 O O . VAL B 1 118 ? 2.621 -14.969 -14.07 1 98.88 118 VAL B O 1
ATOM 2527 N N . GLY B 1 119 ? 1.064 -14.617 -15.656 1 98.88 119 GLY B N 1
ATOM 2528 C CA . GLY B 1 119 ? -0.036 -15.18 -14.891 1 98.88 119 GLY B CA 1
ATOM 2529 C C . GLY B 1 119 ? -0.298 -16.641 -15.211 1 98.88 119 GLY B C 1
ATOM 2530 O O . GLY B 1 119 ? 0.147 -17.141 -16.234 1 98.88 119 GLY B O 1
ATOM 2531 N N . VAL B 1 120 ? -1.013 -17.359 -14.305 1 98.94 120 VAL B N 1
ATOM 2532 C CA . VAL B 1 120 ? -1.277 -18.781 -14.523 1 98.94 120 VAL B CA 1
ATOM 2533 C C . VAL B 1 120 ? -2.742 -19.078 -14.219 1 98.94 120 VAL B C 1
ATOM 2535 O O . VAL B 1 120 ? -3.285 -18.609 -13.219 1 98.94 120 VAL B O 1
ATOM 2538 N N . LEU B 1 121 ? -3.406 -19.719 -15.133 1 98.94 121 LEU B N 1
ATOM 2539 C CA . LEU B 1 121 ? -4.699 -20.359 -14.93 1 98.94 121 LEU B CA 1
ATOM 2540 C C . LEU B 1 121 ? -4.527 -21.859 -14.672 1 98.94 121 LEU B C 1
ATOM 2542 O O . LEU B 1 121 ? -3.912 -22.562 -15.477 1 98.94 121 LEU B O 1
ATOM 2546 N N . ILE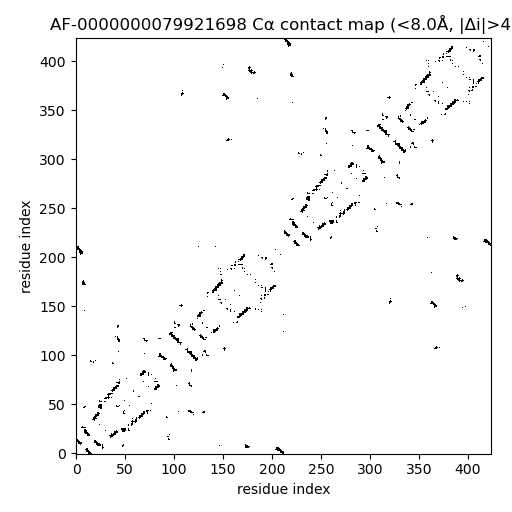 B 1 122 ? -5.02 -22.281 -13.531 1 98.94 122 ILE B N 1
ATOM 2547 C CA . ILE B 1 122 ? -4.844 -23.656 -13.102 1 98.94 122 ILE B CA 1
ATOM 2548 C C . ILE B 1 122 ? -6.168 -24.422 -13.234 1 98.94 122 ILE B C 1
ATOM 2550 O O . ILE B 1 122 ? -7.172 -24.031 -12.625 1 98.94 122 ILE B O 1
ATOM 2554 N N . ASN B 1 123 ? -6.195 -25.469 -14.047 1 98.75 123 ASN B N 1
ATOM 2555 C CA . ASN B 1 123 ? -7.336 -26.359 -14.266 1 98.75 123 ASN B CA 1
ATOM 2556 C C . ASN B 1 123 ? -8.57 -25.578 -14.719 1 98.75 123 ASN B C 1
ATOM 2558 O O . ASN B 1 123 ? -9.672 -25.828 -14.234 1 98.75 123 ASN B O 1
ATOM 2562 N N . ASN B 1 124 ? -8.312 -24.578 -15.547 1 98.19 124 ASN B N 1
ATOM 2563 C CA . ASN B 1 124 ? -9.383 -23.75 -16.078 1 98.19 124 ASN B CA 1
ATOM 2564 C C . ASN B 1 124 ? -10.266 -23.188 -14.961 1 98.19 124 ASN B C 1
ATOM 2566 O O . ASN B 1 124 ? -11.477 -23.062 -15.133 1 98.19 124 ASN B O 1
ATOM 2570 N N . SER B 1 125 ? -9.68 -22.922 -13.781 1 98.44 125 SER B N 1
ATOM 2571 C CA . SER B 1 125 ? -10.492 -22.547 -12.633 1 98.44 125 SER B CA 1
ATOM 2572 C C . SER B 1 125 ? -9.828 -21.438 -11.82 1 98.44 125 SER B C 1
ATOM 2574 O O . SER B 1 125 ? -10.383 -20.344 -11.688 1 98.44 125 SER B O 1
ATOM 2576 N N . VAL B 1 126 ? -8.625 -21.625 -11.328 1 98.94 126 VAL B N 1
ATOM 2577 C CA . VAL B 1 126 ? -7.945 -20.688 -10.438 1 98.94 126 VAL B CA 1
ATOM 2578 C C . VAL B 1 126 ? -6.969 -19.828 -11.242 1 98.94 126 VAL B C 1
ATOM 2580 O O . VAL B 1 126 ? -6.086 -20.344 -11.922 1 98.94 126 VAL B O 1
ATOM 2583 N N . TYR B 1 127 ? -7.145 -18.516 -11.133 1 98.94 127 TYR B N 1
ATOM 2584 C CA . TYR B 1 127 ? -6.273 -17.609 -11.875 1 98.94 127 TYR B CA 1
ATOM 2585 C C . TYR B 1 127 ? -5.5 -16.703 -10.922 1 98.94 127 TYR B C 1
ATOM 2587 O O . TYR B 1 127 ? -6.062 -16.156 -9.969 1 98.94 127 TYR B O 1
ATOM 2595 N N . TYR B 1 128 ? -4.227 -16.547 -11.133 1 98.94 128 TYR B N 1
ATOM 2596 C CA . TYR B 1 128 ? -3.338 -15.602 -10.477 1 98.94 128 TYR B CA 1
ATOM 2597 C C . TYR B 1 128 ? -2.428 -14.914 -11.492 1 98.94 128 TYR B C 1
ATOM 2599 O O . TYR B 1 128 ? -1.667 -15.578 -12.203 1 98.94 128 TYR B O 1
ATOM 2607 N N . ALA B 1 129 ? -2.443 -13.633 -11.594 1 98.88 129 ALA B N 1
ATOM 2608 C CA . ALA B 1 129 ? -1.767 -12.867 -12.641 1 98.88 129 ALA B CA 1
ATOM 2609 C C . ALA B 1 129 ? -0.34 -12.516 -12.227 1 98.88 129 ALA B C 1
ATOM 2611 O O . ALA B 1 129 ? 0.392 -11.883 -12.984 1 98.88 129 ALA B O 1
ATOM 2612 N N . GLY B 1 130 ? 0.13 -12.984 -10.977 1 98.75 130 GLY B N 1
ATOM 2613 C CA . GLY B 1 130 ? 1.355 -12.398 -10.461 1 98.75 130 GLY B CA 1
ATOM 2614 C C . GLY B 1 130 ? 1.233 -10.914 -10.18 1 98.75 130 GLY B C 1
ATOM 2615 O O . GLY B 1 130 ? 0.24 -10.469 -9.602 1 98.75 130 GLY B O 1
ATOM 2616 N N . ASP B 1 131 ? 2.307 -10.219 -10.477 1 98.81 131 ASP B N 1
ATOM 2617 C CA . ASP B 1 131 ? 2.305 -8.789 -10.203 1 98.81 131 ASP B CA 1
ATOM 2618 C C . ASP B 1 131 ? 1.98 -7.988 -11.469 1 98.81 131 ASP B C 1
ATOM 2620 O O . ASP B 1 131 ? 2.791 -7.176 -11.922 1 98.81 131 ASP B O 1
ATOM 2624 N N . SER B 1 132 ? 0.792 -8.227 -12 1 98.81 132 SER B N 1
ATOM 2625 C CA . SER B 1 132 ? 0.27 -7.551 -13.188 1 98.81 132 SER B CA 1
ATOM 2626 C C . SER B 1 132 ? -1.253 -7.488 -13.156 1 98.81 132 SER B C 1
ATOM 2628 O O . SER B 1 132 ? -1.891 -8.109 -12.305 1 98.81 132 SER B O 1
ATOM 2630 N N . TYR B 1 133 ? -1.791 -6.727 -14.07 1 98.81 133 TYR B N 1
ATOM 2631 C CA . TYR B 1 133 ? -3.232 -6.668 -14.273 1 98.81 133 TYR B CA 1
ATOM 2632 C C . TYR B 1 133 ? -3.627 -7.379 -15.562 1 98.81 133 TYR B C 1
ATOM 2634 O O . TYR B 1 133 ? -4.492 -6.902 -16.297 1 98.81 133 TYR B O 1
ATOM 2642 N N . THR B 1 134 ? -2.926 -8.461 -15.883 1 98.81 134 THR B N 1
ATOM 2643 C CA . THR B 1 134 ? -3.201 -9.219 -17.094 1 98.81 134 THR B CA 1
ATOM 2644 C C . THR B 1 134 ? -4.578 -9.875 -17.031 1 98.81 134 THR B C 1
ATOM 2646 O O . THR B 1 134 ? -4.84 -10.68 -16.125 1 98.81 134 THR B O 1
ATOM 2649 N N . ILE B 1 135 ? -5.434 -9.539 -17.906 1 98.75 135 ILE B N 1
ATOM 2650 C CA . ILE B 1 135 ? -6.746 -10.164 -18.047 1 98.75 135 ILE B CA 1
ATOM 2651 C C . ILE B 1 135 ? -6.625 -11.43 -18.891 1 98.75 135 ILE B C 1
ATOM 2653 O O . ILE B 1 135 ? -6.145 -11.391 -20.016 1 98.75 135 ILE B O 1
ATOM 2657 N N . PRO B 1 136 ? -6.945 -12.555 -18.297 1 98.5 136 PRO B N 1
ATOM 2658 C CA . PRO B 1 136 ? -6.941 -13.766 -19.109 1 98.5 136 PRO B CA 1
ATOM 2659 C C . PRO B 1 136 ? -8.086 -13.797 -20.125 1 98.5 136 PRO B C 1
ATOM 2661 O O . PRO B 1 136 ? -9.188 -14.25 -19.812 1 98.5 136 PRO B O 1
ATOM 2664 N N . GLU B 1 137 ? -7.82 -13.398 -21.312 1 95.94 137 GLU B N 1
ATOM 2665 C CA . GLU B 1 137 ? -8.852 -13.266 -22.344 1 95.94 137 GLU B CA 1
ATOM 2666 C C . GLU B 1 137 ? -9.484 -14.617 -22.672 1 95.94 137 GLU B C 1
ATOM 2668 O O . GLU B 1 137 ? -8.789 -15.633 -22.734 1 95.94 137 GLU B O 1
ATOM 2673 N N . GLY B 1 138 ? -10.789 -14.594 -22.797 1 95.44 138 GLY B N 1
ATOM 2674 C CA . GLY B 1 138 ? -11.531 -15.766 -23.234 1 95.44 138 GLY B CA 1
ATOM 2675 C C . GLY B 1 138 ? -11.773 -16.766 -22.109 1 95.44 138 GLY B C 1
ATOM 2676 O O . GLY B 1 138 ? -12.211 -17.891 -22.375 1 95.44 138 GLY B O 1
ATOM 2677 N N . VAL B 1 139 ? -11.438 -16.406 -20.953 1 97 139 VAL B N 1
ATOM 2678 C CA . VAL B 1 139 ? -11.578 -17.328 -19.828 1 97 139 VAL B CA 1
ATOM 2679 C C . VAL B 1 139 ? -12.633 -16.797 -18.844 1 97 139 VAL B C 1
ATOM 2681 O O . VAL B 1 139 ? -12.633 -15.609 -18.516 1 97 139 VAL B O 1
ATOM 2684 N N . ASP B 1 140 ? -13.531 -17.625 -18.469 1 97.62 140 ASP B N 1
ATOM 2685 C CA . ASP B 1 140 ? -14.367 -17.344 -17.297 1 97.62 140 ASP B CA 1
ATOM 2686 C C . ASP B 1 140 ? -13.695 -17.812 -16.016 1 97.62 140 ASP B C 1
ATOM 2688 O O . ASP B 1 140 ? -13.664 -19 -15.711 1 97.62 140 ASP B O 1
ATOM 2692 N N . VAL B 1 141 ? -13.227 -16.875 -15.227 1 98.75 141 VAL B N 1
ATOM 2693 C CA . VAL B 1 141 ? -12.422 -17.188 -14.055 1 98.75 141 VAL B CA 1
ATOM 2694 C C . VAL B 1 141 ? -13.328 -17.578 -12.891 1 98.75 141 VAL B C 1
ATOM 2696 O O . VAL B 1 141 ? -14.18 -16.797 -12.461 1 98.75 141 VAL B O 1
ATOM 2699 N N . ASP B 1 142 ? -13.117 -18.766 -12.359 1 98.81 142 ASP B N 1
ATOM 2700 C CA . ASP B 1 142 ? -13.875 -19.234 -11.211 1 98.81 142 ASP B CA 1
ATOM 2701 C C . ASP B 1 142 ? -13.359 -18.625 -9.914 1 98.81 142 ASP B C 1
ATOM 2703 O O . ASP B 1 142 ? -14.117 -18 -9.172 1 98.81 142 ASP B O 1
ATOM 2707 N N . VAL B 1 143 ? -12.086 -18.766 -9.641 1 98.94 143 VAL B N 1
ATOM 2708 C CA . VAL B 1 143 ? -11.438 -18.219 -8.453 1 98.94 143 VAL B CA 1
ATOM 2709 C C . VAL B 1 143 ? -10.234 -17.375 -8.859 1 98.94 143 VAL B C 1
ATOM 2711 O O . VAL B 1 143 ? -9.398 -17.812 -9.656 1 98.94 143 VAL B O 1
ATOM 2714 N N . MET B 1 144 ? -10.164 -16.188 -8.336 1 98.94 144 MET B N 1
ATOM 2715 C CA . MET B 1 144 ? -9.039 -15.305 -8.641 1 98.94 144 MET B CA 1
ATOM 2716 C C . MET B 1 144 ? -8.312 -14.891 -7.363 1 98.94 144 MET B C 1
ATOM 2718 O O . MET B 1 144 ? -8.938 -14.43 -6.406 1 98.94 144 MET B O 1
ATOM 2722 N N . ALA B 1 145 ? -7.02 -15.172 -7.266 1 98.94 145 ALA B N 1
ATOM 2723 C CA . ALA B 1 145 ? -6.16 -14.531 -6.273 1 98.94 145 ALA B CA 1
ATOM 2724 C C . ALA B 1 145 ? -5.867 -13.086 -6.656 1 98.94 145 ALA B C 1
ATOM 2726 O O . ALA B 1 145 ? -5.305 -12.82 -7.719 1 98.94 145 ALA B O 1
ATOM 2727 N N . VAL B 1 146 ? -6.238 -12.141 -5.801 1 98.94 146 VAL B N 1
ATOM 2728 C CA . VAL B 1 146 ? -6.18 -10.727 -6.148 1 98.94 146 VAL B CA 1
ATOM 2729 C C . VAL B 1 146 ? -5.062 -10.047 -5.363 1 98.94 146 VAL B C 1
ATOM 2731 O O . VAL B 1 146 ? -5.059 -10.07 -4.129 1 98.94 146 VAL B O 1
ATOM 2734 N N . PRO B 1 147 ? -4.086 -9.461 -6.062 1 98.81 147 PRO B N 1
ATOM 2735 C CA . PRO B 1 147 ? -3.074 -8.727 -5.305 1 98.81 147 PRO B CA 1
ATOM 2736 C C . PRO B 1 147 ? -3.67 -7.594 -4.465 1 98.81 147 PRO B C 1
ATOM 2738 O O . PRO B 1 147 ? -4.445 -6.785 -4.977 1 98.81 147 PRO B O 1
ATOM 2741 N N . ALA B 1 148 ? -3.252 -7.516 -3.23 1 98.69 148 ALA B N 1
ATOM 2742 C CA . ALA B 1 148 ? -3.902 -6.594 -2.301 1 98.69 148 ALA B CA 1
ATOM 2743 C C . ALA B 1 148 ? -2.979 -5.434 -1.944 1 98.69 148 ALA B C 1
ATOM 2745 O O . ALA B 1 148 ? -3.443 -4.359 -1.557 1 98.69 148 ALA B O 1
ATOM 2746 N N . GLY B 1 149 ? -1.719 -5.668 -2.027 1 98.44 149 GLY B N 1
ATOM 2747 C CA . GLY B 1 149 ? -0.754 -4.637 -1.67 1 98.44 149 GLY B CA 1
ATOM 2748 C C . GLY B 1 149 ? 0.614 -4.863 -2.285 1 98.44 149 GLY B C 1
ATOM 2749 O O . GLY B 1 149 ? 1.156 -5.969 -2.219 1 98.44 149 GLY B O 1
ATOM 2750 N N . ALA B 1 150 ? 1.177 -3.871 -2.832 1 98.38 150 ALA B N 1
ATOM 2751 C CA . ALA B 1 150 ? 2.488 -3.873 -3.475 1 98.38 150 ALA B CA 1
ATOM 2752 C C . ALA B 1 150 ? 2.922 -2.455 -3.842 1 98.38 150 ALA B C 1
ATOM 2754 O O . ALA B 1 150 ? 2.084 -1.559 -3.971 1 98.38 150 ALA B O 1
ATOM 2755 N N . PRO B 1 151 ? 4.215 -2.246 -4.055 1 97.94 151 PRO B N 1
ATOM 2756 C CA . PRO B 1 151 ? 4.699 -0.926 -4.473 1 97.94 151 PRO B CA 1
ATOM 2757 C C . PRO B 1 151 ? 4.098 -0.469 -5.797 1 97.94 151 PRO B C 1
ATOM 2759 O O . PRO B 1 151 ? 3.895 0.73 -6.008 1 97.94 151 PRO B O 1
ATOM 2762 N N . TRP B 1 152 ? 3.811 -1.372 -6.688 1 98.38 152 TRP B N 1
ATOM 2763 C CA . TRP B 1 152 ? 3.387 -1.038 -8.047 1 98.38 152 TRP B CA 1
ATOM 2764 C C . TRP B 1 152 ? 1.881 -0.811 -8.102 1 98.38 152 TRP B C 1
ATOM 2766 O O . TRP B 1 152 ? 1.344 -0.432 -9.148 1 98.38 152 TRP B O 1
ATOM 2776 N N . LEU B 1 153 ? 1.234 -0.983 -6.98 1 97.44 153 LEU B N 1
ATOM 2777 C CA . LEU B 1 153 ? -0.215 -1.141 -7.02 1 97.44 153 LEU B CA 1
ATOM 2778 C C . LEU B 1 153 ? -0.903 -0.042 -6.215 1 97.44 153 LEU B C 1
ATOM 2780 O O . LEU B 1 153 ? -0.437 0.327 -5.133 1 97.44 153 LEU B O 1
ATOM 2784 N N . LYS B 1 154 ? -1.923 0.65 -6.676 1 98.06 154 LYS B N 1
ATOM 2785 C CA . LYS B 1 154 ? -2.941 1.368 -5.914 1 98.06 154 LYS B CA 1
ATOM 2786 C C . LYS B 1 154 ? -4.301 0.68 -6.031 1 98.06 154 LYS B C 1
ATOM 2788 O O . LYS B 1 154 ? -4.59 0.033 -7.039 1 98.06 154 LYS B O 1
ATOM 2793 N N . ILE B 1 155 ? -5.16 0.852 -5.125 1 98.81 155 ILE B N 1
ATOM 2794 C CA . ILE B 1 155 ? -6.309 -0.027 -4.949 1 98.81 155 ILE B CA 1
ATOM 2795 C C . ILE B 1 155 ? -7.312 0.204 -6.078 1 98.81 155 ILE B C 1
ATOM 2797 O O . ILE B 1 155 ? -8.016 -0.722 -6.496 1 98.81 155 ILE B O 1
ATOM 2801 N N . GLY B 1 156 ? -7.383 1.396 -6.578 1 98.88 156 GLY B N 1
ATOM 2802 C CA . GLY B 1 156 ? -8.32 1.671 -7.66 1 98.88 156 GLY B CA 1
ATOM 2803 C C . GLY B 1 156 ? -8.078 0.818 -8.891 1 98.88 156 GLY B C 1
ATOM 2804 O O . GLY B 1 156 ? -9.023 0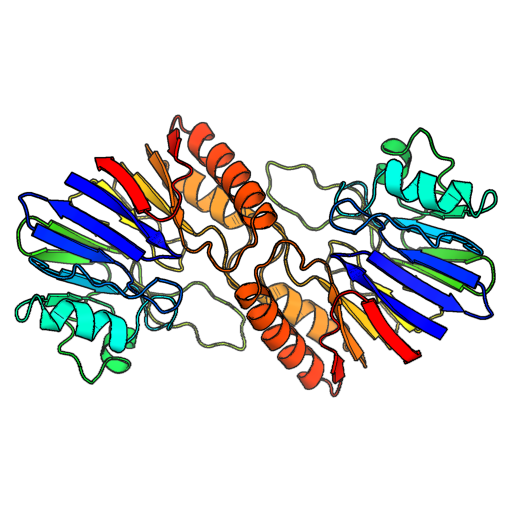.354 -9.531 1 98.88 156 GLY B O 1
ATOM 2805 N N . GLU B 1 157 ? -6.832 0.602 -9.203 1 98.81 157 GLU B N 1
ATOM 2806 C CA . GLU B 1 157 ? -6.477 -0.238 -10.344 1 98.81 157 GLU B CA 1
ATOM 2807 C C . GLU B 1 157 ? -6.805 -1.704 -10.07 1 98.81 157 GLU B C 1
ATOM 2809 O O . GLU B 1 157 ? -7.195 -2.438 -10.984 1 98.81 157 GLU B O 1
ATOM 2814 N N . VAL B 1 158 ? -6.629 -2.154 -8.852 1 98.88 158 VAL B N 1
ATOM 2815 C CA . VAL B 1 158 ? -7.012 -3.506 -8.453 1 98.88 158 VAL B CA 1
ATOM 2816 C C . VAL B 1 158 ? -8.516 -3.697 -8.656 1 98.88 158 VAL B C 1
ATOM 2818 O O . VAL B 1 158 ? -8.945 -4.711 -9.211 1 98.88 158 VAL B O 1
ATOM 2821 N N . MET B 1 159 ? -9.25 -2.703 -8.188 1 98.94 159 MET B N 1
ATOM 2822 C CA . MET B 1 159 ? -10.703 -2.75 -8.359 1 98.94 159 MET B CA 1
ATOM 2823 C C . MET B 1 159 ? -11.078 -2.877 -9.828 1 98.94 159 MET B C 1
ATOM 2825 O O . MET B 1 159 ? -11.883 -3.727 -10.203 1 98.94 159 MET B O 1
ATOM 2829 N N . ASP B 1 160 ? -10.469 -2.066 -10.656 1 98.94 160 ASP B N 1
ATOM 2830 C CA . AS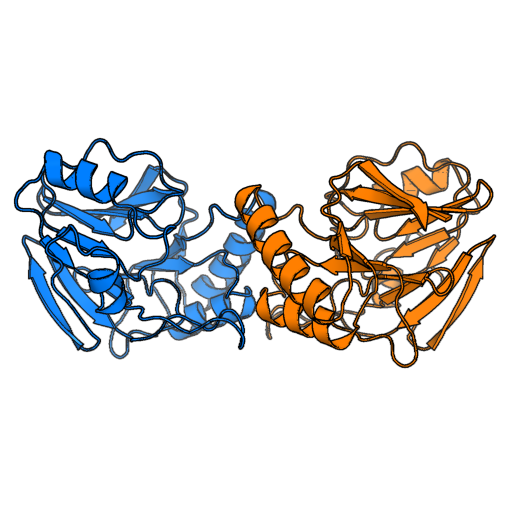P B 1 160 ? -10.75 -2.107 -12.086 1 98.94 160 ASP B CA 1
ATOM 2831 C C . ASP B 1 160 ? -10.391 -3.471 -12.68 1 98.94 160 ASP B C 1
ATOM 2833 O O . ASP B 1 160 ? -11.094 -3.975 -13.555 1 98.94 160 ASP B O 1
ATOM 2837 N N . PHE B 1 161 ? -9.281 -4.02 -12.242 1 98.94 161 PHE B N 1
ATOM 2838 C CA . PHE B 1 161 ? -8.836 -5.34 -12.672 1 98.94 161 PHE B CA 1
ATOM 2839 C C . PHE B 1 161 ? -9.891 -6.395 -12.359 1 98.94 161 PHE B C 1
ATOM 2841 O O . PHE B 1 161 ? -10.266 -7.18 -13.234 1 98.94 161 PHE B O 1
ATOM 2848 N N . VAL B 1 162 ? -10.422 -6.418 -11.141 1 98.94 162 VAL B N 1
ATOM 2849 C CA . VAL B 1 162 ? -11.438 -7.367 -10.711 1 98.94 162 VAL B CA 1
ATOM 2850 C C . VAL B 1 162 ? -12.719 -7.152 -11.508 1 98.94 162 VAL B C 1
ATOM 2852 O O . VAL B 1 162 ? -13.352 -8.117 -11.953 1 98.94 162 VAL B O 1
ATOM 2855 N N . LEU B 1 163 ? -13.102 -5.891 -11.711 1 98.88 163 LEU B N 1
ATOM 2856 C CA . LEU B 1 163 ? -14.297 -5.562 -12.477 1 98.88 163 LEU B CA 1
ATOM 2857 C C . LEU B 1 163 ? -14.188 -6.09 -13.906 1 98.88 163 LEU B C 1
ATOM 2859 O O . LEU B 1 163 ? -15.188 -6.504 -14.5 1 98.88 163 LEU B O 1
ATOM 2863 N N . ALA B 1 164 ? -12.984 -6.035 -14.422 1 98.81 164 ALA B N 1
ATOM 2864 C CA . ALA B 1 164 ? -12.766 -6.449 -15.805 1 98.81 164 ALA B CA 1
ATOM 2865 C C . ALA B 1 164 ? -12.773 -7.969 -15.938 1 98.81 164 ALA B C 1
ATOM 2867 O O . ALA B 1 164 ? -13.328 -8.516 -16.891 1 98.81 164 ALA B O 1
ATOM 2868 N N . VAL B 1 165 ? -12.156 -8.711 -15 1 98.88 165 VAL B N 1
ATOM 2869 C CA . VAL B 1 165 ? -12 -10.164 -15.062 1 98.88 165 VAL B CA 1
ATOM 2870 C C . VAL B 1 165 ? -13.32 -10.836 -14.703 1 98.88 165 VAL B C 1
ATOM 2872 O O . VAL B 1 165 ? -13.633 -11.922 -15.211 1 98.88 165 VAL B O 1
ATOM 2875 N N . LYS B 1 166 ? -14.133 -10.273 -13.859 1 98.69 166 LYS B N 1
ATOM 2876 C CA . LYS B 1 166 ? -15.438 -10.766 -13.422 1 98.69 166 LYS B CA 1
ATOM 2877 C C . LYS B 1 166 ? -15.328 -12.172 -12.844 1 98.69 166 LYS B C 1
ATOM 2879 O O . LYS B 1 166 ? -16.078 -13.07 -13.234 1 98.69 166 LYS B O 1
ATOM 2884 N N . PRO B 1 167 ? -14.406 -12.375 -11.891 1 98.94 167 PRO B N 1
ATOM 2885 C CA . PRO B 1 167 ? -14.297 -13.703 -11.289 1 98.94 167 PRO B CA 1
ATOM 2886 C C . PRO B 1 167 ? -15.516 -14.07 -10.445 1 98.94 167 PRO B C 1
ATOM 2888 O O . PRO B 1 167 ? -16.141 -13.188 -9.844 1 98.94 167 PRO B O 1
ATOM 2891 N N . ARG B 1 168 ? -15.836 -15.352 -10.367 1 98.81 168 ARG B N 1
ATOM 2892 C CA . ARG B 1 168 ? -16.938 -15.812 -9.531 1 98.81 168 ARG B CA 1
ATOM 2893 C C . ARG B 1 168 ? -16.578 -15.734 -8.047 1 98.81 168 ARG B C 1
ATOM 2895 O O . ARG B 1 168 ? -17.438 -15.461 -7.211 1 98.81 168 ARG B O 1
ATOM 2902 N N . ARG B 1 169 ? -15.359 -15.953 -7.734 1 98.94 169 ARG B N 1
ATOM 2903 C CA . ARG B 1 169 ? -14.82 -15.93 -6.379 1 98.94 169 ARG B CA 1
ATOM 2904 C C . ARG B 1 169 ? -13.453 -15.258 -6.344 1 98.94 169 ARG B C 1
ATOM 2906 O O . ARG B 1 169 ? -12.656 -15.414 -7.266 1 98.94 169 ARG B O 1
ATOM 2913 N N . THR B 1 170 ? -13.242 -14.469 -5.289 1 98.94 170 THR B N 1
ATOM 2914 C CA . THR B 1 170 ? -11.938 -13.844 -5.121 1 98.94 170 THR B CA 1
ATOM 2915 C C . THR B 1 170 ? -11.43 -14.016 -3.691 1 98.94 170 THR B C 1
ATOM 2917 O O . THR B 1 170 ? -12.219 -14.258 -2.775 1 98.94 170 THR B O 1
ATOM 2920 N N . PHE B 1 171 ? -10.188 -13.953 -3.496 1 98.94 171 PHE B N 1
ATOM 2921 C CA . PHE B 1 171 ? -9.523 -13.797 -2.207 1 98.94 171 PHE B CA 1
ATOM 2922 C C . PHE B 1 171 ? -8.25 -12.977 -2.348 1 98.94 171 PHE B C 1
ATOM 2924 O O . PHE B 1 171 ? -7.691 -12.867 -3.439 1 98.94 171 PHE B O 1
ATOM 2931 N N . PRO B 1 172 ? -7.809 -12.32 -1.262 1 98.94 172 PRO B N 1
ATOM 2932 C CA . PRO B 1 172 ? -6.625 -11.469 -1.371 1 98.94 172 PRO B CA 1
ATOM 2933 C C . PRO B 1 172 ? -5.32 -12.266 -1.38 1 98.94 172 PRO B C 1
ATOM 2935 O O . PRO B 1 172 ? -5.211 -13.281 -0.684 1 98.94 172 PRO B O 1
ATOM 2938 N N . ALA B 1 173 ? -4.383 -11.859 -2.174 1 98.69 173 ALA B N 1
ATOM 2939 C CA . ALA B 1 173 ? -2.998 -12.32 -2.195 1 98.69 173 ALA B CA 1
ATOM 2940 C C . ALA B 1 173 ? -2.027 -11.141 -2.141 1 98.69 173 ALA B C 1
ATOM 2942 O O . ALA B 1 173 ? -2.445 -9.984 -2.18 1 98.69 173 ALA B O 1
ATOM 2943 N N . HIS B 1 174 ? -0.719 -11.461 -1.959 1 98.69 174 HIS B N 1
ATOM 2944 C CA . HIS B 1 174 ? 0.315 -10.438 -1.952 1 98.69 174 HIS B CA 1
ATOM 2945 C C . HIS B 1 174 ? 0.047 -9.391 -0.872 1 98.69 174 HIS B C 1
ATOM 2947 O O . HIS B 1 174 ? 0.032 -8.195 -1.151 1 98.69 174 HIS B O 1
ATOM 2953 N N . GLU B 1 175 ? -0.172 -9.742 0.351 1 98.19 175 GLU B N 1
ATOM 2954 C CA . GLU B 1 175 ? -0.766 -8.805 1.3 1 98.19 175 GLU B CA 1
ATOM 2955 C C . GLU B 1 175 ? 0.119 -8.625 2.531 1 98.19 175 GLU B C 1
ATOM 2957 O O . GLU B 1 175 ? -0.194 -7.832 3.42 1 98.19 175 GLU B O 1
ATOM 2962 N N . MET B 1 176 ? 1.243 -9.367 2.609 1 98.44 176 MET B N 1
ATOM 2963 C CA . MET B 1 176 ? 2.002 -9.375 3.857 1 98.44 176 MET B CA 1
ATOM 2964 C C . MET B 1 176 ? 2.791 -8.086 4.023 1 98.44 176 MET B C 1
ATOM 2966 O O . MET B 1 176 ? 3.342 -7.816 5.094 1 98.44 176 MET B O 1
ATOM 2970 N N . VAL B 1 177 ? 2.768 -7.211 3.066 1 98.5 177 VAL B N 1
ATOM 2971 C CA . VAL B 1 177 ? 3.383 -5.895 3.189 1 98.5 177 VAL B CA 1
ATOM 2972 C C . VAL B 1 177 ? 2.416 -4.934 3.879 1 98.5 177 VAL B C 1
ATOM 2974 O O . VAL B 1 177 ? 2.793 -3.818 4.242 1 98.5 177 VAL B O 1
ATOM 2977 N N . LEU B 1 178 ? 1.211 -5.352 4.07 1 98.69 178 LEU B N 1
ATOM 2978 C CA . LEU B 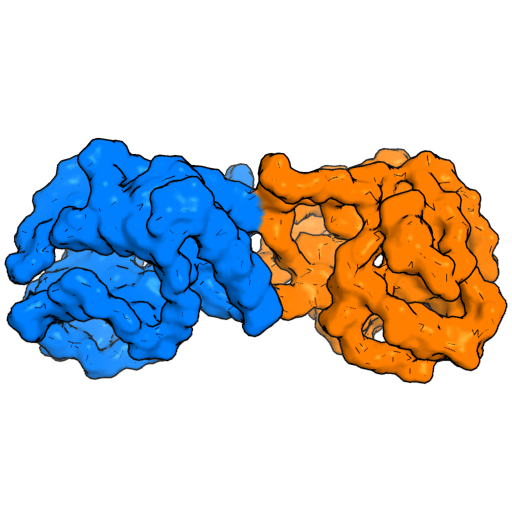1 178 ? 0.176 -4.551 4.715 1 98.69 178 LEU B CA 1
ATOM 2979 C C . LEU B 1 178 ? 0.026 -4.941 6.184 1 98.69 178 LEU B C 1
ATOM 2981 O O . LEU B 1 178 ? 0.111 -6.121 6.527 1 98.69 178 LEU B O 1
ATOM 2985 N N . ALA B 1 179 ? -0.201 -3.936 7 1 98.62 179 ALA B N 1
ATOM 2986 C CA . ALA B 1 179 ? -0.651 -4.184 8.367 1 98.62 179 ALA B CA 1
ATOM 2987 C C . ALA B 1 179 ? -2.117 -4.605 8.398 1 98.62 179 ALA B C 1
ATOM 2989 O O . ALA B 1 179 ? -2.771 -4.664 7.352 1 98.62 179 ALA B O 1
ATOM 2990 N N . LYS B 1 180 ? -2.586 -4.957 9.578 1 98.12 180 LYS B N 1
ATOM 2991 C CA . LYS B 1 180 ? -3.969 -5.402 9.711 1 98.12 180 LYS B CA 1
ATOM 2992 C C . LYS B 1 180 ? -4.938 -4.391 9.102 1 98.12 180 LYS B C 1
ATOM 2994 O O . LYS B 1 180 ? -5.816 -4.762 8.328 1 98.12 180 LYS B O 1
ATOM 2999 N N . ALA B 1 181 ? -4.762 -3.117 9.422 1 98.12 181 ALA B N 1
ATOM 3000 C CA . ALA B 1 181 ? -5.648 -2.076 8.914 1 98.12 181 ALA B CA 1
ATOM 3001 C C . ALA B 1 181 ? -5.574 -1.992 7.391 1 98.12 181 ALA B C 1
ATOM 3003 O O . ALA B 1 181 ? -6.594 -1.808 6.723 1 98.12 181 ALA B O 1
ATOM 3004 N N . GLY B 1 182 ? -4.34 -2.086 6.859 1 98.5 182 GLY B N 1
ATOM 3005 C CA . GLY B 1 182 ? -4.168 -2.086 5.414 1 98.5 182 GLY B CA 1
ATOM 3006 C C . GLY B 1 182 ? -4.859 -3.254 4.73 1 98.5 182 GLY B C 1
ATOM 3007 O O . GLY B 1 182 ? -5.473 -3.086 3.678 1 98.5 182 GLY B O 1
ATOM 3008 N N . LYS B 1 183 ? -4.75 -4.445 5.324 1 98.75 183 LYS B N 1
ATOM 3009 C CA . LYS B 1 183 ? -5.41 -5.625 4.777 1 98.75 183 LYS B CA 1
ATOM 3010 C C . LYS B 1 183 ? -6.926 -5.453 4.773 1 98.75 183 LYS B C 1
ATOM 3012 O O . LYS B 1 183 ? -7.59 -5.805 3.797 1 98.75 183 LYS B O 1
ATOM 3017 N N . GLU B 1 184 ? -7.434 -4.914 5.852 1 98.56 184 GLU B N 1
ATOM 3018 C CA . GLU B 1 184 ? -8.875 -4.715 5.953 1 98.56 184 GLU B CA 1
ATOM 3019 C C . GLU B 1 184 ? -9.375 -3.73 4.895 1 98.56 184 GLU B C 1
ATOM 3021 O O . GLU B 1 184 ? -10.422 -3.939 4.289 1 98.56 184 GLU B O 1
ATOM 3026 N N . MET B 1 185 ? -8.656 -2.672 4.68 1 98.5 185 MET B N 1
ATOM 3027 C CA . MET B 1 185 ? -9.023 -1.685 3.668 1 98.5 185 MET B CA 1
ATOM 3028 C C . MET B 1 185 ? -9 -2.301 2.273 1 98.5 185 MET B C 1
ATOM 3030 O O . MET B 1 185 ? -9.93 -2.107 1.488 1 98.5 185 MET B O 1
ATOM 3034 N N . ALA B 1 186 ? -7.953 -3.033 1.956 1 98.81 186 ALA B N 1
ATOM 3035 C CA . ALA B 1 186 ? -7.848 -3.684 0.652 1 98.81 186 ALA B CA 1
ATOM 3036 C C . ALA B 1 186 ? -8.977 -4.691 0.447 1 98.81 186 ALA B C 1
ATOM 3038 O O . ALA B 1 186 ? -9.602 -4.719 -0.614 1 98.81 186 ALA B O 1
ATOM 3039 N N . ASN B 1 187 ? -9.211 -5.484 1.464 1 98.94 187 ASN B N 1
ATOM 3040 C CA . ASN B 1 187 ? -10.266 -6.484 1.391 1 98.94 187 ASN B CA 1
ATOM 3041 C C . ASN B 1 187 ? -11.617 -5.848 1.076 1 98.94 187 ASN B C 1
ATOM 3043 O O . ASN B 1 187 ? -12.375 -6.359 0.248 1 98.94 187 ASN B O 1
ATOM 3047 N N . ALA B 1 188 ? -11.875 -4.777 1.732 1 98.88 188 ALA B N 1
ATOM 3048 C CA . ALA B 1 188 ? -13.156 -4.109 1.521 1 98.88 188 ALA B CA 1
ATOM 3049 C C . ALA B 1 188 ? -13.312 -3.676 0.067 1 98.88 188 ALA B C 1
ATOM 3051 O O . ALA B 1 188 ? -14.398 -3.789 -0.505 1 98.88 188 ALA B O 1
ATOM 3052 N N . ARG B 1 189 ? -12.305 -3.164 -0.508 1 98.94 189 ARG B N 1
ATOM 3053 C CA . ARG B 1 189 ? -12.359 -2.666 -1.878 1 98.94 189 ARG B CA 1
ATOM 3054 C C . ARG B 1 189 ? -12.414 -3.816 -2.879 1 98.94 189 ARG B C 1
ATOM 3056 O O . ARG B 1 189 ? -13.141 -3.74 -3.875 1 98.94 189 ARG B O 1
ATOM 3063 N N . ILE B 1 190 ? -11.648 -4.879 -2.65 1 98.94 190 ILE B N 1
ATOM 3064 C CA . ILE B 1 190 ? -11.703 -6.066 -3.5 1 98.94 190 ILE B CA 1
ATOM 3065 C C . ILE B 1 190 ? -13.094 -6.684 -3.436 1 98.94 190 ILE B C 1
ATOM 3067 O O . ILE B 1 190 ? -13.656 -7.074 -4.461 1 98.94 190 ILE B O 1
ATOM 3071 N N . GLU B 1 191 ? -13.625 -6.742 -2.25 1 98.94 191 GLU B N 1
ATOM 3072 C CA . GLU B 1 191 ? -14.977 -7.266 -2.08 1 98.94 191 GLU B CA 1
ATOM 3073 C C . GLU B 1 191 ? -15.992 -6.43 -2.852 1 98.94 191 GLU B C 1
ATOM 3075 O O . GLU B 1 191 ? -16.859 -6.973 -3.539 1 98.94 191 GLU B O 1
ATOM 3080 N N . TRP B 1 192 ? -15.906 -5.125 -2.686 1 98.94 192 TRP B N 1
ATOM 3081 C CA . TRP B 1 192 ? -16.812 -4.254 -3.43 1 98.94 192 TRP B CA 1
ATOM 3082 C C . TRP B 1 192 ? -16.766 -4.566 -4.922 1 98.94 192 TRP B C 1
ATOM 3084 O O . TRP B 1 192 ? -17.812 -4.766 -5.555 1 98.94 192 TRP B O 1
ATOM 3094 N N . ALA B 1 193 ? -15.586 -4.609 -5.508 1 98.94 193 ALA B N 1
ATOM 3095 C CA . ALA B 1 193 ? -15.445 -4.855 -6.941 1 98.94 193 ALA B CA 1
ATOM 3096 C C . ALA B 1 193 ? -16 -6.227 -7.324 1 98.94 193 ALA B C 1
ATOM 3098 O O . ALA B 1 193 ? -16.688 -6.363 -8.336 1 98.94 193 ALA B O 1
ATOM 3099 N N . THR B 1 194 ? -15.656 -7.238 -6.523 1 98.94 194 THR B N 1
ATOM 3100 C CA . THR B 1 194 ? -16.062 -8.609 -6.781 1 98.94 194 THR B CA 1
ATOM 3101 C C . THR B 1 194 ? -17.594 -8.711 -6.848 1 98.94 194 THR B C 1
ATOM 3103 O O . THR B 1 194 ? -18.141 -9.359 -7.746 1 98.94 194 THR B O 1
ATOM 3106 N N . THR B 1 195 ? -18.234 -8.039 -5.98 1 98.88 195 THR B N 1
ATOM 3107 C CA . THR B 1 195 ? -19.672 -8.203 -5.836 1 98.88 195 THR B CA 1
ATOM 3108 C C . THR B 1 195 ? -20.422 -7.449 -6.934 1 98.88 195 THR B C 1
ATOM 3110 O O . THR B 1 195 ? -21.594 -7.73 -7.199 1 98.88 195 THR B O 1
ATOM 3113 N N . GLN B 1 196 ? -19.781 -6.48 -7.605 1 98.69 196 GLN B N 1
ATOM 3114 C CA . GLN B 1 196 ? -20.438 -5.727 -8.672 1 98.69 196 GLN B CA 1
ATOM 3115 C C . GLN B 1 196 ? -20.875 -6.645 -9.805 1 98.69 196 GLN B C 1
ATOM 3117 O O . GLN B 1 196 ? -21.812 -6.328 -10.539 1 98.69 196 GLN B O 1
ATOM 3122 N N . ASN B 1 197 ? -20.203 -7.762 -9.961 1 97.38 197 ASN B N 1
ATOM 3123 C CA . ASN B 1 197 ? -20.547 -8.695 -11.031 1 97.38 197 ASN B CA 1
ATOM 3124 C C . ASN B 1 197 ? -21.094 -10.008 -10.469 1 97.38 197 ASN B C 1
ATOM 3126 O O . ASN B 1 197 ? -21.016 -11.047 -11.125 1 97.38 197 ASN B O 1
ATOM 3130 N N . GLY B 1 198 ? -21.5 -10 -9.234 1 98.5 198 GLY B N 1
ATOM 3131 C CA . GLY B 1 198 ? -22.203 -11.133 -8.648 1 98.5 198 GLY B CA 1
ATOM 3132 C C . GLY B 1 198 ? -21.281 -12.141 -8 1 98.5 198 GLY B C 1
ATOM 3133 O O . GLY B 1 198 ? -21.719 -13.219 -7.582 1 98.5 198 GLY B O 1
ATOM 3134 N N . GLY B 1 199 ? -20 -11.852 -7.934 1 98.88 199 GLY B N 1
ATOM 3135 C CA . GLY B 1 199 ? -19.047 -12.781 -7.324 1 98.88 199 GLY B CA 1
ATOM 3136 C C . GLY B 1 199 ? -19.078 -12.742 -5.809 1 98.88 199 GLY B C 1
ATOM 3137 O O . GLY B 1 199 ? -19.797 -11.938 -5.211 1 98.88 199 GLY B O 1
ATOM 3138 N N . VAL B 1 200 ? -18.312 -13.633 -5.207 1 98.88 200 VAL B N 1
ATOM 3139 C CA . VAL B 1 200 ? -18.203 -13.742 -3.756 1 98.88 200 VAL B CA 1
ATOM 3140 C C . VAL B 1 200 ? -16.75 -13.57 -3.336 1 98.88 200 VAL B C 1
ATOM 3142 O O . VAL B 1 200 ? -15.852 -14.188 -3.914 1 98.88 200 VAL B O 1
ATOM 3145 N N . PHE B 1 201 ? -16.562 -12.766 -2.406 1 98.94 201 PHE B N 1
ATOM 3146 C CA . PHE B 1 201 ? -15.227 -12.508 -1.862 1 98.94 201 PHE B CA 1
ATOM 3147 C C . PHE B 1 201 ? -14.969 -13.367 -0.63 1 98.94 201 PHE B C 1
ATOM 3149 O O . PHE B 1 201 ? -15.812 -13.43 0.272 1 98.94 201 PHE B O 1
ATOM 3156 N N . PHE B 1 202 ? -13.836 -14 -0.562 1 98.94 202 PHE B N 1
ATOM 3157 C CA . PHE B 1 202 ? -13.398 -14.789 0.581 1 98.94 202 PHE B CA 1
ATOM 3158 C C . PHE B 1 202 ? -12.148 -14.18 1.216 1 98.94 202 PHE B C 1
ATOM 3160 O O . PHE B 1 202 ? -11.07 -14.211 0.627 1 98.94 202 PHE B O 1
ATOM 3167 N N . PRO B 1 203 ? -12.234 -13.594 2.391 1 98.75 203 PRO B N 1
ATOM 3168 C CA . PRO B 1 203 ? -11.055 -13.023 3.047 1 98.75 203 PRO B CA 1
ATOM 3169 C C . PRO B 1 203 ? -10.148 -14.086 3.658 1 98.75 203 PRO B C 1
ATOM 3171 O O . PRO B 1 203 ? -9.93 -14.094 4.871 1 98.75 203 PRO B O 1
ATOM 3174 N N . LEU B 1 204 ? -9.594 -14.867 2.824 1 98.81 204 LEU B N 1
ATOM 3175 C CA . LEU B 1 204 ? -8.75 -15.969 3.285 1 98.81 204 LEU B CA 1
ATOM 3176 C C . LEU B 1 204 ? -7.527 -15.445 4.027 1 98.81 204 LEU B C 1
ATOM 3178 O O . LEU B 1 204 ? -6.852 -14.531 3.555 1 98.81 204 LEU B O 1
ATOM 3182 N N . ALA B 1 205 ? -7.297 -15.961 5.195 1 98.25 205 ALA B N 1
ATOM 3183 C CA . ALA B 1 205 ? -6.055 -15.758 5.938 1 98.25 205 ALA B CA 1
ATOM 3184 C C . ALA B 1 205 ? -5.055 -16.875 5.645 1 98.25 205 ALA B C 1
ATOM 3186 O O . ALA B 1 205 ? -5.418 -17.906 5.086 1 98.25 205 ALA B O 1
ATOM 3187 N N . PRO B 1 206 ? -3.779 -16.625 5.945 1 98.25 206 PRO B N 1
ATOM 3188 C CA . PRO B 1 206 ? -2.803 -17.688 5.742 1 98.25 206 PRO B CA 1
ATOM 3189 C C . PRO B 1 206 ? -3.229 -19.016 6.387 1 98.25 206 PRO B C 1
ATOM 3191 O O . PRO B 1 206 ? -3.598 -19.031 7.562 1 98.25 206 PRO B O 1
ATOM 3194 N N . GLY B 1 207 ? -3.213 -20.016 5.621 1 98.38 207 GLY B N 1
ATOM 3195 C CA . GLY B 1 207 ? -3.588 -21.344 6.102 1 98.38 207 GLY B CA 1
ATOM 3196 C C . GLY B 1 207 ? -5.027 -21.703 5.785 1 98.38 207 GLY B C 1
ATOM 3197 O O . GLY B 1 207 ? -5.402 -22.875 5.852 1 98.38 207 GLY B O 1
ATOM 3198 N N . ASP B 1 208 ? -5.836 -20.719 5.43 1 98.75 208 ASP B N 1
ATOM 3199 C CA . ASP B 1 208 ? -7.223 -21 5.062 1 98.75 208 ASP B CA 1
ATOM 3200 C C . ASP B 1 208 ? -7.305 -21.781 3.754 1 98.75 208 ASP B C 1
ATOM 3202 O O . ASP B 1 208 ? -6.387 -21.703 2.93 1 98.75 208 ASP B O 1
ATOM 3206 N N . THR B 1 209 ? -8.375 -22.453 3.578 1 98.69 209 THR B N 1
ATOM 3207 C CA . THR B 1 209 ? -8.57 -23.266 2.389 1 98.69 209 THR B CA 1
ATOM 3208 C C . THR B 1 209 ? -9.875 -22.906 1.689 1 98.69 209 THR B C 1
ATOM 3210 O O . THR B 1 209 ? -10.758 -22.281 2.295 1 98.69 209 THR B O 1
ATOM 3213 N N . LEU B 1 210 ? -9.922 -23.141 0.5 1 98.56 210 LEU B N 1
ATOM 3214 C CA . LEU B 1 210 ? -11.109 -23.016 -0.341 1 98.56 210 LEU B CA 1
ATOM 3215 C C . LEU B 1 210 ? -11.273 -24.25 -1.236 1 98.56 210 LEU B C 1
ATOM 3217 O O . LEU B 1 210 ? -10.336 -24.625 -1.939 1 98.56 210 LEU B O 1
ATOM 3221 N N . ASP B 1 211 ? -12.414 -24.891 -1.155 1 98.06 211 ASP B N 1
ATOM 3222 C CA . ASP B 1 211 ? -12.719 -26 -2.068 1 98.06 211 ASP B CA 1
ATOM 3223 C C . ASP B 1 211 ? -13.148 -25.469 -3.436 1 98.06 211 ASP B C 1
ATOM 3225 O O . ASP B 1 211 ? -14.047 -24.625 -3.529 1 98.06 211 ASP B O 1
ATOM 3229 N N . ILE B 1 212 ? -12.516 -25.938 -4.461 1 96.88 212 ILE B N 1
ATOM 3230 C CA . ILE B 1 212 ? -12.758 -25.453 -5.82 1 96.88 212 ILE B CA 1
ATOM 3231 C C . ILE B 1 212 ? -13.5 -26.531 -6.617 1 96.88 212 ILE B C 1
ATOM 3233 O O . ILE B 1 212 ? -13.062 -27.672 -6.684 1 96.88 212 ILE B O 1
#

Secondary structure (DSSP, 8-state):
-EEEE-STT-EEEEETTEEEEE---TTS------TTEEEEE--SS-TTT--HHHHHHHHHH-TT-EEEE-HHHHHHTTTS-EEE--TT-EEEETTEEEEEE--BPPPS-TTS---B--EEEETTTEEE-SSS----TT---SEEEEE---TT--HHHHHHHHHHH--SEEEEES-TTB-HHHHHHHHHHHHHHHHTTT-EE--PPTT-EEE-/-EEEE-STT-EEEEETTEEEEE---TTS------TTEEEEE--SS-TTT--HHHHHHHHHH-TT-EEEE-HHHHHHTTTS-EEE--TT-EEEETTEEEEEE--BPPPS-TTS---B--EEEETTTEEE-SSS----TT---SEEEEE---TT--HHHHHHHHHHH--SEEEEES-TTB-HHHHHHHHHHHHHHHHTTT-EE--PPTT-EEE-

InterPro domains:
  IPR001279 Metallo-beta-lactamase [SM00849] (7-174)
  IPR036866 Ribonuclease Z/Hydroxyacylglutathione hydrolase-like [G3DSA:3.60.15.10] (1-193)
  IPR036866 Ribonuclease Z/Hydroxyacylglutathione hydrolase-like [SSF56281] (1-211)
  IPR050114 UPF0173/UPF0282/UlaG metal-dependent hydrolases [PTHR43546] (1-182)